Protein AF-A0A5P9GZN7-F1 (afdb_monomer_lite)

Foldseek 3Di:
DDDDDDDDDDDDDDDDDDDDDDDDDDDDDDDDDDDDPQDFDQDDQFKWWWADADVAIAIETVVFFPDKFWDDPAAFDDQPADPQWRHWFADVLATATEGEVCVQQVHDDDDPPAGWMWGWGDDQQWIHTYIGGGTDDTDGSNQWRWGFDDQPPPGLNSQFFGTWTQHPVNPDIYTYGDVVSVRVDQQAFTHRDDPPVPPPDDDPFDKFKWWWADPPRHIAIETVVQQAKKAQQAPFDADPLQDQQFNGWHPQQQAIATEGEVSSVQQSHRYDPDDPPQRRQWMWGWGQAPLAIHTYTTRDTAKMAMDGPVQFRAARRGSRPPPVQFPGWHADPVSHIYTYTRPVSVSVDPSSSVRRNVSCVVTPGPPPPPPDPDVDPPPWKWKWFWFADVAIAIEGCVQFRMKHWDDPDAAADPPDDPQFPHWDCDPNATETEGELCVLLVNDDDPDARWMWTWGDDPNHIYIYTGRDRHMMHIDGPVFWDAADPDPDPSNCVSPVQFFPTWGDRVSDPPPDGTHTYGDPHSSVVVVVVVVVVVVPDDPPDDDD

pLDDT: mean 76.22, std 18.67, range [25.52, 95.69]

Sequence (544 aa):
MSHPPETPPNATARGGPAPIPGASCKADAPAAAMETAPGVHAARNVVYGSFWLDETEFALPVDVIQEVVNAPDSYSEVPLAAPHMVGLFCLRNTIVPVIDLRHILGIAPASETSVRKVAIIENGDLCVGLLFDDTGAIIQGMNATRVNFLRDAQGLKDIIVEGVLKLDDGARMVQLLDPYEILQIEKIPRVARIDHAQQRKTHLGQRFNCISFQLGHTTCALDLRFVQEITDMPPLQTSQLAHGYVIGNVELRGRTLPVVDFRGMIGNETPYKFKAGMLEKRKLLVLDLPAGRIGLLVYSIDSIMTFYEKDILPFANVGLPRHDVVSGCLVRQDETIVILLDHHSLLKDEMLALAARSCQEIYPSTDVETKPKNFRTERGRSTFILFSVDIEMGFDISGVNEVIDRPSSLLKPPYALAFVDGILNLRGELITLINLRVLYGFPETGAQAHKVLIFENGGRKYGITVDSIDEIVTTGPEDLFEVPTIRDPEAARLVSGDLAGCLRVPSRPSHSNPVLVLDQASVVRRCIADARFEAAAPDVATET

Radius of gyration: 32.56 Å; chains: 1; bounding box: 107×99×78 Å

Structure (mmCIF, N/CA/C/O backbone):
data_AF-A0A5P9GZN7-F1
#
_entry.id   AF-A0A5P9GZN7-F1
#
loop_
_atom_site.group_PDB
_atom_site.id
_atom_site.type_symbol
_atom_site.label_atom_id
_atom_site.label_alt_id
_atom_site.label_comp_id
_atom_site.label_asym_id
_atom_site.label_entity_id
_atom_site.label_seq_id
_atom_site.pdbx_PDB_ins_code
_atom_site.Cartn_x
_atom_site.Cartn_y
_atom_site.Cartn_z
_atom_site.occupancy
_atom_site.B_iso_or_equiv
_atom_site.auth_seq_id
_atom_site.auth_comp_id
_atom_site.auth_asym_id
_atom_site.auth_atom_id
_atom_site.pdbx_PDB_model_num
ATOM 1 N N . MET A 1 1 ? 57.777 -14.218 18.618 1.00 35.41 1 MET A N 1
ATOM 2 C CA . MET A 1 1 ? 59.036 -14.930 18.923 1.00 35.41 1 MET A CA 1
ATOM 3 C C . MET A 1 1 ? 58.666 -16.217 19.652 1.00 35.41 1 MET A C 1
ATOM 5 O O . MET A 1 1 ? 57.965 -16.094 20.644 1.00 35.41 1 MET A O 1
ATOM 9 N N . SER A 1 2 ? 59.002 -17.434 19.212 1.00 35.12 2 SER A N 1
ATOM 10 C CA . SER A 1 2 ? 59.639 -17.867 17.950 1.00 35.12 2 SER A CA 1
ATOM 11 C C . SER A 1 2 ? 59.341 -19.363 17.686 1.00 35.12 2 SER A C 1
ATOM 13 O O . SER A 1 2 ? 59.246 -20.130 18.636 1.00 35.12 2 SER A O 1
ATOM 15 N N . HIS A 1 3 ? 59.244 -19.775 16.415 1.00 41.84 3 HIS A N 1
ATOM 16 C CA . HIS A 1 3 ? 59.493 -21.163 15.949 1.00 41.84 3 HIS A CA 1
ATOM 17 C C . HIS A 1 3 ? 61.027 -21.398 15.815 1.00 41.84 3 HIS A C 1
ATOM 19 O O . HIS A 1 3 ? 61.745 -20.410 16.022 1.00 41.84 3 HIS A O 1
ATOM 25 N N . PRO A 1 4 ? 61.588 -22.585 15.444 1.00 60.84 4 PRO A N 1
ATOM 26 C CA . PRO A 1 4 ? 61.022 -23.859 14.913 1.00 60.84 4 PRO A CA 1
ATOM 27 C C . PRO A 1 4 ? 61.563 -25.101 15.709 1.00 60.84 4 PRO A C 1
ATOM 29 O O . PRO A 1 4 ? 61.871 -24.884 16.883 1.00 60.84 4 PRO A O 1
ATOM 32 N N . PRO A 1 5 ? 61.769 -26.353 15.198 1.00 61.09 5 PRO A N 1
ATOM 33 C CA . PRO A 1 5 ? 61.326 -27.102 13.992 1.00 61.09 5 PRO A CA 1
ATOM 34 C C . PRO A 1 5 ? 60.501 -28.378 14.416 1.00 61.09 5 PRO A C 1
ATOM 36 O O . PRO A 1 5 ? 59.653 -28.193 15.283 1.00 61.09 5 PRO A O 1
ATOM 39 N N . GLU A 1 6 ? 60.551 -29.649 13.943 1.00 32.81 6 GLU A N 1
ATOM 40 C CA . GLU A 1 6 ? 61.317 -30.420 12.920 1.00 32.81 6 GLU A CA 1
ATOM 41 C C . GLU A 1 6 ? 60.612 -31.762 12.514 1.00 32.81 6 GLU A C 1
ATOM 43 O O . GLU A 1 6 ? 59.681 -32.193 13.195 1.00 32.81 6 GLU A O 1
ATOM 48 N N . THR A 1 7 ? 61.061 -32.446 11.442 1.00 34.31 7 THR A N 1
ATOM 49 C CA . THR A 1 7 ? 60.600 -33.774 10.919 1.00 34.31 7 THR A CA 1
ATOM 50 C C . THR A 1 7 ? 61.770 -34.592 10.290 1.00 34.31 7 THR A C 1
ATOM 52 O O . THR A 1 7 ? 62.902 -34.118 10.343 1.00 34.31 7 THR A O 1
ATOM 55 N N . PRO A 1 8 ? 61.573 -35.719 9.552 1.00 60.50 8 PRO A N 1
ATOM 56 C CA . PRO A 1 8 ? 60.953 -37.036 9.829 1.00 60.50 8 PRO A CA 1
ATOM 57 C C . PRO A 1 8 ? 62.048 -38.168 9.869 1.00 60.50 8 PRO A C 1
ATOM 59 O O . PRO A 1 8 ? 63.175 -37.814 10.219 1.00 60.50 8 PRO A O 1
ATOM 62 N N . PRO A 1 9 ? 61.823 -39.496 9.577 1.00 49.94 9 PRO A N 1
ATOM 63 C CA . PRO A 1 9 ? 61.702 -40.007 8.179 1.00 49.94 9 PRO A CA 1
ATOM 64 C C . PRO A 1 9 ? 60.998 -41.389 7.886 1.00 49.94 9 PRO A C 1
ATOM 66 O O . PRO A 1 9 ? 60.973 -42.308 8.694 1.00 49.94 9 PRO A O 1
ATOM 69 N N . ASN A 1 10 ? 60.531 -41.543 6.632 1.00 34.00 10 ASN A N 1
ATOM 70 C CA . ASN A 1 10 ? 60.450 -42.727 5.724 1.00 34.00 10 ASN A CA 1
ATOM 71 C C . ASN A 1 10 ? 60.081 -44.196 6.127 1.00 34.00 10 ASN A C 1
ATOM 73 O O . ASN A 1 10 ? 60.891 -44.942 6.661 1.00 34.00 10 ASN A O 1
ATOM 77 N N . ALA A 1 11 ? 58.955 -44.657 5.546 1.00 33.56 11 ALA A N 1
ATOM 78 C CA . ALA A 1 11 ? 58.814 -45.653 4.444 1.00 33.56 11 ALA A CA 1
ATOM 79 C C . ALA A 1 11 ? 59.233 -47.153 4.533 1.00 33.56 11 ALA A C 1
ATOM 81 O O . ALA A 1 11 ? 60.374 -47.503 4.815 1.00 33.56 11 ALA A O 1
ATOM 82 N N . THR A 1 12 ? 58.354 -48.036 4.014 1.00 32.94 12 THR A N 1
ATOM 83 C CA . THR A 1 12 ? 58.646 -49.060 2.960 1.00 32.94 12 THR A CA 1
ATOM 84 C C . THR A 1 12 ? 57.346 -49.686 2.391 1.00 32.94 12 THR A C 1
ATOM 86 O O . THR A 1 12 ? 56.273 -49.451 2.938 1.00 32.94 12 THR A O 1
ATOM 89 N N . ALA A 1 13 ? 57.401 -50.419 1.260 1.00 33.25 13 ALA A N 1
ATOM 90 C CA . ALA A 1 13 ? 56.212 -50.873 0.502 1.00 33.25 13 ALA A CA 1
ATOM 91 C C . ALA A 1 13 ? 56.412 -52.181 -0.311 1.00 33.25 13 ALA A C 1
ATOM 93 O O . ALA A 1 13 ? 57.554 -52.530 -0.613 1.00 33.25 13 ALA A O 1
ATOM 94 N N . ARG A 1 14 ? 55.299 -52.850 -0.697 1.00 32.47 14 ARG A N 1
ATOM 95 C CA . ARG A 1 14 ? 55.058 -53.831 -1.811 1.00 32.47 14 ARG A CA 1
ATOM 96 C C . ARG A 1 14 ? 53.648 -54.456 -1.635 1.00 32.47 14 ARG A C 1
ATOM 98 O O . ARG A 1 14 ? 53.245 -54.632 -0.495 1.00 32.47 14 ARG A O 1
ATOM 105 N N . GLY A 1 15 ? 52.862 -54.833 -2.655 1.00 30.30 15 GLY A N 1
ATOM 106 C CA . GLY A 1 15 ? 52.986 -54.720 -4.122 1.00 30.30 15 GLY A CA 1
ATOM 107 C C . GLY A 1 15 ? 51.706 -55.224 -4.849 1.00 30.30 15 GLY A C 1
ATOM 108 O O . GLY A 1 15 ? 50.836 -55.799 -4.202 1.00 30.30 15 GLY A O 1
ATOM 109 N N . GLY A 1 16 ? 51.576 -54.988 -6.168 1.00 29.44 16 GLY A N 1
ATOM 110 C CA . GLY A 1 16 ? 50.461 -55.471 -7.031 1.00 29.44 16 GLY A CA 1
ATOM 111 C C . GLY A 1 16 ? 50.695 -56.874 -7.644 1.00 29.44 16 GLY A C 1
ATOM 112 O O . GLY A 1 16 ? 51.677 -57.507 -7.249 1.00 29.44 16 GLY A O 1
ATOM 113 N N . PRO A 1 17 ? 49.865 -57.370 -8.605 1.00 41.66 17 PRO A N 1
ATOM 114 C CA . PRO A 1 17 ? 49.443 -56.644 -9.824 1.00 41.66 17 PRO A CA 1
ATOM 115 C C . PRO A 1 17 ? 47.943 -56.786 -10.244 1.00 41.66 17 PRO A C 1
ATOM 117 O O . PRO A 1 17 ? 47.116 -57.266 -9.478 1.00 41.66 17 PRO A O 1
ATOM 120 N N . ALA A 1 18 ? 47.601 -56.309 -11.456 1.00 30.52 18 ALA A N 1
ATOM 121 C CA . ALA A 1 18 ? 46.251 -56.204 -12.073 1.00 30.52 18 ALA A CA 1
ATOM 122 C C . ALA A 1 18 ? 45.994 -57.354 -13.122 1.00 30.52 18 ALA A C 1
ATOM 124 O O . ALA A 1 18 ? 46.706 -58.348 -12.959 1.00 30.52 18 ALA A O 1
ATOM 125 N N . PRO A 1 19 ? 45.107 -57.327 -14.179 1.00 43.53 19 PRO A N 1
ATOM 126 C CA . PRO A 1 19 ? 44.359 -56.203 -14.822 1.00 43.53 19 PRO A CA 1
ATOM 127 C C . PRO A 1 19 ? 42.913 -56.439 -15.419 1.00 43.53 19 PRO A C 1
ATOM 129 O O . PRO A 1 19 ? 42.582 -57.556 -15.783 1.00 43.53 19 PRO A O 1
ATOM 132 N N . ILE A 1 20 ? 42.132 -55.339 -15.609 1.00 31.31 20 ILE A N 1
ATOM 133 C CA . ILE A 1 20 ? 41.371 -54.862 -16.834 1.00 31.31 20 ILE A CA 1
ATOM 134 C C . ILE A 1 20 ? 40.332 -55.808 -17.543 1.00 31.31 20 ILE A C 1
ATOM 136 O O . ILE A 1 20 ? 40.537 -57.014 -17.504 1.00 31.31 20 ILE A O 1
ATOM 140 N N . PRO A 1 21 ? 39.271 -55.351 -18.287 1.00 38.44 21 PRO A N 1
ATOM 141 C CA . PRO A 1 21 ? 38.682 -54.008 -18.560 1.00 38.44 21 PRO A CA 1
ATOM 142 C C . PRO A 1 21 ? 37.216 -53.852 -18.042 1.00 38.44 21 PRO A C 1
ATOM 144 O O . PRO A 1 21 ? 36.662 -54.782 -17.474 1.00 38.44 21 PRO A O 1
ATOM 147 N N . GLY A 1 22 ? 36.484 -52.740 -18.223 1.00 27.27 22 GLY A N 1
ATOM 148 C CA . GLY A 1 22 ? 36.831 -51.407 -18.746 1.00 27.27 22 GLY A CA 1
ATOM 149 C C . GLY A 1 22 ? 35.672 -50.714 -19.500 1.00 27.27 22 GLY A C 1
ATOM 150 O O . GLY A 1 22 ? 35.013 -51.332 -20.329 1.00 27.27 22 GLY A O 1
ATOM 151 N N . ALA A 1 23 ? 35.461 -49.418 -19.246 1.00 29.48 23 ALA A N 1
ATOM 152 C CA . ALA A 1 23 ? 34.623 -48.499 -20.030 1.00 29.48 23 ALA A CA 1
ATOM 153 C C . ALA A 1 23 ? 35.198 -47.074 -19.895 1.00 29.48 23 ALA A C 1
ATOM 155 O O . ALA A 1 23 ? 35.807 -46.762 -18.872 1.00 29.48 23 ALA A O 1
ATOM 156 N N . SER A 1 24 ? 35.069 -46.227 -20.921 1.00 27.52 24 SER A N 1
ATOM 157 C CA . SER A 1 24 ? 35.818 -44.964 -21.027 1.00 27.52 24 SER A CA 1
ATOM 158 C C . SER A 1 24 ? 34.958 -43.807 -21.520 1.00 27.52 24 SER A C 1
ATOM 160 O O . SER A 1 24 ? 34.304 -43.942 -22.548 1.00 27.52 24 SER A O 1
ATOM 162 N N . CYS A 1 25 ? 35.113 -42.644 -20.885 1.00 26.41 25 CYS A N 1
ATOM 163 C CA . CYS A 1 25 ? 35.166 -41.348 -21.566 1.00 26.41 25 CYS A CA 1
ATOM 164 C C . CYS A 1 25 ? 35.996 -40.375 -20.712 1.00 26.41 25 CYS A C 1
ATOM 166 O O . CYS A 1 25 ? 35.800 -40.295 -19.501 1.00 26.41 25 CYS A O 1
ATOM 168 N N . LYS A 1 26 ? 36.950 -39.668 -21.329 1.00 28.69 26 LYS A N 1
ATOM 169 C CA . LYS A 1 26 ? 37.752 -38.627 -20.667 1.00 28.69 26 LYS A CA 1
ATOM 170 C C . LYS A 1 26 ? 37.096 -37.259 -20.834 1.00 28.69 26 LYS A C 1
ATOM 172 O O . LYS A 1 26 ? 36.435 -37.015 -21.839 1.00 28.69 26 LYS A O 1
ATOM 177 N N . ALA A 1 27 ? 37.373 -36.360 -19.895 1.00 28.50 27 ALA A N 1
ATOM 178 C CA . ALA A 1 27 ? 37.338 -34.932 -20.169 1.00 28.50 27 ALA A CA 1
ATOM 179 C C . ALA A 1 27 ? 38.706 -34.514 -20.731 1.00 28.50 27 ALA A C 1
ATOM 181 O O . ALA A 1 27 ? 39.717 -34.686 -20.051 1.00 28.50 27 ALA A O 1
ATOM 182 N N . ASP A 1 28 ? 38.725 -33.965 -21.944 1.00 26.78 28 ASP A N 1
ATOM 183 C CA . ASP A 1 28 ? 39.874 -33.248 -22.498 1.00 26.78 28 ASP A CA 1
ATOM 184 C C . ASP A 1 28 ? 39.507 -31.758 -22.563 1.00 26.78 28 ASP A C 1
ATOM 186 O O . ASP A 1 28 ? 38.534 -31.375 -23.213 1.00 26.78 28 ASP A O 1
ATOM 190 N N . ALA A 1 29 ? 40.263 -30.915 -21.857 1.00 30.02 29 ALA A N 1
ATOM 191 C CA . ALA A 1 29 ? 40.116 -29.465 -21.938 1.00 30.02 29 ALA A CA 1
ATOM 192 C C . ALA A 1 29 ? 40.901 -28.937 -23.155 1.00 30.02 29 ALA A C 1
ATOM 194 O O . ALA A 1 29 ? 42.085 -29.266 -23.286 1.00 30.02 29 ALA A O 1
ATOM 195 N N . PRO A 1 30 ? 40.303 -28.118 -24.041 1.00 29.80 30 PRO A N 1
ATOM 196 C CA . PRO A 1 30 ? 41.047 -27.492 -25.125 1.00 29.80 30 PRO A CA 1
ATOM 197 C C . PRO A 1 30 ? 42.018 -26.447 -24.558 1.00 29.80 30 PRO A C 1
ATOM 199 O O . PRO A 1 30 ? 41.643 -25.605 -23.743 1.00 29.80 30 PRO A O 1
ATOM 202 N N . ALA A 1 31 ? 43.277 -26.505 -24.993 1.00 28.53 31 ALA A N 1
ATOM 203 C CA . ALA A 1 31 ? 44.286 -25.517 -24.628 1.00 28.53 31 ALA A CA 1
ATOM 204 C C . ALA A 1 31 ? 43.993 -24.149 -25.271 1.00 28.53 31 ALA A C 1
ATOM 206 O O . ALA A 1 31 ? 43.329 -24.066 -26.306 1.00 28.53 31 ALA A O 1
ATOM 207 N N . ALA A 1 32 ? 44.531 -23.080 -24.677 1.00 31.48 32 ALA A N 1
ATOM 208 C CA . ALA A 1 32 ? 44.404 -21.728 -25.212 1.00 31.48 32 ALA A CA 1
ATOM 209 C C . ALA A 1 32 ? 44.979 -21.635 -26.638 1.00 31.48 32 ALA A C 1
ATOM 211 O O . ALA A 1 32 ? 46.156 -21.920 -26.864 1.00 31.48 32 ALA A O 1
ATOM 212 N N . ALA A 1 33 ? 44.140 -21.216 -27.587 1.00 29.05 33 ALA A N 1
ATOM 213 C CA . ALA A 1 33 ? 44.546 -20.866 -28.941 1.00 29.05 33 ALA A CA 1
ATOM 214 C C . ALA A 1 33 ? 44.804 -19.354 -29.039 1.00 29.05 33 ALA A C 1
ATOM 216 O O . ALA A 1 33 ? 44.164 -18.557 -28.357 1.00 29.05 33 ALA A O 1
ATOM 217 N N . MET A 1 34 ? 45.781 -18.988 -29.866 1.00 26.06 34 MET A N 1
ATOM 218 C CA . MET A 1 34 ? 46.329 -17.634 -29.962 1.00 26.06 34 MET A CA 1
ATOM 219 C C . MET A 1 34 ? 45.373 -16.650 -30.663 1.00 26.06 34 MET A C 1
ATOM 221 O O . MET A 1 34 ? 44.421 -17.058 -31.324 1.00 26.06 34 MET A O 1
ATOM 225 N N . GLU A 1 35 ? 45.648 -15.355 -30.504 1.00 33.16 35 GLU A N 1
ATOM 226 C CA . GLU A 1 35 ? 44.817 -14.228 -30.945 1.00 33.16 35 GLU A CA 1
ATOM 227 C C . GLU A 1 35 ? 44.318 -14.321 -32.399 1.00 33.16 35 GLU A C 1
ATOM 229 O O . GLU A 1 35 ? 45.072 -14.622 -33.327 1.00 33.16 35 GLU A O 1
ATOM 234 N N . THR A 1 36 ? 43.063 -13.921 -32.615 1.00 25.52 36 THR A N 1
ATOM 235 C CA . THR A 1 36 ? 42.536 -13.550 -33.936 1.00 25.52 36 THR A CA 1
ATOM 236 C C . THR A 1 36 ? 41.929 -12.153 -33.873 1.00 25.52 36 THR A C 1
ATOM 238 O O . THR A 1 36 ? 41.211 -11.833 -32.927 1.00 25.52 36 THR A O 1
ATOM 241 N N . ALA A 1 37 ? 42.218 -11.326 -34.881 1.00 28.78 37 ALA A N 1
ATOM 242 C CA . ALA A 1 37 ? 41.775 -9.933 -34.975 1.00 28.78 37 ALA A CA 1
ATOM 243 C C . ALA A 1 37 ? 40.235 -9.779 -34.907 1.00 28.78 37 ALA A C 1
ATOM 245 O O . ALA A 1 37 ? 39.524 -10.716 -35.281 1.00 28.78 37 ALA A O 1
ATOM 246 N N . PRO A 1 38 ? 39.702 -8.613 -34.476 1.00 29.17 38 PRO A N 1
ATOM 247 C CA . PRO A 1 38 ? 38.262 -8.396 -34.315 1.00 29.17 38 PRO A CA 1
ATOM 248 C C . PRO A 1 38 ? 37.506 -8.579 -35.638 1.00 29.17 38 PRO A C 1
ATOM 250 O O . PRO A 1 38 ? 37.518 -7.718 -36.518 1.00 29.17 38 PRO A O 1
ATOM 253 N N . GLY A 1 39 ? 36.849 -9.732 -35.772 1.00 30.45 39 GLY A N 1
ATOM 254 C CA . GLY A 1 39 ? 36.103 -10.106 -36.963 1.00 30.45 39 GLY A CA 1
ATOM 255 C C . GLY A 1 39 ? 34.822 -9.291 -37.105 1.00 30.45 39 GLY A C 1
ATOM 256 O O . GLY A 1 39 ? 33.943 -9.345 -36.246 1.00 30.45 39 GLY A O 1
ATOM 257 N N . VAL A 1 40 ? 34.685 -8.584 -38.229 1.00 37.34 40 VAL A N 1
ATOM 258 C CA . VAL A 1 40 ? 33.404 -8.002 -38.646 1.00 37.34 40 VAL A CA 1
ATOM 259 C C . VAL A 1 40 ? 32.465 -9.146 -39.022 1.00 37.34 40 VAL A C 1
ATOM 261 O O . VAL A 1 40 ? 32.479 -9.650 -40.146 1.00 37.34 40 VAL A O 1
ATOM 264 N N . HIS A 1 41 ? 31.652 -9.581 -38.065 1.00 40.16 41 HIS A N 1
ATOM 265 C CA . HIS A 1 41 ? 30.550 -10.486 -38.347 1.00 40.16 41 HIS A CA 1
ATOM 266 C C . HIS A 1 41 ? 29.461 -9.713 -39.089 1.00 40.16 41 HIS A C 1
ATOM 268 O O . HIS A 1 41 ? 28.826 -8.825 -38.520 1.00 40.16 41 HIS A O 1
ATOM 274 N N . ALA A 1 42 ? 29.234 -10.076 -40.356 1.00 41.91 42 ALA A N 1
ATOM 275 C CA . ALA A 1 42 ? 28.058 -9.636 -41.096 1.00 41.91 42 ALA A CA 1
ATOM 276 C C . ALA A 1 42 ? 26.812 -9.913 -40.245 1.00 41.91 42 ALA A C 1
ATOM 278 O O . ALA A 1 42 ? 26.634 -11.029 -39.741 1.00 41.91 42 ALA A O 1
ATOM 279 N N . ALA A 1 43 ? 25.990 -8.885 -40.033 1.00 49.28 43 ALA A N 1
ATOM 280 C CA . ALA A 1 43 ? 24.863 -8.993 -39.127 1.00 49.28 43 ALA A CA 1
ATOM 281 C C . ALA A 1 43 ? 23.919 -10.114 -39.585 1.00 49.28 43 ALA A C 1
ATOM 283 O O . ALA A 1 43 ? 23.561 -10.215 -40.761 1.00 49.28 43 ALA A O 1
ATOM 284 N N . ARG A 1 44 ? 23.466 -10.935 -38.629 1.00 55.75 44 ARG A N 1
ATOM 285 C CA . ARG A 1 44 ? 22.265 -11.756 -38.833 1.00 55.75 44 ARG A CA 1
ATOM 286 C C . ARG A 1 44 ? 21.106 -10.832 -39.222 1.00 55.75 44 ARG A C 1
ATOM 288 O O . ARG A 1 44 ? 21.140 -9.643 -38.906 1.00 55.75 44 ARG A O 1
ATOM 295 N N . ASN A 1 45 ? 20.085 -11.380 -39.881 1.00 75.62 45 ASN A N 1
ATOM 296 C CA . ASN A 1 45 ? 18.919 -10.629 -40.360 1.00 75.62 45 ASN A CA 1
ATOM 297 C C . ASN A 1 45 ? 17.990 -10.195 -39.202 1.00 75.62 45 ASN A C 1
ATOM 299 O O . ASN A 1 45 ? 16.861 -10.659 -39.079 1.00 75.62 45 ASN A O 1
ATOM 303 N N . VAL A 1 46 ? 18.532 -9.356 -38.323 1.00 87.31 46 VAL A N 1
ATOM 304 C CA . VAL A 1 46 ? 17.921 -8.774 -37.133 1.00 87.31 46 VAL A CA 1
ATOM 305 C C . VAL A 1 46 ? 17.539 -7.343 -37.478 1.00 87.31 46 VAL A C 1
ATOM 307 O O . VAL A 1 46 ? 18.332 -6.593 -38.059 1.00 87.31 46 VAL A O 1
ATOM 310 N N . VAL A 1 47 ? 16.320 -6.970 -37.116 1.00 93.25 47 VAL A N 1
ATOM 311 C CA . VAL A 1 47 ? 15.847 -5.591 -37.168 1.00 93.25 47 VAL A CA 1
ATOM 312 C C . VAL A 1 47 ? 15.970 -5.022 -35.760 1.00 93.25 47 VAL A C 1
ATOM 314 O O . VAL A 1 47 ? 15.586 -5.687 -34.802 1.00 93.25 47 VAL A O 1
ATOM 317 N N . TYR A 1 48 ? 16.506 -3.814 -35.635 1.00 94.44 48 TYR A N 1
ATOM 318 C CA . TYR A 1 48 ? 16.685 -3.117 -34.365 1.00 94.44 48 TYR A CA 1
ATOM 319 C C . TYR A 1 48 ? 15.798 -1.868 -34.331 1.00 94.44 48 TYR A C 1
ATOM 321 O O . TYR A 1 48 ? 15.669 -1.175 -35.341 1.00 94.44 48 TYR A O 1
ATOM 329 N N . GLY A 1 49 ? 15.194 -1.572 -33.184 1.00 95.12 49 GLY A N 1
ATOM 330 C CA . GLY A 1 49 ? 14.561 -0.284 -32.916 1.00 95.12 49 GLY A CA 1
ATOM 331 C C . GLY A 1 49 ? 15.550 0.594 -32.166 1.00 95.12 49 GLY A C 1
ATOM 332 O O . GLY A 1 49 ? 16.006 0.199 -31.090 1.00 95.12 49 GLY A O 1
ATOM 333 N N . SER A 1 50 ? 15.908 1.751 -32.728 1.00 95.69 50 SER A N 1
ATOM 334 C CA . SER A 1 50 ? 16.727 2.731 -32.016 1.00 95.69 50 SER A CA 1
ATOM 335 C C . SER A 1 50 ? 15.896 3.730 -31.219 1.00 95.69 50 SER A C 1
ATOM 337 O O . SER A 1 50 ? 14.706 3.938 -31.466 1.00 95.69 50 SER A O 1
ATOM 339 N N . PHE A 1 51 ? 16.536 4.330 -30.225 1.00 95.38 51 PHE A N 1
ATOM 340 C CA . PHE A 1 51 ? 15.982 5.323 -29.319 1.00 95.38 51 PHE A CA 1
ATOM 341 C C . PHE A 1 51 ? 17.104 6.191 -28.743 1.00 95.38 51 PHE A C 1
ATOM 343 O O . PHE A 1 51 ? 18.279 5.822 -28.775 1.00 95.38 51 PHE A O 1
ATOM 350 N N . TRP A 1 52 ? 16.731 7.349 -28.214 1.00 93.50 52 TRP A N 1
ATOM 351 C CA . TRP A 1 52 ? 17.662 8.358 -27.728 1.00 93.50 52 TRP A CA 1
ATOM 352 C C . TRP A 1 52 ? 17.668 8.424 -26.203 1.00 93.50 52 TRP A C 1
ATOM 354 O O . TRP A 1 52 ? 16.618 8.392 -25.552 1.00 93.50 52 TRP A O 1
ATOM 364 N N . LEU A 1 53 ? 18.878 8.516 -25.655 1.00 92.19 53 LEU A N 1
ATOM 365 C CA . LEU A 1 53 ? 19.157 8.892 -24.276 1.00 92.19 53 LEU A CA 1
ATOM 366 C C . LEU A 1 53 ? 20.129 10.066 -24.328 1.00 92.19 53 LEU A C 1
ATOM 368 O O . LEU A 1 53 ? 21.320 9.882 -24.594 1.00 92.19 53 LEU A O 1
ATOM 372 N N . ASP A 1 54 ? 19.610 11.266 -24.088 1.00 89.50 54 ASP A N 1
ATOM 373 C CA . ASP A 1 54 ? 20.332 12.515 -24.343 1.00 89.50 54 ASP A CA 1
ATOM 374 C C . ASP A 1 54 ? 20.794 12.579 -25.820 1.00 89.50 54 ASP A C 1
ATOM 376 O O . ASP A 1 54 ? 20.127 12.038 -26.703 1.00 89.50 54 ASP A O 1
ATOM 380 N N . GLU A 1 55 ? 21.954 13.168 -26.109 1.00 88.62 55 GLU A N 1
ATOM 381 C CA . GLU A 1 55 ? 22.562 13.190 -27.454 1.00 88.62 55 GLU A CA 1
ATOM 382 C C . GLU A 1 55 ? 23.081 11.810 -27.948 1.00 88.62 55 GLU A C 1
ATOM 384 O O . GLU A 1 55 ? 23.853 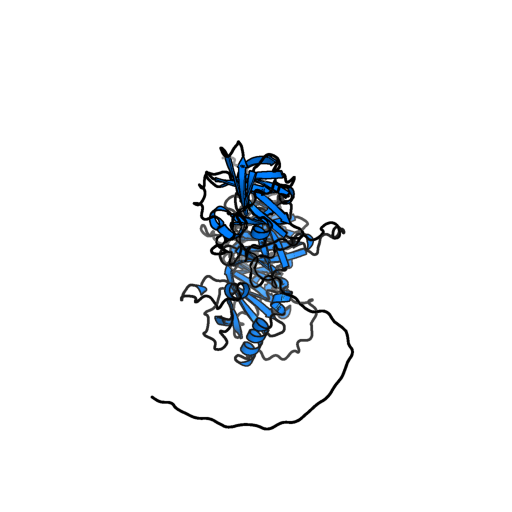11.739 -28.906 1.00 88.62 55 GLU A O 1
ATOM 389 N N . THR A 1 56 ? 22.729 10.691 -27.295 1.00 91.12 56 THR A N 1
ATOM 390 C CA . THR A 1 56 ? 23.264 9.352 -27.611 1.00 91.12 56 THR A CA 1
ATOM 391 C C . THR A 1 56 ? 22.190 8.393 -28.129 1.00 91.12 56 THR A C 1
ATOM 393 O O . THR A 1 56 ? 21.226 8.083 -27.428 1.00 91.12 56 THR A O 1
ATOM 396 N N . GLU A 1 57 ? 22.400 7.852 -29.335 1.00 94.12 57 GLU A N 1
ATOM 397 C CA . GLU A 1 57 ? 21.516 6.845 -29.928 1.00 94.12 57 GLU A CA 1
ATOM 398 C C . GLU A 1 57 ? 21.900 5.415 -29.503 1.00 94.12 57 GLU A C 1
ATOM 400 O O . GLU A 1 57 ? 23.018 4.939 -29.740 1.00 94.12 57 GLU A O 1
ATOM 405 N N . PHE A 1 58 ? 20.933 4.713 -28.916 1.00 95.00 58 PHE A N 1
ATOM 406 C CA . PHE A 1 58 ? 20.992 3.297 -28.555 1.00 95.00 58 PHE A CA 1
ATOM 407 C C . PHE A 1 58 ? 19.995 2.494 -29.394 1.00 95.00 58 PHE A C 1
ATOM 409 O O . PHE A 1 58 ? 19.065 3.056 -29.967 1.00 95.00 58 PHE A O 1
ATOM 416 N N . ALA A 1 59 ? 20.162 1.175 -29.474 1.00 95.00 59 ALA A N 1
ATOM 417 C CA . ALA A 1 59 ? 19.195 0.292 -30.114 1.00 95.00 59 ALA A CA 1
ATOM 418 C C . ALA A 1 59 ? 19.112 -1.088 -29.459 1.00 95.00 59 ALA A C 1
ATOM 420 O O . ALA A 1 59 ? 20.093 -1.620 -28.934 1.00 95.00 59 ALA A O 1
ATOM 421 N N . LEU A 1 60 ? 17.918 -1.670 -29.558 1.00 93.88 60 LEU A N 1
ATOM 422 C CA . LEU A 1 60 ? 17.574 -3.021 -29.120 1.00 93.88 60 LEU A CA 1
ATOM 423 C C . LEU A 1 60 ? 16.977 -3.814 -30.296 1.00 93.88 60 LEU A C 1
ATOM 425 O O . LEU A 1 60 ? 16.374 -3.206 -31.186 1.00 93.88 60 LEU A O 1
ATOM 429 N N . PRO A 1 61 ? 17.116 -5.150 -30.334 1.00 92.25 61 PRO A N 1
ATOM 430 C CA . PRO A 1 61 ? 16.402 -5.988 -31.298 1.00 92.25 61 PRO A CA 1
ATOM 431 C C . PRO A 1 61 ? 14.878 -5.784 -31.201 1.00 92.25 61 PRO A C 1
ATOM 433 O O . PRO A 1 61 ? 14.334 -5.673 -30.106 1.00 92.25 61 PRO A O 1
ATOM 436 N N . VAL A 1 62 ? 14.166 -5.709 -32.330 1.00 92.19 62 VAL A N 1
ATOM 437 C CA . VAL A 1 62 ? 12.706 -5.460 -32.337 1.00 92.19 62 VAL A CA 1
ATOM 438 C C . VAL A 1 62 ? 11.917 -6.655 -31.795 1.00 92.19 62 VAL A C 1
ATOM 440 O O . VAL A 1 62 ? 10.835 -6.472 -31.253 1.00 92.19 62 VAL A O 1
ATOM 443 N N . ASP A 1 63 ? 12.455 -7.869 -31.889 1.00 89.62 63 ASP A N 1
ATOM 444 C CA . ASP A 1 63 ? 11.826 -9.105 -31.412 1.00 89.62 63 ASP A CA 1
ATOM 445 C C . ASP A 1 63 ? 11.746 -9.228 -29.880 1.00 89.62 63 ASP A C 1
ATOM 447 O O . ASP A 1 63 ? 10.952 -10.031 -29.394 1.00 89.62 63 ASP A O 1
ATOM 451 N N . VAL A 1 64 ? 12.491 -8.410 -29.124 1.00 89.06 64 VAL A N 1
ATOM 452 C CA . VAL A 1 64 ? 12.337 -8.284 -27.659 1.00 89.06 64 VAL A CA 1
ATOM 453 C C . VAL A 1 64 ? 11.507 -7.070 -27.227 1.00 89.06 64 VAL A C 1
ATOM 455 O O . VAL A 1 64 ? 11.172 -6.968 -26.050 1.00 89.06 64 VAL A O 1
ATOM 458 N N . ILE A 1 65 ? 11.176 -6.141 -28.133 1.00 91.94 65 ILE A N 1
ATOM 459 C CA . ILE A 1 65 ? 10.358 -4.957 -27.824 1.00 91.94 65 ILE A CA 1
ATOM 460 C C . ILE A 1 65 ? 8.888 -5.317 -28.052 1.00 91.94 65 ILE A C 1
ATOM 462 O O . ILE A 1 65 ? 8.439 -5.428 -29.191 1.00 91.94 65 ILE A O 1
ATOM 466 N N . GLN A 1 66 ? 8.124 -5.463 -26.970 1.00 90.81 66 GLN A N 1
ATOM 467 C CA . GLN A 1 66 ? 6.693 -5.756 -27.045 1.00 90.81 66 GLN A CA 1
ATOM 468 C C . GLN A 1 66 ? 5.913 -4.540 -27.565 1.00 90.81 66 GLN A C 1
ATOM 470 O O . GLN A 1 66 ? 5.126 -4.653 -28.505 1.00 90.81 66 GLN A O 1
ATOM 475 N N . GLU A 1 67 ? 6.123 -3.374 -26.950 1.00 92.25 67 GLU A N 1
ATOM 476 C CA . GLU A 1 67 ? 5.532 -2.102 -27.366 1.00 92.25 67 GLU A CA 1
ATOM 477 C C . GLU A 1 67 ? 6.280 -0.898 -26.773 1.00 92.25 67 GLU A C 1
ATOM 479 O O . GLU A 1 67 ? 7.096 -1.028 -25.862 1.00 92.25 67 GLU A O 1
ATOM 484 N N . VAL A 1 68 ? 5.986 0.293 -27.296 1.00 94.69 68 VAL A N 1
ATOM 485 C CA . VAL A 1 68 ? 6.457 1.575 -26.761 1.00 94.69 68 VAL A CA 1
ATOM 486 C C . VAL A 1 68 ? 5.243 2.391 -26.339 1.00 94.69 68 VAL A C 1
ATOM 488 O O . VAL A 1 68 ? 4.322 2.590 -27.132 1.00 94.69 68 VAL A O 1
ATOM 491 N N . VAL A 1 69 ? 5.263 2.885 -25.105 1.00 94.69 69 VAL A N 1
ATOM 492 C CA . VAL A 1 69 ? 4.230 3.758 -24.535 1.00 94.69 69 VAL A CA 1
ATOM 493 C C . VAL A 1 69 ? 4.840 5.091 -24.095 1.00 94.69 69 VAL A C 1
ATOM 495 O O . VAL A 1 69 ? 6.054 5.204 -23.923 1.00 94.69 69 VAL A O 1
ATOM 498 N N . ASN A 1 70 ? 4.009 6.114 -23.902 1.00 93.50 70 ASN A N 1
ATOM 499 C CA . ASN A 1 70 ? 4.441 7.317 -23.186 1.00 93.50 70 ASN A CA 1
ATOM 500 C C . ASN A 1 70 ? 4.699 6.961 -21.713 1.00 93.50 70 ASN A C 1
ATOM 502 O O . ASN A 1 70 ? 4.047 6.062 -21.178 1.00 93.50 70 ASN A O 1
ATOM 506 N N . ALA A 1 71 ? 5.616 7.668 -21.053 1.00 91.94 71 ALA A N 1
ATOM 507 C CA . ALA A 1 71 ? 5.722 7.590 -19.600 1.00 91.94 71 ALA A CA 1
ATOM 508 C C . ALA A 1 71 ? 4.416 8.094 -18.941 1.00 91.94 71 ALA A C 1
ATOM 510 O O . ALA A 1 71 ? 3.865 9.091 -19.416 1.00 91.94 71 ALA A O 1
ATOM 511 N N . PRO A 1 72 ? 3.909 7.439 -17.878 1.00 89.94 72 PRO A N 1
ATOM 512 C CA . PRO A 1 72 ? 2.851 8.000 -17.040 1.00 89.94 72 PRO A CA 1
ATOM 513 C C . PRO A 1 72 ? 3.345 9.234 -16.268 1.00 89.94 72 PRO A C 1
ATOM 515 O O . PRO A 1 72 ? 4.544 9.383 -16.021 1.00 89.94 72 PRO A O 1
ATOM 518 N N . ASP A 1 73 ? 2.409 10.078 -15.824 1.00 86.56 73 ASP A N 1
ATOM 519 C CA . ASP A 1 73 ? 2.700 11.294 -15.043 1.00 86.56 73 ASP A CA 1
ATOM 520 C C . ASP A 1 73 ? 3.342 10.994 -13.670 1.00 86.56 73 ASP A C 1
ATOM 522 O O . ASP A 1 73 ? 3.967 11.864 -13.064 1.00 86.56 73 ASP A O 1
ATOM 526 N N . SER A 1 74 ? 3.194 9.765 -13.159 1.00 88.75 74 SER A N 1
ATOM 527 C CA . SER A 1 74 ? 3.859 9.293 -11.941 1.00 88.75 74 SER A CA 1
ATOM 528 C C . SER A 1 74 ? 4.085 7.777 -11.958 1.00 88.75 74 SER A C 1
ATOM 530 O O . SER A 1 74 ? 3.461 7.047 -12.729 1.00 88.75 74 SER A O 1
ATOM 532 N N . TYR A 1 75 ? 4.971 7.302 -11.081 1.00 91.00 75 TYR A N 1
ATOM 533 C CA . TYR A 1 75 ? 5.235 5.883 -10.846 1.00 91.00 75 TYR A CA 1
ATOM 534 C C . TYR A 1 75 ? 5.024 5.560 -9.367 1.00 91.00 75 TYR A C 1
ATOM 536 O O . TYR A 1 75 ? 5.282 6.386 -8.493 1.00 91.00 75 TYR A O 1
ATOM 544 N N . SER A 1 76 ? 4.586 4.339 -9.074 1.00 89.25 76 SER A N 1
ATOM 545 C CA . SER A 1 76 ? 4.436 3.860 -7.699 1.00 89.25 76 SER A CA 1
ATOM 546 C C . SER A 1 76 ? 5.780 3.391 -7.147 1.00 89.25 76 SER A C 1
ATOM 548 O O . SER A 1 76 ? 6.423 2.518 -7.736 1.00 89.25 76 SER A O 1
ATOM 550 N N . GLU A 1 77 ? 6.205 3.954 -6.015 1.00 85.94 77 GLU A N 1
ATOM 551 C CA . GLU A 1 77 ? 7.506 3.640 -5.420 1.00 85.94 77 GLU A CA 1
ATOM 552 C C . GLU A 1 77 ? 7.624 2.184 -4.953 1.00 85.94 77 GLU A C 1
ATOM 554 O O . GLU A 1 77 ? 6.715 1.605 -4.352 1.00 85.94 77 GLU A O 1
ATOM 559 N N . VAL A 1 78 ? 8.807 1.617 -5.177 1.00 82.69 78 VAL A N 1
ATOM 560 C CA . VAL A 1 78 ? 9.183 0.254 -4.798 1.00 82.69 78 VAL A CA 1
ATOM 561 C C . VAL A 1 78 ? 9.931 0.273 -3.455 1.00 82.69 78 VAL A C 1
ATOM 563 O O . VAL A 1 78 ? 10.911 1.014 -3.333 1.00 82.69 78 VAL A O 1
ATOM 566 N N . PRO A 1 79 ? 9.576 -0.562 -2.455 1.00 77.19 79 PRO A N 1
ATOM 567 C CA . PRO A 1 79 ? 10.309 -0.576 -1.198 1.00 77.19 79 PRO A CA 1
ATOM 568 C C . PRO A 1 79 ? 11.729 -1.094 -1.433 1.00 77.19 79 PRO A C 1
ATOM 570 O O . PRO A 1 79 ? 11.917 -2.130 -2.065 1.00 77.19 79 PRO A O 1
ATOM 573 N N . LEU A 1 80 ? 12.726 -0.395 -0.883 1.00 76.12 80 LEU A N 1
ATOM 574 C CA . LEU A 1 80 ? 14.142 -0.804 -0.921 1.00 76.12 80 LEU A CA 1
ATOM 575 C C . LEU A 1 80 ? 14.714 -0.966 -2.348 1.00 76.12 80 LEU A C 1
ATOM 577 O O . LEU A 1 80 ? 15.646 -1.741 -2.570 1.00 76.12 80 LEU A O 1
ATOM 581 N N . ALA A 1 81 ? 14.162 -0.223 -3.309 1.00 78.62 81 ALA A N 1
ATOM 582 C CA . ALA A 1 81 ? 14.582 -0.237 -4.704 1.00 78.62 81 ALA A CA 1
ATOM 583 C C . ALA A 1 81 ? 16.066 0.122 -4.916 1.00 78.62 81 ALA A C 1
ATOM 585 O O . ALA A 1 81 ? 16.657 0.907 -4.171 1.00 78.62 81 ALA A O 1
ATOM 586 N N . ALA A 1 82 ? 16.660 -0.411 -5.987 1.00 79.50 82 ALA A N 1
ATOM 587 C CA . ALA A 1 82 ? 17.977 0.016 -6.456 1.00 79.50 82 ALA A CA 1
ATOM 588 C C . ALA A 1 82 ? 17.899 1.396 -7.155 1.00 79.50 82 ALA A C 1
ATOM 590 O O . ALA A 1 82 ? 16.879 1.683 -7.774 1.00 79.50 82 ALA A O 1
ATOM 591 N N . PRO A 1 83 ? 18.962 2.230 -7.157 1.00 80.69 83 PRO A N 1
ATOM 592 C CA . PRO A 1 83 ? 18.898 3.610 -7.671 1.00 80.69 83 PRO A CA 1
ATOM 593 C C . PRO A 1 83 ? 18.567 3.789 -9.162 1.00 80.69 83 PRO A C 1
ATOM 595 O O . PRO A 1 83 ? 18.351 4.912 -9.597 1.00 80.69 83 PRO A O 1
ATOM 598 N N . HIS A 1 84 ? 18.565 2.717 -9.958 1.00 84.56 84 HIS A N 1
ATOM 599 C CA . HIS A 1 84 ? 18.142 2.742 -11.363 1.00 84.56 84 HIS A CA 1
ATOM 600 C C . HIS A 1 84 ? 16.642 2.439 -11.553 1.00 84.56 84 HIS A C 1
ATOM 602 O O . HIS A 1 84 ? 16.148 2.510 -12.675 1.00 84.56 84 HIS A O 1
ATOM 608 N N . MET A 1 85 ? 15.927 2.070 -10.486 1.00 86.25 85 MET A N 1
ATOM 609 C CA . MET A 1 85 ? 14.485 1.828 -10.484 1.00 86.25 85 MET A CA 1
ATOM 610 C C . MET A 1 85 ? 13.726 3.151 -10.412 1.00 86.25 85 MET A C 1
ATOM 612 O O . MET A 1 85 ? 13.908 3.915 -9.470 1.00 86.25 85 MET A O 1
ATOM 616 N N . VAL A 1 86 ? 12.835 3.380 -11.373 1.00 89.25 86 VAL A N 1
ATOM 617 C CA . VAL A 1 86 ? 11.906 4.518 -11.379 1.00 89.25 86 VAL A CA 1
ATOM 618 C C . VAL A 1 86 ? 10.660 4.185 -10.552 1.00 89.25 86 VAL A C 1
ATOM 620 O O . VAL A 1 86 ? 10.158 5.026 -9.815 1.00 89.25 86 VAL A O 1
ATOM 623 N N . GLY A 1 87 ? 10.180 2.940 -10.634 1.00 89.38 87 GLY A N 1
ATOM 624 C CA . GLY A 1 87 ? 9.028 2.451 -9.877 1.00 89.38 87 GLY A CA 1
ATOM 625 C C . GLY A 1 87 ? 8.213 1.421 -10.658 1.00 89.38 87 GLY A C 1
ATOM 626 O O . GLY A 1 87 ? 8.707 0.798 -11.598 1.00 89.38 87 GLY A O 1
ATOM 627 N N . LEU A 1 88 ? 6.952 1.248 -10.266 1.00 88.88 88 LEU A N 1
ATOM 628 C CA . LEU A 1 88 ? 5.963 0.413 -10.954 1.00 88.88 88 LEU A CA 1
ATOM 629 C C . LEU A 1 88 ? 4.882 1.287 -11.610 1.00 88.88 88 LEU A C 1
ATOM 631 O O . LEU A 1 88 ? 4.506 2.318 -11.054 1.00 88.88 88 LEU A O 1
ATOM 635 N N . PHE A 1 89 ? 4.309 0.839 -12.728 1.00 90.25 89 PHE A N 1
ATOM 636 C CA . PHE A 1 89 ? 3.036 1.361 -13.248 1.00 90.25 89 PHE A CA 1
ATOM 637 C C . PHE A 1 89 ? 2.162 0.230 -13.814 1.00 90.25 89 PHE A C 1
ATOM 639 O O . PHE A 1 89 ? 2.639 -0.886 -14.031 1.00 90.25 89 PHE A O 1
ATOM 646 N N . CYS A 1 90 ? 0.867 0.483 -14.021 1.00 89.00 90 CYS A N 1
ATOM 647 C CA . CYS A 1 90 ? -0.068 -0.525 -14.522 1.00 89.00 90 CYS A CA 1
ATOM 648 C C . CYS A 1 90 ? -0.301 -0.368 -16.034 1.00 89.00 90 CYS A C 1
ATOM 650 O O . CYS A 1 90 ? -1.046 0.508 -16.466 1.00 89.00 90 CYS A O 1
ATOM 652 N N . LEU A 1 91 ? 0.270 -1.257 -16.850 1.00 88.44 91 LEU A N 1
ATOM 653 C CA . LEU A 1 91 ? -0.014 -1.325 -18.285 1.00 88.44 91 LEU A CA 1
ATOM 654 C C . LEU A 1 91 ? -1.024 -2.442 -18.571 1.00 88.44 91 LEU A C 1
ATOM 656 O O . LEU A 1 91 ? -0.686 -3.624 -18.552 1.00 88.44 91 LEU A O 1
ATOM 660 N N . ARG A 1 92 ? -2.282 -2.072 -18.849 1.00 86.44 92 ARG A N 1
ATOM 661 C CA . ARG A 1 92 ? -3.375 -3.002 -19.220 1.00 86.44 92 ARG A CA 1
ATOM 662 C C . ARG A 1 92 ? -3.513 -4.202 -18.262 1.00 86.44 92 ARG A C 1
ATOM 664 O O . ARG A 1 92 ? -3.606 -5.346 -18.702 1.00 86.44 92 ARG A O 1
ATOM 671 N N . ASN A 1 93 ? -3.525 -3.928 -16.956 1.00 80.75 93 ASN A N 1
ATOM 672 C CA . ASN A 1 93 ? -3.559 -4.908 -15.858 1.00 80.75 93 ASN A CA 1
ATOM 673 C C . ASN A 1 93 ? -2.266 -5.738 -15.677 1.00 80.75 93 ASN A C 1
ATOM 675 O O . ASN A 1 93 ? -2.278 -6.733 -14.956 1.00 80.75 93 ASN A O 1
ATOM 679 N N . THR A 1 94 ? -1.146 -5.315 -16.270 1.00 84.38 94 THR A N 1
ATOM 680 C CA . THR A 1 94 ? 0.202 -5.833 -15.979 1.00 84.38 94 THR A CA 1
ATOM 681 C C . THR A 1 94 ? 0.961 -4.809 -15.136 1.00 84.38 94 THR A C 1
ATOM 683 O O . THR A 1 94 ? 1.053 -3.646 -15.524 1.00 84.38 94 THR A O 1
ATOM 686 N N . ILE A 1 95 ? 1.516 -5.220 -13.993 1.00 86.94 95 ILE A N 1
ATOM 687 C CA . ILE A 1 95 ? 2.344 -4.358 -13.134 1.00 86.94 95 ILE A CA 1
ATOM 688 C C . ILE A 1 95 ? 3.754 -4.279 -13.728 1.00 86.94 95 ILE A C 1
ATOM 690 O O . ILE A 1 95 ? 4.590 -5.132 -13.447 1.00 86.94 95 ILE A O 1
ATOM 694 N N . VAL A 1 96 ? 4.024 -3.287 -14.574 1.00 88.56 96 VAL A N 1
ATOM 695 C CA . VAL A 1 96 ? 5.322 -3.141 -15.245 1.00 88.56 96 VAL A CA 1
ATOM 696 C C . VAL A 1 96 ? 6.305 -2.393 -14.334 1.00 88.56 96 VAL A C 1
ATOM 698 O O . VAL A 1 96 ? 6.038 -1.246 -13.966 1.00 88.56 96 VAL A O 1
ATOM 701 N N . PRO A 1 97 ? 7.456 -2.995 -13.986 1.00 89.19 97 PRO A N 1
ATOM 702 C CA . PRO A 1 97 ? 8.557 -2.294 -13.335 1.00 89.19 97 PRO A CA 1
ATOM 703 C C . PRO A 1 97 ? 9.364 -1.494 -14.360 1.00 89.19 97 PRO A C 1
ATOM 705 O O . PRO A 1 97 ? 9.600 -1.985 -15.463 1.00 89.19 97 PRO A O 1
ATOM 708 N N . VAL A 1 98 ? 9.808 -0.286 -14.010 1.00 90.75 98 VAL A N 1
ATOM 709 C CA . VAL A 1 98 ? 10.488 0.628 -14.943 1.00 90.75 98 VAL A CA 1
ATOM 710 C C . VAL A 1 98 ? 11.850 1.067 -14.424 1.00 90.75 98 VAL A C 1
ATOM 712 O O . VAL A 1 98 ? 11.980 1.480 -13.273 1.00 90.75 98 VAL A O 1
ATOM 715 N N . ILE A 1 99 ? 12.862 1.013 -15.291 1.00 89.44 99 ILE A N 1
ATOM 716 C CA . ILE A 1 99 ? 14.230 1.469 -15.007 1.00 89.44 99 ILE A CA 1
ATOM 717 C C . ILE A 1 99 ? 14.625 2.645 -15.899 1.00 89.44 99 ILE A C 1
ATOM 719 O O . ILE A 1 99 ? 14.249 2.680 -17.069 1.00 89.44 99 ILE A O 1
ATOM 723 N N . ASP A 1 100 ? 15.431 3.572 -15.380 1.00 90.75 100 ASP A N 1
ATOM 724 C CA . ASP A 1 100 ? 16.064 4.605 -16.205 1.00 90.75 100 ASP A CA 1
ATOM 725 C C . ASP A 1 100 ? 17.463 4.154 -16.619 1.00 90.75 100 ASP A C 1
ATOM 727 O O . ASP A 1 100 ? 18.386 4.043 -15.803 1.00 90.75 100 ASP A O 1
ATOM 731 N N . LEU A 1 101 ? 17.628 3.922 -17.921 1.00 85.50 101 LEU A N 1
ATOM 732 C CA . LEU A 1 101 ? 18.909 3.551 -18.507 1.00 85.50 101 LEU A CA 1
ATOM 733 C C . LEU A 1 101 ? 19.975 4.640 -18.296 1.00 85.50 101 LEU A C 1
ATOM 735 O O . LEU A 1 101 ? 21.158 4.298 -18.231 1.00 85.50 101 LEU A O 1
ATOM 739 N N . ARG A 1 102 ? 19.597 5.919 -18.108 1.00 88.50 102 ARG A N 1
ATOM 740 C CA . ARG A 1 102 ? 20.550 7.004 -17.805 1.00 88.50 102 ARG A CA 1
ATOM 741 C C . ARG A 1 102 ? 21.374 6.694 -16.544 1.00 88.50 102 ARG A C 1
ATOM 743 O O . ARG A 1 102 ? 22.597 6.835 -16.577 1.00 88.50 102 ARG A O 1
ATOM 750 N N . HIS A 1 103 ? 20.752 6.160 -15.485 1.00 85.06 103 HIS A N 1
ATOM 751 C CA . HIS A 1 103 ? 21.447 5.767 -14.247 1.00 85.06 103 HIS A CA 1
ATOM 752 C C . HIS A 1 103 ? 22.417 4.588 -14.424 1.00 85.06 103 HIS A C 1
ATOM 754 O O . HIS A 1 103 ? 23.423 4.518 -13.721 1.00 85.06 103 HIS A O 1
ATOM 760 N N . ILE A 1 104 ? 22.140 3.671 -15.355 1.00 82.00 104 ILE A N 1
ATOM 761 C CA . ILE A 1 104 ? 22.952 2.462 -15.588 1.00 82.00 104 ILE A CA 1
ATOM 762 C C . ILE A 1 104 ? 24.127 2.764 -16.532 1.00 82.00 104 ILE A C 1
ATOM 764 O O . ILE A 1 104 ? 25.238 2.270 -16.344 1.00 82.00 104 ILE A O 1
ATOM 768 N N . LEU A 1 105 ? 23.893 3.620 -17.528 1.00 84.06 105 LEU A N 1
ATOM 769 C CA . LEU A 1 105 ? 24.867 4.023 -18.545 1.00 84.06 105 LEU A CA 1
ATOM 770 C C . LEU A 1 105 ? 25.748 5.210 -18.110 1.00 84.06 105 LEU A C 1
ATOM 772 O O . LEU A 1 105 ? 26.663 5.591 -18.847 1.00 84.06 105 LEU A O 1
ATOM 776 N N . GLY A 1 106 ? 25.500 5.799 -16.935 1.00 83.00 106 GLY A N 1
ATOM 777 C CA . GLY A 1 106 ? 26.243 6.956 -16.422 1.00 83.00 106 GLY A CA 1
ATOM 778 C C . GLY A 1 106 ? 25.983 8.246 -17.207 1.00 83.00 106 GLY A C 1
ATOM 779 O O . GLY A 1 106 ? 26.887 9.065 -17.358 1.00 83.00 106 GLY A O 1
ATOM 780 N N . ILE A 1 107 ? 24.774 8.399 -17.747 1.00 85.88 107 ILE A N 1
ATOM 781 C CA . ILE A 1 107 ? 24.307 9.607 -18.437 1.00 85.88 107 ILE A CA 1
ATOM 782 C C . ILE A 1 107 ? 23.731 10.562 -17.375 1.00 85.88 107 ILE A C 1
ATOM 784 O O . ILE A 1 107 ? 23.236 10.119 -16.337 1.00 85.88 107 ILE A O 1
ATOM 788 N N . ALA A 1 108 ? 23.800 11.875 -17.610 1.00 84.88 108 ALA A N 1
ATOM 789 C CA . ALA A 1 108 ? 23.148 12.864 -16.747 1.00 84.88 108 ALA A CA 1
ATOM 790 C C . ALA A 1 108 ? 21.633 12.581 -16.612 1.00 84.88 108 ALA A C 1
ATOM 792 O O . ALA A 1 108 ? 21.055 11.997 -17.531 1.00 84.88 108 ALA A O 1
ATOM 793 N N . PRO A 1 109 ? 20.956 12.981 -15.519 1.00 82.69 109 PRO A N 1
ATOM 794 C CA . PRO A 1 109 ? 19.497 12.889 -15.433 1.00 82.69 109 PRO A CA 1
ATOM 795 C C . PRO A 1 109 ? 18.819 13.766 -16.499 1.00 82.69 109 PRO A C 1
ATOM 797 O O . PRO A 1 109 ? 19.370 14.784 -16.919 1.00 82.69 109 PRO A O 1
ATOM 800 N N . ALA A 1 110 ? 17.626 13.363 -16.941 1.00 80.44 110 ALA A N 1
ATOM 801 C CA . ALA A 1 110 ? 16.835 14.122 -17.910 1.00 80.44 110 ALA A CA 1
ATOM 802 C C . ALA A 1 110 ? 16.266 15.422 -17.303 1.00 80.44 110 ALA A C 1
ATOM 804 O O . ALA A 1 110 ? 16.157 15.562 -16.085 1.00 80.44 110 ALA A O 1
ATOM 805 N N . SER A 1 111 ? 15.858 16.366 -18.156 1.00 74.81 111 SER A N 1
ATOM 806 C CA . SER A 1 111 ? 15.125 17.557 -17.710 1.00 74.81 111 SER A CA 1
ATOM 807 C C . SER A 1 111 ? 13.690 17.204 -17.306 1.00 74.81 111 SER A C 1
ATOM 809 O O . SER A 1 111 ? 13.020 16.454 -18.017 1.00 74.81 111 SER A O 1
ATOM 811 N N . GLU A 1 112 ? 13.189 17.803 -16.223 1.00 66.12 112 GLU A N 1
ATOM 812 C CA . GLU A 1 112 ? 11.802 17.650 -15.740 1.00 66.12 112 GLU A CA 1
ATOM 813 C C . GLU A 1 112 ? 10.741 18.034 -16.791 1.00 66.12 112 GLU A C 1
ATOM 815 O O . GLU A 1 112 ? 9.599 17.599 -16.708 1.00 66.12 112 GLU A O 1
ATOM 820 N N . THR A 1 113 ? 11.108 18.827 -17.805 1.00 65.75 113 THR A N 1
ATOM 821 C CA . THR A 1 113 ? 10.220 19.239 -18.906 1.00 65.75 113 THR A CA 1
ATOM 822 C C . THR A 1 113 ? 10.229 18.290 -20.111 1.00 65.75 113 THR A C 1
ATOM 824 O O . THR A 1 113 ? 9.562 18.570 -21.109 1.00 65.75 113 THR A O 1
ATOM 827 N N . SER A 1 114 ? 10.982 17.185 -20.063 1.00 72.69 114 SER A N 1
ATOM 828 C CA . SER A 1 114 ? 11.058 16.219 -21.167 1.00 72.69 114 SER A CA 1
ATOM 829 C C . SER A 1 114 ? 9.896 15.218 -21.144 1.00 72.69 114 SER A C 1
ATOM 831 O O . SER A 1 114 ? 9.660 14.532 -20.152 1.00 72.69 114 SER A O 1
ATOM 833 N N . VAL A 1 115 ? 9.175 15.101 -22.265 1.00 83.25 115 VAL A N 1
ATOM 834 C CA . VAL A 1 115 ? 8.160 14.052 -22.457 1.00 83.25 115 VAL A CA 1
ATOM 835 C C . VAL A 1 115 ? 8.880 12.757 -22.821 1.00 83.25 115 VAL A C 1
ATOM 837 O O . VAL A 1 115 ? 9.314 12.590 -23.958 1.00 83.25 115 VAL A O 1
ATOM 840 N N . ARG A 1 116 ? 9.032 11.865 -21.841 1.00 91.50 116 ARG A N 1
ATOM 841 C CA . ARG A 1 116 ? 9.764 10.595 -21.969 1.00 91.50 116 ARG A CA 1
ATOM 842 C C . ARG A 1 116 ? 8.834 9.428 -22.324 1.00 91.50 116 ARG A C 1
ATOM 844 O O . ARG A 1 116 ? 7.608 9.518 -22.215 1.00 91.50 116 ARG A O 1
ATOM 851 N N . LYS A 1 117 ? 9.421 8.316 -22.759 1.00 94.12 117 LYS A N 1
ATOM 852 C CA . LYS A 1 117 ? 8.739 7.107 -23.246 1.00 94.12 117 LYS A CA 1
ATOM 853 C C . LYS A 1 117 ? 9.271 5.862 -22.547 1.00 94.12 117 LYS A C 1
ATOM 855 O O . LYS A 1 117 ? 10.417 5.834 -22.110 1.00 94.12 117 LYS A O 1
ATOM 860 N N . VAL A 1 118 ? 8.455 4.815 -22.471 1.00 95.25 118 VAL A N 1
ATOM 861 C CA . VAL A 1 118 ? 8.840 3.519 -21.902 1.00 95.25 118 VAL A CA 1
ATOM 862 C C . VAL A 1 118 ? 8.770 2.449 -22.989 1.00 95.25 118 VAL A C 1
ATOM 864 O O . VAL A 1 118 ? 7.718 2.238 -23.594 1.00 95.25 118 VAL A O 1
ATOM 867 N N . ALA A 1 119 ? 9.891 1.771 -23.241 1.00 94.62 119 ALA A N 1
ATOM 868 C CA . ALA A 1 119 ? 9.945 0.584 -24.089 1.00 94.62 119 ALA A CA 1
ATOM 869 C C . ALA A 1 119 ? 9.700 -0.644 -23.215 1.00 94.62 119 ALA A C 1
ATOM 871 O O . ALA A 1 119 ? 10.495 -0.934 -22.322 1.00 94.62 119 ALA A O 1
ATOM 872 N N . ILE A 1 120 ? 8.603 -1.352 -23.458 1.00 92.06 120 ILE A N 1
ATOM 873 C CA . ILE A 1 120 ? 8.286 -2.603 -22.775 1.00 92.06 120 ILE A CA 1
ATOM 874 C C . ILE A 1 120 ? 9.087 -3.705 -23.463 1.00 92.06 120 ILE A C 1
ATOM 876 O O . ILE A 1 120 ? 8.843 -3.990 -24.638 1.00 92.06 120 ILE A O 1
ATOM 880 N N . ILE A 1 121 ? 10.054 -4.294 -22.757 1.00 89.31 121 ILE A N 1
ATOM 881 C CA . ILE A 1 121 ? 10.817 -5.437 -23.264 1.00 89.31 121 ILE A CA 1
ATOM 882 C C . ILE A 1 121 ? 10.423 -6.726 -22.550 1.00 89.31 121 ILE A C 1
ATOM 884 O O . ILE A 1 121 ? 10.219 -6.746 -21.333 1.00 89.31 121 ILE A O 1
ATOM 888 N N . GLU A 1 122 ? 10.340 -7.808 -23.320 1.00 81.75 122 GLU A N 1
ATOM 889 C CA . GLU A 1 122 ? 9.924 -9.123 -22.839 1.00 81.75 122 GLU A CA 1
ATOM 890 C C . GLU A 1 122 ? 10.847 -10.240 -23.335 1.00 81.75 122 GLU A C 1
ATOM 892 O O . GLU A 1 122 ? 11.392 -10.189 -24.437 1.00 81.75 122 GLU A O 1
ATOM 897 N N . ASN A 1 123 ? 11.005 -11.279 -22.513 1.00 73.62 123 ASN A N 1
ATOM 898 C CA . ASN A 1 123 ? 11.739 -12.495 -22.858 1.00 73.62 123 ASN A CA 1
ATOM 899 C C . ASN A 1 123 ? 11.230 -13.665 -22.005 1.00 73.62 123 ASN A C 1
ATOM 901 O O . ASN A 1 123 ? 11.540 -13.755 -20.815 1.00 73.62 123 ASN A O 1
ATOM 905 N N . GLY A 1 124 ? 10.429 -14.549 -22.605 1.00 71.69 124 GLY A N 1
ATOM 906 C CA . GLY A 1 124 ? 9.727 -15.603 -21.869 1.00 71.69 124 GLY A CA 1
ATOM 907 C C . GLY A 1 124 ? 8.834 -15.013 -20.773 1.00 71.69 124 GLY A C 1
ATOM 908 O O . GLY A 1 124 ? 8.053 -14.099 -21.031 1.00 71.69 124 GLY A O 1
ATOM 909 N N . ASP A 1 125 ? 8.998 -15.499 -19.545 1.00 66.81 125 ASP A N 1
ATOM 910 C CA . ASP A 1 125 ? 8.233 -15.063 -18.370 1.00 66.81 125 ASP A CA 1
ATOM 911 C C . ASP A 1 125 ? 8.852 -13.835 -17.668 1.00 66.81 125 ASP A C 1
ATOM 913 O O . ASP A 1 125 ? 8.707 -13.683 -16.457 1.00 66.81 125 ASP A O 1
ATOM 917 N N . LEU A 1 126 ? 9.596 -12.989 -18.392 1.00 72.75 126 LEU A N 1
ATOM 918 C CA . LEU A 1 126 ? 10.227 -11.773 -17.869 1.00 72.75 126 LEU A CA 1
ATOM 919 C C . LEU A 1 126 ? 9.757 -10.544 -18.659 1.00 72.75 126 LEU A C 1
ATOM 921 O O . LEU A 1 126 ? 9.825 -10.541 -19.886 1.00 72.75 126 LEU A O 1
ATOM 925 N N . CYS A 1 127 ? 9.359 -9.488 -17.947 1.00 81.75 127 CYS A N 1
ATOM 926 C CA . CYS A 1 127 ? 8.944 -8.195 -18.501 1.00 81.75 127 CYS A CA 1
ATOM 927 C C . CYS A 1 127 ? 9.525 -7.042 -17.661 1.00 81.75 127 CYS A C 1
ATOM 929 O O . CYS A 1 127 ? 9.435 -7.083 -16.429 1.00 81.75 127 CYS A O 1
ATOM 931 N N . VAL A 1 128 ? 10.074 -6.014 -18.321 1.00 87.88 128 VAL A N 1
ATOM 932 C CA . VAL A 1 128 ? 10.538 -4.746 -17.718 1.00 87.88 128 VAL A CA 1
ATOM 933 C C . VAL A 1 128 ? 10.358 -3.585 -18.705 1.00 87.88 128 VAL A C 1
ATOM 935 O O . VAL A 1 128 ? 10.499 -3.757 -19.915 1.00 87.88 128 VAL A O 1
ATOM 938 N N . GLY A 1 129 ? 10.041 -2.395 -18.199 1.00 92.00 129 GLY A N 1
ATOM 939 C CA . GLY A 1 129 ? 10.005 -1.157 -18.971 1.00 92.00 129 GLY A CA 1
ATOM 940 C C . GLY A 1 129 ? 11.331 -0.396 -18.895 1.00 92.00 129 GLY A C 1
ATOM 941 O O . GLY A 1 129 ? 11.885 -0.199 -17.815 1.00 92.00 129 GLY A O 1
ATOM 942 N N . LEU A 1 130 ? 11.831 0.068 -20.036 1.00 92.81 130 LEU A N 1
ATOM 943 C CA . LEU A 1 130 ? 13.030 0.901 -20.133 1.00 92.81 130 LEU A CA 1
ATOM 944 C C . LEU A 1 130 ? 12.610 2.344 -20.413 1.00 92.81 130 LEU A C 1
ATOM 946 O O . LEU A 1 130 ? 12.016 2.608 -21.458 1.00 92.81 130 LEU A O 1
ATOM 950 N N . LEU A 1 131 ? 12.899 3.268 -19.497 1.00 94.12 131 LEU A N 1
ATOM 951 C CA . LEU A 1 131 ? 12.624 4.693 -19.668 1.00 94.12 131 LEU A CA 1
ATOM 952 C C . LEU A 1 131 ? 13.688 5.326 -20.579 1.00 94.12 131 LEU A C 1
ATOM 954 O O . LEU A 1 131 ? 14.889 5.216 -20.321 1.00 94.12 131 LEU A O 1
ATOM 958 N N . PHE A 1 132 ? 13.233 5.986 -21.641 1.00 93.56 132 PHE A N 1
ATOM 959 C CA . PHE A 1 132 ? 14.056 6.678 -22.631 1.00 93.56 132 PHE A CA 1
ATOM 960 C C . PHE A 1 132 ? 13.392 7.975 -23.103 1.00 93.56 132 PHE A C 1
ATOM 962 O O . PHE A 1 132 ? 12.267 8.282 -22.711 1.00 93.56 132 PHE A O 1
ATOM 969 N N . ASP A 1 133 ? 14.090 8.762 -23.921 1.00 92.25 133 ASP A N 1
ATOM 970 C CA . ASP A 1 133 ? 13.680 10.140 -24.187 1.00 92.25 133 ASP A CA 1
ATOM 971 C C . ASP A 1 133 ? 12.845 10.244 -25.473 1.00 92.25 133 ASP A C 1
ATOM 973 O O . ASP A 1 133 ? 11.661 10.565 -25.399 1.00 92.25 133 ASP A O 1
ATOM 977 N N . ASP A 1 134 ? 13.404 9.889 -26.638 1.00 91.75 134 ASP A N 1
ATOM 978 C CA . ASP A 1 134 ? 12.649 9.851 -27.902 1.00 91.75 134 ASP A CA 1
ATOM 979 C C . ASP A 1 134 ? 12.972 8.628 -28.782 1.00 91.75 134 ASP A C 1
ATOM 981 O O . ASP A 1 134 ? 13.989 7.951 -28.628 1.00 91.75 134 ASP A O 1
ATOM 985 N N . THR A 1 135 ? 12.053 8.298 -29.688 1.00 94.38 135 THR A N 1
ATOM 986 C CA . THR A 1 135 ? 12.096 7.124 -30.564 1.00 94.38 135 THR A CA 1
ATOM 987 C C . THR A 1 135 ? 12.938 7.426 -31.799 1.00 94.38 135 THR A C 1
ATOM 989 O O . THR A 1 135 ? 12.710 8.422 -32.479 1.00 94.38 135 THR A O 1
ATOM 992 N N . GLY A 1 136 ? 13.896 6.555 -32.105 1.00 92.50 136 GLY A N 1
ATOM 993 C CA . GLY A 1 136 ? 14.742 6.657 -33.287 1.00 92.50 136 GLY A CA 1
ATOM 994 C C . GLY A 1 136 ? 14.140 5.961 -34.510 1.00 92.50 136 GLY A C 1
ATOM 995 O O . GLY A 1 136 ? 12.937 6.002 -34.767 1.00 92.50 136 GLY A O 1
ATOM 996 N N . ALA A 1 137 ? 15.003 5.321 -35.294 1.00 91.50 137 ALA A N 1
ATOM 997 C CA . ALA A 1 137 ? 14.654 4.637 -36.531 1.00 91.50 137 ALA A CA 1
ATOM 998 C C . ALA A 1 137 ? 14.553 3.114 -36.350 1.00 91.50 137 ALA A C 1
ATOM 1000 O O . ALA A 1 137 ? 15.186 2.513 -35.483 1.00 91.50 137 ALA A O 1
ATOM 1001 N N . ILE A 1 138 ? 13.823 2.468 -37.260 1.00 93.56 138 ILE A N 1
ATOM 1002 C CA . ILE A 1 138 ? 13.918 1.020 -37.461 1.00 93.56 138 ILE A CA 1
ATOM 1003 C C . ILE A 1 138 ? 15.134 0.738 -38.355 1.00 93.56 138 ILE A C 1
ATOM 1005 O O . ILE A 1 138 ? 15.156 1.114 -39.527 1.00 93.56 138 ILE A O 1
ATOM 1009 N N . ILE A 1 139 ? 16.151 0.086 -37.797 1.00 92.88 139 ILE A N 1
ATOM 1010 C CA . ILE A 1 139 ? 17.436 -0.202 -38.443 1.00 92.88 139 ILE A CA 1
ATOM 1011 C C . ILE A 1 139 ? 17.464 -1.672 -38.872 1.00 92.88 139 ILE A C 1
ATOM 1013 O O . ILE A 1 139 ? 17.377 -2.574 -38.040 1.00 92.88 139 ILE A O 1
ATOM 1017 N N . GLN A 1 140 ? 17.641 -1.945 -40.166 1.00 90.56 140 GLN A N 1
ATOM 1018 C CA . GLN A 1 140 ? 17.896 -3.311 -40.634 1.00 90.56 140 GLN A CA 1
ATOM 1019 C C . GLN A 1 140 ? 19.383 -3.643 -40.506 1.00 90.56 140 GLN A C 1
ATOM 1021 O O . GLN A 1 140 ? 20.213 -3.040 -41.185 1.00 90.56 140 GLN A O 1
ATOM 1026 N N . GLY A 1 141 ? 19.719 -4.635 -39.675 1.00 84.19 141 GLY A N 1
ATOM 1027 C CA . GLY A 1 141 ? 21.104 -5.010 -39.388 1.00 84.19 141 GLY A CA 1
ATOM 1028 C C . GLY A 1 141 ? 21.921 -5.376 -40.629 1.00 84.19 141 GLY A C 1
ATOM 1029 O O . GLY A 1 141 ? 23.111 -5.090 -40.666 1.00 84.19 141 GLY A O 1
ATOM 1030 N N . MET A 1 142 ? 21.291 -5.933 -41.674 1.00 83.56 142 MET A N 1
ATOM 1031 C CA . MET A 1 142 ? 21.974 -6.285 -42.931 1.00 83.56 142 MET A CA 1
ATOM 1032 C C . MET A 1 142 ? 22.632 -5.087 -43.642 1.00 83.56 142 MET A C 1
ATOM 1034 O O . MET A 1 142 ? 23.582 -5.281 -44.394 1.00 83.56 142 MET A O 1
ATOM 1038 N N . ASN A 1 143 ? 22.148 -3.866 -43.386 1.00 82.69 143 ASN A N 1
ATOM 1039 C CA . ASN A 1 143 ? 22.665 -2.620 -43.961 1.00 82.69 143 ASN A CA 1
ATOM 1040 C C . ASN A 1 143 ? 23.680 -1.922 -43.031 1.00 82.69 143 ASN A C 1
ATOM 1042 O O . ASN A 1 143 ? 24.033 -0.769 -43.266 1.00 82.69 143 ASN A O 1
ATOM 1046 N N . ALA A 1 144 ? 24.125 -2.590 -41.962 1.00 83.19 144 ALA A N 1
ATOM 1047 C CA . ALA A 1 144 ? 24.991 -2.028 -40.933 1.00 83.19 144 ALA A CA 1
ATOM 1048 C C . ALA A 1 144 ? 26.245 -2.884 -40.706 1.00 83.19 144 ALA A C 1
ATOM 1050 O O . ALA A 1 144 ? 26.192 -4.114 -40.643 1.00 83.19 144 ALA A O 1
ATOM 1051 N N . THR A 1 145 ? 27.387 -2.231 -40.491 1.00 85.44 145 THR A N 1
ATOM 1052 C CA . THR A 1 145 ? 28.609 -2.915 -40.043 1.00 85.44 145 THR A CA 1
ATOM 1053 C C . THR A 1 145 ? 28.607 -2.996 -38.519 1.00 85.44 145 THR A C 1
ATOM 1055 O O . THR A 1 145 ? 28.865 -2.008 -37.832 1.00 85.44 145 THR A O 1
ATOM 1058 N N . ARG A 1 146 ? 28.306 -4.178 -37.973 1.00 86.12 146 ARG A N 1
ATOM 1059 C CA . ARG A 1 146 ? 28.316 -4.418 -36.525 1.00 86.12 146 ARG A CA 1
ATOM 1060 C C . ARG A 1 146 ? 29.746 -4.618 -36.008 1.00 86.12 146 ARG A C 1
ATOM 1062 O O . ARG A 1 146 ? 30.507 -5.416 -36.551 1.00 86.12 146 ARG A O 1
ATOM 1069 N N . VAL A 1 147 ? 30.088 -3.916 -34.931 1.00 85.12 147 VAL A N 1
ATOM 1070 C CA . VAL A 1 147 ? 31.338 -4.068 -34.175 1.00 85.12 147 VAL A CA 1
ATOM 1071 C C . VAL A 1 147 ? 30.973 -4.409 -32.734 1.00 85.12 147 VAL A C 1
ATOM 1073 O O . VAL A 1 147 ? 30.375 -3.586 -32.049 1.00 85.12 147 VAL A O 1
ATOM 1076 N N . ASN A 1 148 ? 31.310 -5.614 -32.274 1.00 83.69 148 ASN A N 1
ATOM 1077 C CA . ASN A 1 148 ? 31.120 -5.997 -30.872 1.00 83.69 148 ASN A CA 1
ATOM 1078 C C . ASN A 1 148 ? 32.205 -5.357 -29.996 1.00 83.69 148 ASN A C 1
ATOM 1080 O O . ASN A 1 148 ? 33.349 -5.220 -30.437 1.00 83.69 148 ASN A O 1
ATOM 1084 N N . PHE A 1 149 ? 31.872 -5.033 -28.748 1.00 80.06 149 PHE A N 1
ATOM 1085 C CA . PHE A 1 149 ? 32.879 -4.704 -27.742 1.00 80.06 149 PHE A CA 1
ATOM 1086 C C . PHE A 1 149 ? 33.467 -5.976 -27.114 1.00 80.06 149 PHE A C 1
ATOM 1088 O O . PHE A 1 149 ? 32.815 -7.018 -27.031 1.00 80.06 149 PHE A O 1
ATOM 1095 N N . LEU A 1 150 ? 34.723 -5.889 -26.669 1.00 65.81 150 LEU A N 1
ATOM 1096 C CA . LEU A 1 150 ? 35.308 -6.886 -25.776 1.00 65.81 150 LEU A CA 1
ATOM 1097 C C . LEU A 1 150 ? 34.827 -6.560 -24.359 1.00 65.81 150 LEU A C 1
ATOM 1099 O O . LEU A 1 150 ? 35.134 -5.484 -23.851 1.00 65.81 150 LEU A O 1
ATOM 1103 N N . ARG A 1 151 ? 34.061 -7.466 -23.741 1.00 63.16 151 ARG A N 1
ATOM 1104 C CA . ARG A 1 151 ? 33.555 -7.291 -22.372 1.00 63.16 151 ARG A CA 1
ATOM 1105 C C . ARG A 1 151 ? 34.704 -7.401 -21.366 1.00 63.16 151 ARG A C 1
ATOM 1107 O O . ARG A 1 151 ? 35.118 -8.510 -21.033 1.00 63.16 151 ARG A O 1
ATOM 1114 N N . ASP A 1 152 ? 35.191 -6.264 -20.876 1.00 59.41 152 ASP A N 1
ATOM 1115 C CA . ASP A 1 152 ? 35.959 -6.189 -19.631 1.00 59.41 152 ASP A CA 1
ATOM 1116 C C . ASP A 1 152 ? 34.992 -5.833 -18.492 1.00 59.41 152 ASP A C 1
ATOM 1118 O O . ASP A 1 152 ? 34.321 -4.803 -18.525 1.00 59.41 152 ASP A O 1
ATOM 1122 N N . ALA A 1 153 ? 34.840 -6.732 -17.522 1.00 59.06 153 ALA A N 1
ATOM 1123 C CA . ALA A 1 153 ? 33.691 -6.758 -16.615 1.00 59.06 153 ALA A CA 1
ATOM 1124 C C . ALA A 1 153 ? 33.874 -5.847 -15.385 1.00 59.06 153 ALA A C 1
ATOM 1126 O O . ALA A 1 153 ? 33.794 -6.309 -14.246 1.00 59.06 153 ALA A O 1
ATOM 1127 N N . GLN A 1 154 ? 34.145 -4.556 -15.609 1.00 57.59 154 GLN A N 1
ATOM 1128 C CA . GLN A 1 154 ? 34.442 -3.594 -14.536 1.00 57.59 154 GLN A CA 1
ATOM 1129 C C . GLN A 1 154 ? 33.232 -2.750 -14.078 1.00 57.59 154 GLN A C 1
ATOM 1131 O O . GLN A 1 154 ? 33.284 -2.159 -12.998 1.00 57.59 154 GLN A O 1
ATOM 1136 N N . GLY A 1 155 ? 32.117 -2.738 -14.820 1.00 62.41 155 GLY A N 1
ATOM 1137 C CA . GLY A 1 155 ? 30.871 -2.079 -14.406 1.00 62.41 155 GLY A CA 1
ATOM 1138 C C . GLY A 1 155 ? 29.628 -2.537 -15.180 1.00 62.41 155 GLY A C 1
ATOM 1139 O O . GLY A 1 155 ? 29.733 -3.15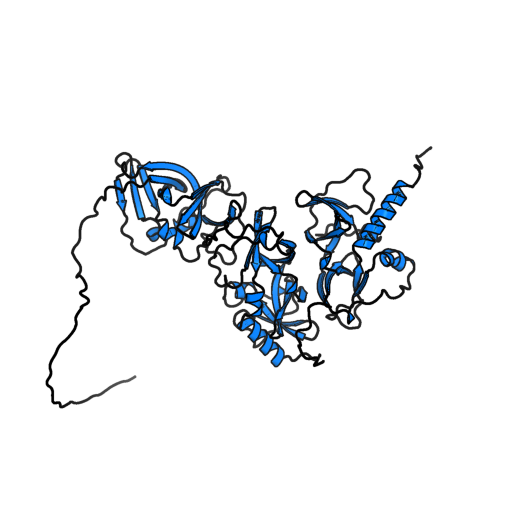0 -16.238 1.00 62.41 155 GLY A O 1
ATOM 1140 N N . LEU A 1 156 ? 28.425 -2.215 -14.670 1.00 62.50 156 LEU A N 1
ATOM 1141 C CA . LEU A 1 156 ? 27.144 -2.587 -15.309 1.00 62.50 156 LEU A CA 1
ATOM 1142 C C . LEU A 1 156 ? 27.041 -2.113 -16.768 1.00 62.50 156 LEU A C 1
ATOM 1144 O O . LEU A 1 156 ? 26.478 -2.815 -17.603 1.00 62.50 156 LEU A O 1
ATOM 1148 N N . LYS A 1 157 ? 27.587 -0.932 -17.072 1.00 65.06 157 LYS A N 1
ATOM 1149 C CA . LYS A 1 157 ? 27.599 -0.350 -18.419 1.00 65.06 157 LYS A CA 1
ATOM 1150 C C . LYS A 1 157 ? 28.279 -1.269 -19.437 1.00 65.06 157 LYS A C 1
ATOM 1152 O O . LYS A 1 157 ? 27.729 -1.505 -20.508 1.00 65.06 157 LYS A O 1
ATOM 1157 N N . ASP A 1 158 ? 29.433 -1.817 -19.072 1.00 62.53 158 ASP A N 1
ATOM 1158 C CA . ASP A 1 158 ? 30.269 -2.659 -19.937 1.00 62.53 158 ASP A CA 1
ATOM 1159 C C . ASP A 1 158 ? 29.703 -4.086 -20.084 1.00 62.53 158 ASP A C 1
ATOM 1161 O O . ASP A 1 158 ? 30.107 -4.845 -20.967 1.00 62.53 158 ASP A O 1
ATOM 1165 N N . ILE A 1 159 ? 28.733 -4.437 -19.232 1.00 65.88 159 ILE A N 1
ATOM 1166 C CA . ILE A 1 159 ? 27.937 -5.663 -19.313 1.00 65.88 159 ILE A CA 1
ATOM 1167 C C . ILE A 1 159 ? 26.763 -5.474 -20.291 1.00 65.88 159 ILE A C 1
ATOM 1169 O O . ILE A 1 159 ? 26.569 -6.321 -21.162 1.00 65.88 159 ILE A O 1
ATOM 1173 N N . ILE A 1 160 ? 26.010 -4.365 -20.202 1.00 79.06 160 ILE A N 1
ATOM 1174 C CA . ILE A 1 160 ? 24.793 -4.170 -21.018 1.00 79.06 160 ILE A CA 1
ATOM 1175 C C . ILE A 1 160 ? 25.016 -3.632 -22.437 1.00 79.06 160 ILE A C 1
ATOM 1177 O O . ILE A 1 160 ? 24.111 -3.766 -23.256 1.00 79.06 160 ILE A O 1
ATOM 1181 N N . VAL A 1 161 ? 26.163 -3.022 -22.761 1.00 84.44 161 VAL A N 1
ATOM 1182 C CA . VAL A 1 161 ? 26.445 -2.533 -24.127 1.00 84.44 161 VAL A CA 1
ATOM 1183 C C . VAL A 1 161 ? 27.265 -3.577 -24.897 1.00 84.44 161 VAL A C 1
ATOM 1185 O O . VAL A 1 161 ? 28.473 -3.697 -24.712 1.00 84.44 161 VAL A O 1
ATOM 1188 N N . GLU A 1 162 ? 26.631 -4.337 -25.795 1.00 85.69 162 GLU A N 1
ATOM 1189 C CA . GLU A 1 162 ? 27.306 -5.416 -26.540 1.00 85.69 162 GLU A CA 1
ATOM 1190 C C . GLU A 1 162 ? 28.156 -4.937 -27.734 1.00 85.69 162 GLU A C 1
ATOM 1192 O O . GLU A 1 162 ? 29.022 -5.674 -28.220 1.00 85.69 162 GLU A O 1
ATOM 1197 N N . GLY A 1 163 ? 27.936 -3.718 -28.234 1.00 87.75 163 GLY A N 1
ATOM 1198 C CA . GLY A 1 163 ? 28.664 -3.204 -29.394 1.00 87.75 163 GLY A CA 1
ATOM 1199 C C . GLY A 1 163 ? 28.062 -1.952 -30.023 1.00 87.75 163 GLY A C 1
ATOM 1200 O O . GLY A 1 163 ? 27.343 -1.191 -29.383 1.00 87.75 163 GLY A O 1
ATOM 1201 N N . VAL A 1 164 ? 28.361 -1.744 -31.307 1.00 91.06 164 VAL A N 1
ATOM 1202 C CA . VAL A 1 164 ? 27.900 -0.603 -32.112 1.00 91.06 164 VAL A CA 1
ATOM 1203 C C . VAL A 1 164 ? 27.543 -1.051 -33.531 1.00 91.06 164 VAL A C 1
ATOM 1205 O O . VAL A 1 164 ? 28.277 -1.824 -34.153 1.00 91.06 164 VAL A O 1
ATOM 1208 N N . LEU A 1 165 ? 26.451 -0.516 -34.078 1.00 91.44 165 LEU A N 1
ATOM 1209 C CA . LEU A 1 165 ? 26.172 -0.512 -35.514 1.00 91.44 165 LEU A CA 1
ATOM 1210 C C . LEU A 1 165 ? 26.781 0.735 -36.163 1.00 91.44 165 LEU A C 1
ATOM 1212 O O . LEU A 1 165 ? 26.418 1.860 -35.819 1.00 91.44 165 LEU A O 1
ATOM 1216 N N . LYS A 1 166 ? 27.671 0.525 -37.136 1.00 91.19 166 LYS A N 1
ATOM 1217 C CA . LYS A 1 166 ? 28.090 1.548 -38.101 1.00 91.19 166 LYS A CA 1
ATOM 1218 C C . LYS A 1 166 ? 27.081 1.593 -39.242 1.00 91.19 166 LYS A C 1
ATOM 1220 O O . LYS A 1 166 ? 26.917 0.597 -39.952 1.00 91.19 166 LYS A O 1
ATOM 1225 N N . LEU A 1 167 ? 26.445 2.743 -39.406 1.00 89.44 167 LEU A N 1
ATOM 1226 C CA . LEU A 1 167 ? 25.555 3.090 -40.510 1.00 89.44 167 LEU A CA 1
ATOM 1227 C C . LEU A 1 167 ? 26.211 4.172 -41.372 1.00 89.44 167 LEU A C 1
ATOM 1229 O O . LEU A 1 167 ? 27.100 4.885 -40.902 1.00 89.44 167 LEU A O 1
ATOM 1233 N N . ASP A 1 168 ? 25.763 4.292 -42.623 1.00 87.44 168 ASP A N 1
ATOM 1234 C CA . ASP A 1 168 ? 26.124 5.397 -43.522 1.00 87.44 168 ASP A CA 1
ATOM 1235 C C . ASP A 1 168 ? 27.657 5.570 -43.659 1.00 87.44 168 ASP A C 1
ATOM 1237 O O . ASP A 1 168 ? 28.219 6.627 -43.379 1.00 87.44 168 ASP A O 1
ATOM 1241 N N . ASP A 1 169 ? 28.349 4.466 -43.980 1.00 81.62 169 ASP A N 1
ATOM 1242 C CA . ASP A 1 169 ? 29.820 4.312 -44.016 1.00 81.62 169 ASP A CA 1
ATOM 1243 C C . ASP A 1 169 ? 30.572 4.736 -42.731 1.00 81.62 169 ASP A C 1
ATOM 1245 O O . ASP A 1 169 ? 31.789 4.931 -42.720 1.00 81.62 169 ASP A O 1
ATOM 1249 N N . GLY A 1 170 ? 29.859 4.803 -41.603 1.00 80.88 170 GLY A N 1
ATOM 1250 C CA . GLY A 1 170 ? 30.370 5.219 -40.297 1.00 80.88 170 GLY A CA 1
ATOM 1251 C C . GLY A 1 170 ? 30.044 6.668 -39.926 1.00 80.88 170 GLY A C 1
ATOM 1252 O O . GLY A 1 170 ? 30.457 7.104 -38.853 1.00 80.88 170 GLY A O 1
ATOM 1253 N N . ALA A 1 171 ? 29.294 7.402 -40.756 1.00 86.06 171 ALA A N 1
ATOM 1254 C CA . ALA A 1 171 ? 28.794 8.737 -40.419 1.00 86.06 171 ALA A CA 1
ATOM 1255 C C . ALA A 1 171 ? 27.761 8.716 -39.275 1.00 86.06 171 ALA A C 1
ATOM 1257 O O . ALA A 1 171 ? 27.586 9.725 -38.594 1.00 86.06 171 ALA A O 1
ATOM 1258 N N . ARG A 1 172 ? 27.114 7.566 -39.031 1.00 90.00 172 ARG A N 1
ATOM 1259 C CA . ARG A 1 172 ? 26.204 7.339 -37.903 1.00 90.00 172 ARG A CA 1
ATOM 1260 C C . ARG A 1 172 ? 26.605 6.087 -37.121 1.00 90.00 172 ARG A C 1
ATOM 1262 O O . ARG A 1 172 ? 26.931 5.046 -37.693 1.00 90.00 172 ARG A O 1
ATOM 1269 N N . MET A 1 173 ? 26.576 6.204 -35.796 1.00 90.69 173 MET A N 1
ATOM 1270 C CA . MET A 1 173 ? 27.016 5.187 -34.839 1.00 90.69 173 MET A CA 1
ATOM 1271 C C . MET A 1 173 ? 25.908 4.965 -33.812 1.00 90.69 173 MET A C 1
ATOM 1273 O O . MET A 1 173 ? 25.540 5.906 -33.116 1.00 90.69 173 MET A O 1
ATOM 1277 N N . VAL A 1 174 ? 25.393 3.739 -33.708 1.00 92.56 174 VAL A N 1
ATOM 1278 C CA . VAL A 1 174 ? 24.282 3.397 -32.801 1.00 92.56 174 VAL A CA 1
ATOM 1279 C C . VAL A 1 174 ? 24.721 2.301 -31.840 1.00 92.56 174 VAL A C 1
ATOM 1281 O O . VAL A 1 174 ? 25.121 1.224 -32.283 1.00 92.56 174 VAL A O 1
ATOM 1284 N N . GLN A 1 175 ? 24.679 2.566 -30.534 1.00 92.69 175 GLN A N 1
ATOM 1285 C CA . GLN A 1 175 ? 25.120 1.606 -29.517 1.00 92.69 175 GLN A CA 1
ATOM 1286 C C . GLN A 1 175 ? 24.094 0.482 -29.345 1.00 92.69 175 GLN A C 1
ATOM 1288 O O . GLN A 1 175 ? 22.906 0.734 -29.166 1.00 92.69 175 GLN A O 1
ATOM 1293 N N . LEU A 1 176 ? 24.551 -0.766 -29.393 1.00 91.62 176 LEU A N 1
ATOM 1294 C CA . LEU A 1 176 ? 23.712 -1.942 -29.194 1.00 91.62 176 LEU A CA 1
ATOM 1295 C C . LEU A 1 176 ? 23.667 -2.319 -27.720 1.00 91.62 176 LEU A C 1
ATOM 1297 O O . LEU A 1 176 ? 24.713 -2.532 -27.102 1.00 91.62 176 LEU A O 1
ATOM 1301 N N . LEU A 1 177 ? 22.456 -2.441 -27.187 1.00 91.38 177 LEU A N 1
ATOM 1302 C CA . LEU A 1 177 ? 22.223 -2.980 -25.855 1.00 91.38 177 LEU A CA 1
ATOM 1303 C C . LEU A 1 177 ? 21.887 -4.473 -25.924 1.00 91.38 177 LEU A C 1
ATOM 1305 O O . LEU A 1 177 ? 21.165 -4.912 -26.818 1.00 91.38 177 LEU A O 1
ATOM 1309 N N . ASP A 1 178 ? 22.380 -5.241 -24.956 1.00 88.06 178 ASP A N 1
ATOM 1310 C CA . ASP A 1 178 ? 22.023 -6.645 -24.772 1.00 88.06 178 ASP A CA 1
ATOM 1311 C C . ASP A 1 178 ? 20.773 -6.750 -23.869 1.00 88.06 178 ASP A C 1
ATOM 1313 O O . ASP A 1 178 ? 20.855 -6.471 -22.665 1.00 88.06 178 ASP A O 1
ATOM 1317 N N . PRO A 1 179 ? 19.602 -7.150 -24.405 1.00 84.38 179 PRO A N 1
ATOM 1318 C CA . PRO A 1 179 ? 18.387 -7.277 -23.607 1.00 84.38 179 PRO A CA 1
ATOM 1319 C C . PRO A 1 179 ? 18.478 -8.396 -22.565 1.00 84.38 179 PRO A C 1
ATOM 1321 O O . PRO A 1 179 ? 17.845 -8.292 -21.516 1.00 84.38 179 PRO A O 1
ATOM 1324 N N . TYR A 1 180 ? 19.261 -9.450 -22.814 1.00 81.50 180 TYR A N 1
ATOM 1325 C CA . TYR A 1 180 ? 19.425 -10.555 -21.872 1.00 81.50 180 TYR A CA 1
ATOM 1326 C C . TYR A 1 180 ? 20.231 -10.109 -20.656 1.00 81.50 180 TYR A C 1
ATOM 1328 O O . TYR A 1 180 ? 19.920 -10.529 -19.545 1.00 81.50 180 TYR A O 1
ATOM 1336 N N . GLU A 1 181 ? 21.229 -9.246 -20.842 1.00 82.75 181 GLU A N 1
ATOM 1337 C CA . GLU A 1 181 ? 21.993 -8.656 -19.739 1.00 82.75 181 GLU A CA 1
ATOM 1338 C C . GLU A 1 181 ? 21.161 -7.628 -18.965 1.00 82.75 181 GLU A C 1
ATOM 1340 O O . GLU A 1 181 ? 21.118 -7.694 -17.740 1.00 82.75 181 GLU A O 1
ATOM 1345 N N . ILE A 1 182 ? 20.417 -6.747 -19.652 1.00 82.00 182 ILE A N 1
ATOM 1346 C CA . ILE A 1 182 ? 19.494 -5.792 -19.004 1.00 82.00 182 ILE A CA 1
ATOM 1347 C C . ILE A 1 182 ? 18.474 -6.526 -18.126 1.00 82.00 182 ILE A C 1
ATOM 1349 O O . ILE A 1 182 ? 18.279 -6.161 -16.968 1.00 82.00 182 ILE A O 1
ATOM 1353 N N . LEU A 1 183 ? 17.859 -7.593 -18.641 1.00 74.25 183 LEU A N 1
ATOM 1354 C CA . LEU A 1 183 ? 16.937 -8.427 -17.869 1.00 74.25 183 LEU A CA 1
ATOM 1355 C C . LEU A 1 183 ? 17.634 -9.168 -16.716 1.00 74.25 183 LEU A C 1
ATOM 1357 O O . LEU A 1 183 ? 16.988 -9.453 -15.705 1.00 74.25 183 LEU A O 1
ATOM 1361 N N . GLN A 1 184 ? 18.928 -9.485 -16.842 1.00 71.69 184 GLN A N 1
ATOM 1362 C CA . GLN A 1 184 ? 19.714 -10.205 -15.834 1.00 71.69 184 GLN A CA 1
ATOM 1363 C C . GLN A 1 184 ? 20.266 -9.339 -14.694 1.00 71.69 184 GLN A C 1
ATOM 1365 O O . GLN A 1 184 ? 20.650 -9.922 -13.679 1.00 71.69 184 GLN A O 1
ATOM 1370 N N . ILE A 1 185 ? 20.250 -8.002 -14.798 1.00 72.00 185 ILE A N 1
ATOM 1371 C CA . ILE A 1 185 ? 20.748 -7.094 -13.746 1.00 72.00 185 ILE A CA 1
ATOM 1372 C C . ILE A 1 185 ? 20.171 -7.460 -12.369 1.00 72.00 185 ILE A C 1
ATOM 1374 O O . ILE A 1 185 ? 18.958 -7.599 -12.177 1.00 72.00 185 ILE A O 1
ATOM 1378 N N . GLU A 1 186 ? 21.062 -7.579 -11.384 1.00 60.00 186 GLU A N 1
ATOM 1379 C CA . GLU A 1 186 ? 20.695 -7.881 -10.005 1.00 60.00 186 GLU A CA 1
ATOM 1380 C C . GLU A 1 186 ? 19.752 -6.805 -9.434 1.00 60.00 186 GLU A C 1
ATOM 1382 O O . GLU A 1 186 ? 19.996 -5.605 -9.564 1.00 60.00 186 GLU A O 1
ATOM 1387 N N . LYS A 1 187 ? 18.688 -7.251 -8.754 1.00 61.12 187 LYS A N 1
ATOM 1388 C CA . LYS A 1 187 ? 17.623 -6.428 -8.144 1.00 61.12 187 LYS A CA 1
ATOM 1389 C C . LYS A 1 187 ? 16.646 -5.752 -9.117 1.00 61.12 187 LYS A C 1
ATOM 1391 O O . LYS A 1 187 ? 15.743 -5.066 -8.635 1.00 61.12 187 LYS A O 1
ATOM 1396 N N . ILE A 1 188 ? 16.720 -6.001 -10.431 1.00 64.56 188 ILE A N 1
ATOM 1397 C CA . ILE A 1 188 ? 15.630 -5.620 -11.344 1.00 64.56 188 ILE A CA 1
ATOM 1398 C C . ILE A 1 188 ? 14.408 -6.544 -11.146 1.00 64.56 188 ILE A C 1
ATOM 1400 O O . ILE A 1 188 ? 14.539 -7.765 -11.267 1.00 64.56 188 ILE A O 1
ATOM 1404 N N . PRO A 1 189 ? 13.211 -5.986 -10.866 1.00 62.81 189 PRO A N 1
ATOM 1405 C CA . PRO A 1 189 ? 11.956 -6.724 -10.820 1.00 62.81 189 PRO A CA 1
ATOM 1406 C C . PRO A 1 189 ? 11.586 -7.348 -12.164 1.00 62.81 189 PRO A C 1
ATOM 1408 O O . PRO A 1 189 ? 11.789 -6.725 -13.205 1.00 62.81 189 PRO A O 1
ATOM 1411 N N . ARG A 1 190 ? 10.944 -8.520 -12.148 1.00 66.38 190 ARG A N 1
ATOM 1412 C CA . ARG A 1 190 ? 10.389 -9.153 -13.360 1.00 66.38 190 ARG A CA 1
ATOM 1413 C C . ARG A 1 190 ? 8.964 -9.646 -13.130 1.00 66.38 190 ARG A C 1
ATOM 1415 O O . ARG A 1 190 ? 8.707 -10.326 -12.139 1.00 66.38 190 ARG A O 1
ATOM 1422 N N . VAL A 1 191 ? 8.044 -9.359 -14.050 1.00 64.25 191 VAL A N 1
ATOM 1423 C CA . VAL A 1 191 ? 6.691 -9.947 -14.015 1.00 64.25 191 VAL A CA 1
ATOM 1424 C C . VAL A 1 191 ? 6.731 -11.372 -14.549 1.00 64.25 191 VAL A C 1
ATOM 1426 O O . VAL A 1 191 ? 6.922 -11.553 -15.747 1.00 64.25 191 VAL A O 1
ATOM 1429 N N . ALA A 1 192 ? 6.492 -12.363 -13.686 1.00 56.44 192 ALA A N 1
ATOM 1430 C CA . ALA A 1 192 ? 6.202 -13.722 -14.134 1.00 56.44 192 ALA A CA 1
ATOM 1431 C C . ALA A 1 192 ? 4.864 -13.722 -14.888 1.00 56.44 192 ALA A C 1
ATOM 1433 O O . ALA A 1 192 ? 3.818 -13.410 -14.309 1.00 56.44 192 ALA A O 1
ATOM 1434 N N . ARG A 1 193 ? 4.888 -14.037 -16.185 1.00 52.25 193 ARG A N 1
ATOM 1435 C CA . ARG A 1 193 ? 3.704 -13.937 -17.045 1.00 52.25 193 ARG A CA 1
ATOM 1436 C C . ARG A 1 193 ? 2.752 -15.111 -16.793 1.00 52.25 193 ARG A C 1
ATOM 1438 O O . ARG A 1 193 ? 2.917 -16.197 -17.334 1.00 52.25 193 ARG A O 1
ATOM 1445 N N . ILE A 1 194 ? 1.742 -14.899 -15.950 1.00 51.91 194 ILE A N 1
ATOM 1446 C CA . ILE A 1 194 ? 0.703 -15.905 -15.696 1.00 51.91 194 ILE A CA 1
ATOM 1447 C C . ILE A 1 194 ? -0.276 -15.930 -16.876 1.00 51.91 194 ILE A C 1
ATOM 1449 O O . ILE A 1 194 ? -0.790 -14.895 -17.297 1.00 51.91 194 ILE A O 1
ATOM 1453 N N . ASP A 1 195 ? -0.574 -17.127 -17.384 1.00 45.47 195 ASP A N 1
ATOM 1454 C CA . ASP A 1 195 ? -1.492 -17.349 -18.505 1.00 45.47 195 ASP A CA 1
ATOM 1455 C C . ASP A 1 195 ? -2.950 -16.978 -18.137 1.00 45.47 195 ASP A C 1
ATOM 1457 O O . ASP A 1 195 ? -3.778 -17.812 -17.750 1.00 45.47 195 ASP A O 1
ATOM 1461 N N . HIS A 1 196 ? -3.297 -15.694 -18.290 1.00 48.06 196 HIS A N 1
ATOM 1462 C CA . HIS A 1 196 ? -4.619 -15.121 -17.984 1.00 48.06 196 HIS A CA 1
ATOM 1463 C C . HIS A 1 196 ? -5.795 -15.787 -18.738 1.00 48.06 196 HIS A C 1
ATOM 1465 O O . HIS A 1 196 ? -6.963 -15.514 -18.444 1.00 48.06 196 HIS A O 1
ATOM 1471 N N . ALA A 1 197 ? -5.514 -16.667 -19.704 1.00 42.59 197 ALA A N 1
ATOM 1472 C CA . ALA A 1 197 ? -6.502 -17.415 -20.470 1.00 42.59 197 ALA A CA 1
ATOM 1473 C C . ALA A 1 197 ? -7.364 -18.371 -19.619 1.00 42.59 197 ALA A C 1
ATOM 1475 O O . ALA A 1 197 ? -8.536 -18.567 -19.945 1.00 42.59 197 ALA A O 1
ATOM 1476 N N . GLN A 1 198 ? -6.831 -18.964 -18.538 1.00 43.31 198 GLN A N 1
ATOM 1477 C CA . GLN A 1 198 ? -7.523 -20.060 -17.832 1.00 43.31 198 GLN A CA 1
ATOM 1478 C C . GLN A 1 198 ? -8.364 -19.640 -16.612 1.00 43.31 198 GLN A C 1
ATOM 1480 O O . GLN A 1 198 ? -9.320 -20.338 -16.271 1.00 43.31 198 GLN A O 1
ATOM 1485 N N . GLN A 1 199 ? -8.083 -18.498 -15.975 1.00 45.41 199 GLN A N 1
ATOM 1486 C CA . GLN A 1 199 ? -8.815 -18.053 -14.773 1.00 45.41 199 GLN A CA 1
ATOM 1487 C C . GLN A 1 199 ? -10.125 -17.292 -15.057 1.00 45.41 199 GLN A C 1
ATOM 1489 O O . GLN A 1 199 ? -10.828 -16.901 -14.127 1.00 45.41 199 GLN A O 1
ATOM 1494 N N . ARG A 1 200 ? -10.536 -17.134 -16.325 1.00 44.25 200 ARG A N 1
ATOM 1495 C CA . ARG A 1 200 ? -11.839 -16.542 -16.691 1.00 44.25 200 ARG A CA 1
ATOM 1496 C C . ARG A 1 200 ? -13.018 -17.504 -16.454 1.00 44.25 200 ARG A C 1
ATOM 1498 O O . ARG A 1 200 ? -13.711 -17.896 -17.391 1.00 44.25 200 ARG A O 1
ATOM 1505 N N . LYS A 1 201 ? -13.293 -17.841 -15.189 1.00 43.19 201 LYS A N 1
ATOM 1506 C CA . LYS A 1 201 ? -14.582 -18.406 -14.752 1.00 43.19 201 LYS A CA 1
ATOM 1507 C C . LYS A 1 201 ? -15.319 -17.439 -13.832 1.00 43.19 201 LYS A C 1
ATOM 1509 O O . LYS A 1 201 ? -14.760 -16.874 -12.901 1.00 43.19 201 LYS A O 1
ATOM 1514 N N . THR A 1 202 ? -16.595 -17.238 -14.137 1.00 47.41 202 THR A N 1
ATOM 1515 C CA . THR A 1 202 ? -17.432 -16.158 -13.610 1.00 47.41 202 THR A CA 1
ATOM 1516 C C . THR A 1 202 ? -17.915 -16.414 -12.183 1.00 47.41 202 THR A C 1
ATOM 1518 O O . THR A 1 202 ? -19.017 -16.916 -11.977 1.00 47.41 202 THR A O 1
ATOM 1521 N N . HIS A 1 203 ? -17.126 -15.979 -11.208 1.00 53.38 203 HIS A N 1
ATOM 1522 C CA . HIS A 1 203 ? -17.624 -15.486 -9.923 1.00 53.38 203 HIS A CA 1
ATOM 1523 C C . HIS A 1 203 ? -17.062 -14.075 -9.700 1.00 53.38 203 HIS A C 1
ATOM 1525 O O . HIS A 1 203 ? -16.095 -13.684 -10.353 1.00 53.38 203 HIS A O 1
ATOM 1531 N N . LEU A 1 204 ? -17.657 -13.286 -8.802 1.00 55.97 204 LEU A N 1
ATOM 1532 C CA . LEU A 1 204 ? -17.240 -11.892 -8.578 1.00 55.97 204 LEU A CA 1
ATOM 1533 C C . LEU A 1 204 ? -15.884 -11.751 -7.847 1.00 55.97 204 LEU A C 1
ATOM 1535 O O . LEU A 1 204 ? -15.461 -10.630 -7.582 1.00 55.97 204 LEU A O 1
ATOM 1539 N N . GLY A 1 205 ? -15.227 -12.870 -7.518 1.00 65.12 205 GLY A N 1
ATOM 1540 C CA . GLY A 1 205 ? -14.249 -12.978 -6.433 1.00 65.12 205 GLY A CA 1
ATOM 1541 C C . GLY A 1 205 ? -14.940 -12.947 -5.066 1.00 65.12 205 GLY A C 1
ATOM 1542 O O . GLY A 1 205 ? -16.050 -12.419 -4.937 1.00 65.12 205 GLY A O 1
ATOM 1543 N N . GLN A 1 206 ? -14.304 -13.487 -4.026 1.00 79.19 206 GLN A N 1
ATOM 1544 C CA . GLN A 1 206 ? -14.723 -13.136 -2.668 1.00 79.19 206 GLN A CA 1
ATOM 1545 C C . GLN A 1 206 ? -14.376 -11.656 -2.400 1.00 79.19 206 GLN A C 1
ATOM 1547 O O . GLN A 1 206 ? -13.318 -11.177 -2.816 1.00 79.19 206 GLN A O 1
ATOM 1552 N N . ARG A 1 207 ? -15.292 -10.919 -1.751 1.00 82.69 207 ARG A N 1
ATOM 1553 C CA . ARG A 1 207 ? -15.066 -9.532 -1.308 1.00 82.69 207 ARG A CA 1
ATOM 1554 C C . ARG A 1 207 ? -14.295 -9.543 0.007 1.00 82.69 207 ARG A C 1
ATOM 1556 O O . ARG A 1 207 ? -14.704 -10.227 0.946 1.00 82.69 207 ARG A O 1
ATOM 1563 N N . PHE A 1 208 ? -13.247 -8.735 0.085 1.00 85.25 208 PHE A N 1
ATOM 1564 C CA . PHE A 1 208 ? -12.429 -8.543 1.276 1.00 85.25 208 PHE A CA 1
ATOM 1565 C C . PHE A 1 208 ? -12.225 -7.047 1.547 1.00 85.25 208 PHE A C 1
ATOM 1567 O O . PHE A 1 208 ? -12.345 -6.218 0.644 1.00 85.25 208 PHE A O 1
ATOM 1574 N N . ASN A 1 209 ? -11.888 -6.712 2.791 1.00 86.19 209 ASN A N 1
ATOM 1575 C CA . ASN A 1 209 ? -11.389 -5.393 3.171 1.00 86.19 209 ASN A CA 1
ATOM 1576 C C . ASN A 1 209 ? -9.914 -5.560 3.568 1.00 86.19 209 ASN A C 1
ATOM 1578 O O . ASN A 1 209 ? -9.594 -6.422 4.389 1.00 86.19 209 ASN A O 1
ATOM 1582 N N . CYS A 1 210 ? -9.021 -4.736 3.028 1.00 91.19 210 CYS A N 1
ATOM 1583 C CA . CYS A 1 210 ? -7.662 -4.583 3.549 1.00 91.19 210 CYS A CA 1
ATOM 1584 C C . CYS A 1 210 ? -7.479 -3.181 4.127 1.00 91.19 210 CYS A C 1
ATOM 1586 O O . CYS A 1 210 ? -8.198 -2.242 3.772 1.00 91.19 210 CYS A O 1
ATOM 1588 N N . ILE A 1 211 ? -6.515 -3.047 5.034 1.00 91.12 211 ILE A N 1
ATOM 1589 C CA . ILE A 1 211 ? -6.042 -1.746 5.495 1.00 91.12 211 ILE A CA 1
ATOM 1590 C C . ILE A 1 211 ? -4.693 -1.440 4.861 1.00 91.12 211 ILE A C 1
ATOM 1592 O O . ILE A 1 211 ? -3.813 -2.302 4.839 1.00 91.12 211 ILE A O 1
ATOM 1596 N N . SER A 1 212 ? -4.546 -0.224 4.338 1.00 92.31 212 SER A N 1
ATOM 1597 C CA . SER A 1 212 ? -3.331 0.249 3.684 1.00 92.31 212 SER A CA 1
ATOM 1598 C C . SER A 1 212 ? -2.527 1.194 4.580 1.00 92.31 212 SER A C 1
ATOM 1600 O O . SER A 1 212 ? -3.094 1.984 5.341 1.00 92.31 212 SER A O 1
ATOM 1602 N N . PHE A 1 213 ? -1.205 1.108 4.481 1.00 91.31 213 PHE A N 1
ATOM 1603 C CA . PHE A 1 213 ? -0.254 1.796 5.347 1.00 91.31 213 PHE A CA 1
ATOM 1604 C C . PHE A 1 213 ? 1.091 2.044 4.652 1.00 91.31 213 PHE A C 1
ATOM 1606 O O . PHE A 1 213 ? 1.510 1.277 3.780 1.00 91.31 213 PHE A O 1
ATOM 1613 N N . GLN A 1 214 ? 1.810 3.083 5.083 1.00 86.38 214 GLN A N 1
ATOM 1614 C CA . GLN A 1 214 ? 3.080 3.477 4.465 1.00 86.38 214 GLN A CA 1
ATOM 1615 C C . GLN A 1 214 ? 4.295 2.699 4.994 1.00 86.38 214 GLN A C 1
ATOM 1617 O O . GLN A 1 214 ? 4.543 2.607 6.204 1.00 86.38 214 GLN A O 1
ATOM 1622 N N . LEU A 1 215 ? 5.111 2.227 4.048 1.00 82.94 215 LEU A N 1
ATOM 1623 C CA . LEU A 1 215 ? 6.483 1.755 4.220 1.00 82.94 215 LEU A CA 1
ATOM 1624 C C . LEU A 1 215 ? 7.427 2.729 3.494 1.00 82.94 215 LEU A C 1
ATOM 1626 O O . LEU A 1 215 ? 7.764 2.550 2.325 1.00 82.94 215 LEU A O 1
ATOM 1630 N N . GLY A 1 216 ? 7.844 3.791 4.188 1.00 77.38 216 GLY A N 1
ATOM 1631 C CA . GLY A 1 216 ? 8.531 4.909 3.536 1.00 77.38 216 GLY A CA 1
ATOM 1632 C C . GLY A 1 216 ? 7.536 5.673 2.667 1.00 77.38 216 GLY A C 1
ATOM 1633 O O . GLY A 1 216 ? 6.609 6.259 3.214 1.00 77.38 216 GLY A O 1
ATOM 1634 N N . HIS A 1 217 ? 7.709 5.624 1.347 1.00 79.00 217 HIS A N 1
ATOM 1635 C CA . HIS A 1 217 ? 6.777 6.206 0.375 1.00 79.00 217 HIS A CA 1
ATOM 1636 C C . HIS A 1 217 ? 5.916 5.151 -0.349 1.00 79.00 217 HIS A C 1
ATOM 1638 O O . HIS A 1 217 ? 4.897 5.494 -0.945 1.00 79.00 217 HIS A O 1
ATOM 1644 N N . THR A 1 218 ? 6.250 3.856 -0.258 1.00 84.56 218 THR A N 1
ATOM 1645 C CA . THR A 1 218 ? 5.393 2.792 -0.802 1.00 84.56 218 THR A CA 1
ATOM 1646 C C . THR A 1 218 ? 4.178 2.557 0.093 1.00 84.56 218 THR A C 1
ATOM 1648 O O . THR A 1 218 ? 4.315 2.390 1.307 1.00 84.56 218 THR A O 1
ATOM 1651 N N . THR A 1 219 ? 2.994 2.431 -0.510 1.00 90.00 219 THR A N 1
ATOM 1652 C CA . THR A 1 219 ? 1.797 1.937 0.185 1.00 90.00 219 THR A CA 1
ATOM 1653 C C . THR A 1 219 ? 1.763 0.404 0.159 1.00 90.00 219 THR A C 1
ATOM 1655 O O . THR A 1 219 ? 1.718 -0.212 -0.907 1.00 90.00 219 THR A O 1
ATOM 1658 N N . CYS A 1 220 ? 1.745 -0.225 1.332 1.00 92.56 220 CYS A N 1
ATOM 1659 C CA . CYS A 1 220 ? 1.437 -1.649 1.496 1.00 92.56 220 CYS A CA 1
ATOM 1660 C C . CYS A 1 220 ? 0.007 -1.817 2.029 1.00 92.56 220 CYS A C 1
ATOM 1662 O O . CYS A 1 220 ? -0.581 -0.858 2.527 1.00 92.56 220 CYS A O 1
ATOM 1664 N N . ALA A 1 221 ? -0.560 -3.021 1.962 1.00 94.00 221 ALA A N 1
ATOM 1665 C CA . ALA A 1 221 ? -1.826 -3.346 2.612 1.00 94.00 221 ALA A CA 1
ATOM 1666 C C . ALA A 1 221 ? -1.866 -4.777 3.156 1.00 94.00 221 ALA A C 1
ATOM 1668 O O . ALA A 1 221 ? -1.245 -5.683 2.605 1.00 94.00 221 ALA A O 1
ATOM 1669 N N . LEU A 1 222 ? -2.643 -4.985 4.219 1.00 92.88 222 LEU A N 1
ATOM 1670 C CA . LEU A 1 222 ? -2.868 -6.287 4.853 1.00 92.88 222 LEU A CA 1
ATOM 1671 C C . LEU A 1 222 ? -4.373 -6.551 4.987 1.00 92.88 222 LEU A C 1
ATOM 1673 O O . LEU A 1 222 ? -5.142 -5.627 5.259 1.00 92.88 222 LEU A O 1
ATOM 1677 N N . ASP A 1 223 ? -4.804 -7.801 4.796 1.00 89.69 223 ASP A N 1
ATOM 1678 C CA . ASP A 1 223 ? -6.201 -8.201 5.011 1.00 89.69 223 ASP A CA 1
ATOM 1679 C C . ASP A 1 223 ? -6.611 -7.933 6.469 1.00 89.69 223 ASP A C 1
ATOM 1681 O O . ASP A 1 223 ? -5.980 -8.398 7.424 1.00 89.69 223 ASP A O 1
ATOM 1685 N N . LEU A 1 224 ? -7.679 -7.151 6.620 1.00 86.94 224 LEU A N 1
ATOM 1686 C CA . LEU A 1 224 ? -8.135 -6.580 7.882 1.00 86.94 224 LEU A CA 1
ATOM 1687 C C . LEU A 1 224 ? -8.520 -7.650 8.915 1.00 86.94 224 LEU A C 1
ATOM 1689 O O . LEU A 1 224 ? -8.404 -7.407 10.112 1.00 86.94 224 LEU A O 1
ATOM 1693 N N . ARG A 1 225 ? -8.914 -8.853 8.474 1.00 83.75 225 ARG A N 1
ATOM 1694 C CA . ARG A 1 225 ? -9.319 -9.970 9.350 1.00 83.75 225 ARG A CA 1
ATOM 1695 C C . ARG A 1 225 ? -8.174 -10.512 10.209 1.00 83.75 225 ARG A C 1
ATOM 1697 O O . ARG A 1 225 ? -8.424 -11.181 11.207 1.00 83.75 225 ARG A O 1
ATOM 1704 N N . PHE A 1 226 ? -6.929 -10.231 9.823 1.00 85.31 226 PHE A N 1
ATOM 1705 C CA . PHE A 1 226 ? -5.722 -10.675 10.527 1.00 85.31 226 PHE A CA 1
ATOM 1706 C C . PHE A 1 226 ? -5.118 -9.580 11.416 1.00 85.31 226 PHE A C 1
ATOM 1708 O O . PHE A 1 226 ? -4.158 -9.836 12.145 1.00 85.31 226 PHE A O 1
ATOM 1715 N N . VAL A 1 227 ? -5.711 -8.381 11.402 1.00 88.38 227 VAL A N 1
ATOM 1716 C CA . VAL A 1 227 ? -5.364 -7.272 12.288 1.00 88.38 227 VAL A CA 1
ATOM 1717 C C . VAL A 1 227 ? -6.312 -7.290 13.487 1.00 88.38 227 VAL A C 1
ATOM 1719 O O . VAL A 1 227 ? -7.476 -6.909 13.404 1.00 88.38 227 VAL A O 1
ATOM 1722 N N . GLN A 1 228 ? -5.813 -7.756 14.630 1.00 86.31 228 GLN A N 1
ATOM 1723 C CA . GLN A 1 228 ? -6.595 -7.845 15.865 1.00 86.31 228 GLN A CA 1
ATOM 1724 C C . GLN A 1 228 ? -6.852 -6.455 16.468 1.00 86.31 228 GLN A C 1
ATOM 1726 O O . GLN A 1 228 ? -7.915 -6.229 17.052 1.00 86.31 228 GLN A O 1
ATOM 1731 N N . GLU A 1 229 ? -5.892 -5.538 16.348 1.00 88.19 229 GLU A N 1
ATOM 1732 C CA . GLU A 1 229 ? -5.969 -4.184 16.901 1.00 88.19 229 GLU A CA 1
ATOM 1733 C C . GLU A 1 229 ? -5.043 -3.218 16.141 1.00 88.19 229 GLU A C 1
ATOM 1735 O O . GLU A 1 229 ? -4.005 -3.640 15.629 1.00 88.19 229 GLU A O 1
ATOM 1740 N N . ILE A 1 230 ? -5.396 -1.931 16.076 1.00 90.50 230 ILE A N 1
ATOM 1741 C CA . ILE A 1 230 ? -4.514 -0.855 15.596 1.00 90.50 230 ILE A CA 1
ATOM 1742 C C . ILE A 1 230 ? -4.530 0.295 16.589 1.00 90.50 230 ILE A C 1
ATOM 1744 O O . ILE A 1 230 ? -5.598 0.771 16.962 1.00 90.50 230 ILE A O 1
ATOM 1748 N N . THR A 1 231 ? -3.344 0.759 16.973 1.00 88.31 231 THR A N 1
ATOM 1749 C CA . THR A 1 231 ? -3.149 1.813 17.976 1.00 88.31 231 THR A CA 1
ATOM 1750 C C . THR A 1 231 ? -1.958 2.712 17.613 1.00 88.31 231 THR A C 1
ATOM 1752 O O . THR A 1 231 ? -1.180 2.388 16.710 1.00 88.31 231 THR A O 1
ATOM 1755 N N . ASP A 1 232 ? -1.807 3.851 18.288 1.00 87.88 232 ASP A N 1
ATOM 1756 C CA . ASP A 1 232 ? -0.560 4.624 18.264 1.00 87.88 232 ASP A CA 1
ATOM 1757 C C . ASP A 1 232 ? 0.556 3.872 18.990 1.00 87.88 232 ASP A C 1
ATOM 1759 O O . ASP A 1 232 ? 0.325 3.190 19.986 1.00 87.88 232 ASP A O 1
ATOM 1763 N N . MET A 1 233 ? 1.777 3.982 18.471 1.00 88.56 233 MET A N 1
ATOM 1764 C CA . MET A 1 233 ? 2.941 3.251 18.963 1.00 88.56 233 MET A CA 1
ATOM 1765 C C . MET A 1 233 ? 3.243 3.592 20.438 1.00 88.56 233 MET A C 1
ATOM 1767 O O . MET A 1 233 ? 3.667 4.717 20.724 1.00 88.56 233 MET A O 1
ATOM 1771 N N . PRO A 1 234 ? 3.097 2.639 21.383 1.00 88.12 234 PRO A N 1
ATOM 1772 C CA . PRO A 1 234 ? 3.422 2.878 22.785 1.00 88.12 234 PRO A CA 1
ATOM 1773 C C . PRO A 1 234 ? 4.937 3.060 23.001 1.00 88.12 234 PRO A C 1
ATOM 1775 O O . PRO A 1 234 ? 5.739 2.686 22.139 1.00 88.12 234 PRO A O 1
ATOM 1778 N N . PRO A 1 235 ? 5.372 3.569 24.170 1.00 88.06 235 PRO A N 1
ATOM 1779 C CA . PRO A 1 235 ? 6.789 3.678 24.507 1.00 88.06 235 PRO A CA 1
ATOM 1780 C C . PRO A 1 235 ? 7.521 2.330 24.398 1.00 88.06 235 PRO A C 1
ATOM 1782 O O . PRO A 1 235 ? 7.234 1.387 25.140 1.00 88.06 235 PRO A O 1
ATOM 1785 N N . LEU A 1 236 ? 8.480 2.246 23.472 1.00 88.69 236 LEU A N 1
ATOM 1786 C CA . LEU A 1 236 ? 9.265 1.036 23.225 1.00 88.69 236 LEU A CA 1
ATOM 1787 C C . LEU A 1 236 ? 10.203 0.747 24.408 1.00 88.69 236 LEU A C 1
ATOM 1789 O O . LEU A 1 236 ? 11.099 1.532 24.719 1.00 88.69 236 LEU A O 1
ATOM 1793 N N . GLN A 1 237 ? 10.020 -0.411 25.031 1.00 86.44 237 GLN A N 1
ATOM 1794 C CA . GLN A 1 237 ? 10.885 -0.958 26.067 1.00 86.44 237 GLN A CA 1
ATOM 1795 C C . GLN A 1 237 ? 12.029 -1.760 25.427 1.00 86.44 237 GLN A C 1
ATOM 1797 O O . GLN A 1 237 ? 11.809 -2.626 24.573 1.00 86.44 237 GLN A O 1
ATOM 1802 N N . THR A 1 238 ? 13.265 -1.509 25.863 1.00 79.25 238 THR A N 1
ATOM 1803 C CA . THR A 1 238 ? 14.433 -2.296 25.444 1.00 79.25 238 THR A CA 1
ATOM 1804 C C . THR A 1 238 ? 14.276 -3.748 25.891 1.00 79.25 238 THR A C 1
ATOM 1806 O O . THR A 1 238 ? 14.126 -4.020 27.081 1.00 79.25 238 THR A O 1
ATOM 1809 N N . SER A 1 239 ? 14.355 -4.684 24.946 1.00 75.88 239 SER A N 1
ATOM 1810 C CA . SER A 1 239 ? 14.171 -6.118 25.187 1.00 75.88 239 SER A CA 1
ATOM 1811 C C . SER A 1 239 ? 15.438 -6.894 24.849 1.00 75.88 239 SER A C 1
ATOM 1813 O O . SER A 1 239 ? 16.091 -6.605 23.848 1.00 75.88 239 SER A O 1
ATOM 1815 N N . GLN A 1 240 ? 15.752 -7.931 25.630 1.00 70.38 240 GLN A N 1
ATOM 1816 C CA . GLN A 1 240 ? 16.813 -8.889 25.280 1.00 70.38 240 GLN A CA 1
ATOM 1817 C C . GLN A 1 240 ? 16.427 -9.767 24.069 1.00 70.38 240 GLN A C 1
ATOM 1819 O O . GLN A 1 240 ? 17.274 -10.463 23.520 1.00 70.38 240 GLN A O 1
ATOM 1824 N N . LEU A 1 241 ? 15.161 -9.712 23.631 1.00 68.94 241 LEU A N 1
ATOM 1825 C CA . LEU A 1 241 ? 14.658 -10.349 22.409 1.00 68.94 241 LEU A CA 1
ATOM 1826 C C . LEU A 1 241 ? 14.836 -9.481 21.149 1.00 68.94 241 LEU A C 1
ATOM 1828 O O . LEU A 1 241 ? 14.372 -9.871 20.080 1.00 68.94 241 LEU A O 1
ATOM 1832 N N . ALA A 1 242 ? 15.471 -8.305 21.250 1.00 72.69 242 ALA A N 1
ATOM 1833 C CA . ALA A 1 242 ? 15.724 -7.426 20.109 1.00 72.69 242 ALA A CA 1
ATOM 1834 C C . ALA A 1 242 ? 16.791 -8.028 19.169 1.00 72.69 242 ALA A C 1
ATOM 1836 O O . ALA A 1 242 ? 17.988 -7.750 19.283 1.00 72.69 242 ALA A O 1
ATOM 1837 N N . HIS A 1 243 ? 16.348 -8.898 18.261 1.00 74.19 243 HIS A N 1
ATOM 1838 C CA . HIS A 1 243 ? 17.177 -9.618 17.299 1.00 74.19 243 HIS A CA 1
ATOM 1839 C C . HIS A 1 243 ? 16.465 -9.768 15.945 1.00 74.19 243 HIS A C 1
ATOM 1841 O O . HIS A 1 243 ? 15.236 -9.715 15.865 1.00 74.19 243 HIS A O 1
ATOM 1847 N N . GLY A 1 244 ? 17.229 -9.951 14.863 1.00 77.19 244 GLY A N 1
ATOM 1848 C CA . GLY A 1 244 ? 16.689 -9.875 13.504 1.00 77.19 244 GLY A CA 1
ATOM 1849 C C . GLY A 1 244 ? 16.064 -8.499 13.268 1.00 77.19 244 GLY A C 1
ATOM 1850 O O . GLY A 1 244 ? 16.754 -7.493 13.391 1.00 77.19 244 GLY A O 1
ATOM 1851 N N . TYR A 1 245 ? 14.760 -8.465 12.997 1.00 85.19 245 TYR A N 1
ATOM 1852 C CA . TYR A 1 245 ? 13.939 -7.257 12.823 1.00 85.19 245 TYR A CA 1
ATOM 1853 C C . TYR A 1 245 ? 13.048 -6.914 14.040 1.00 85.19 245 TYR A C 1
ATOM 1855 O O . TYR A 1 245 ? 12.243 -5.982 13.978 1.00 85.19 245 TYR A O 1
ATOM 1863 N N . VAL A 1 246 ? 13.188 -7.634 15.161 1.00 87.75 246 VAL A N 1
ATOM 1864 C CA . VAL A 1 246 ? 12.549 -7.279 16.442 1.00 87.75 246 VAL A CA 1
ATOM 1865 C C . VAL A 1 246 ? 13.328 -6.125 17.078 1.00 87.75 246 VAL A C 1
ATOM 1867 O O . VAL A 1 246 ? 14.534 -6.237 17.299 1.00 87.75 246 VAL A O 1
ATOM 1870 N N . ILE A 1 247 ? 12.655 -5.015 17.387 1.00 88.06 247 ILE A N 1
ATOM 1871 C CA . ILE A 1 247 ? 13.299 -3.779 17.879 1.00 88.06 247 ILE A CA 1
ATOM 1872 C C . ILE A 1 247 ? 13.238 -3.591 19.394 1.00 88.06 247 ILE A C 1
ATOM 1874 O O . ILE A 1 247 ? 13.945 -2.752 19.948 1.00 88.06 247 ILE A O 1
ATOM 1878 N N . GLY A 1 248 ? 12.393 -4.362 20.066 1.00 89.06 248 GLY A N 1
ATOM 1879 C CA . GLY A 1 248 ? 12.107 -4.240 21.487 1.00 89.06 248 GLY A CA 1
ATOM 1880 C C . GLY A 1 248 ? 10.721 -4.792 21.787 1.00 89.06 248 GLY A C 1
ATOM 1881 O O . GLY A 1 248 ? 10.125 -5.469 20.949 1.00 89.06 248 GLY A O 1
ATOM 1882 N N . ASN A 1 249 ? 10.197 -4.462 22.961 1.00 90.69 249 ASN A N 1
ATOM 1883 C CA . ASN A 1 249 ? 8.843 -4.819 23.364 1.00 90.69 249 ASN A CA 1
ATOM 1884 C C . ASN A 1 249 ? 8.024 -3.549 23.648 1.00 90.69 249 ASN A C 1
ATOM 1886 O O . ASN A 1 249 ? 8.588 -2.507 23.963 1.00 90.69 249 ASN A O 1
ATOM 1890 N N . VAL A 1 250 ? 6.698 -3.632 23.612 1.00 90.38 250 VAL A N 1
ATOM 1891 C CA . VAL A 1 250 ? 5.808 -2.632 24.227 1.00 90.38 250 VAL A CA 1
ATOM 1892 C C . VAL A 1 250 ? 4.926 -3.306 25.259 1.00 90.38 250 VAL A C 1
ATOM 1894 O O . VAL A 1 250 ? 4.473 -4.432 25.054 1.00 90.38 250 VAL A O 1
ATOM 1897 N N . GLU A 1 251 ? 4.648 -2.616 26.359 1.00 87.62 251 GLU A N 1
ATOM 1898 C CA . GLU A 1 251 ? 3.525 -2.985 27.212 1.00 87.62 251 GLU A CA 1
ATOM 1899 C C . GLU A 1 251 ? 2.255 -2.399 26.598 1.00 87.62 251 GLU A C 1
ATOM 1901 O O . GLU A 1 251 ? 1.952 -1.216 26.751 1.00 87.62 251 GLU A O 1
ATOM 1906 N N . LEU A 1 252 ? 1.521 -3.237 25.872 1.00 85.44 252 LEU A N 1
ATOM 1907 C CA . LEU A 1 252 ? 0.215 -2.887 25.354 1.00 85.44 252 LEU A CA 1
ATOM 1908 C C . LEU A 1 252 ? -0.832 -3.489 26.286 1.00 85.44 252 LEU A C 1
ATOM 1910 O O . LEU A 1 252 ? -1.158 -4.673 26.215 1.00 85.44 252 LEU A O 1
ATOM 1914 N N . ARG A 1 253 ? -1.366 -2.632 27.163 1.00 73.62 253 ARG A N 1
ATOM 1915 C CA . ARG A 1 253 ? -2.623 -2.880 27.886 1.00 73.62 253 ARG A CA 1
ATOM 1916 C C . ARG A 1 253 ? -2.532 -4.102 28.819 1.00 73.62 253 ARG A C 1
ATOM 1918 O O . ARG A 1 253 ? -3.325 -5.034 28.745 1.00 73.62 253 ARG A O 1
ATOM 1925 N N . GLY A 1 254 ? -1.510 -4.094 29.684 1.00 74.00 254 GLY A N 1
ATOM 1926 C CA . GLY A 1 254 ? -1.219 -5.165 30.648 1.00 74.00 254 GLY A CA 1
ATOM 1927 C C . GLY A 1 254 ? -0.560 -6.412 30.046 1.00 74.00 254 GLY A C 1
ATOM 1928 O O . GLY A 1 254 ? -0.365 -7.403 30.751 1.00 74.00 254 GLY A O 1
ATOM 1929 N N . ARG A 1 255 ? -0.216 -6.393 28.750 1.00 82.50 255 ARG A N 1
ATOM 1930 C CA . ARG A 1 255 ? 0.455 -7.497 28.054 1.00 82.50 255 ARG A CA 1
ATOM 1931 C C . ARG A 1 255 ? 1.680 -6.990 27.303 1.00 82.50 255 ARG A C 1
ATOM 1933 O O . ARG A 1 255 ? 1.606 -6.024 26.548 1.00 82.50 255 ARG A O 1
ATOM 1940 N N . THR A 1 256 ? 2.811 -7.659 27.483 1.00 88.56 256 THR A N 1
ATOM 1941 C CA . THR A 1 256 ? 4.039 -7.332 26.754 1.00 88.56 256 THR A CA 1
ATOM 1942 C C . THR A 1 256 ? 4.014 -7.980 25.371 1.00 88.56 256 THR A C 1
ATOM 1944 O O . THR A 1 256 ? 3.869 -9.196 25.255 1.00 88.56 256 THR A O 1
ATOM 1947 N N . LEU A 1 257 ? 4.160 -7.169 24.324 1.00 91.81 257 LEU A N 1
ATOM 1948 C CA . LEU A 1 257 ? 4.223 -7.602 22.928 1.00 91.81 257 LEU A CA 1
ATOM 1949 C C . LEU A 1 257 ? 5.618 -7.326 22.352 1.00 91.81 257 LEU A C 1
ATOM 1951 O O . LEU A 1 257 ? 6.141 -6.234 22.582 1.00 91.81 257 LEU A O 1
ATOM 1955 N N . PRO A 1 258 ? 6.211 -8.238 21.562 1.00 92.75 258 PRO A N 1
ATOM 1956 C CA . PRO A 1 258 ? 7.397 -7.924 20.777 1.00 92.75 258 PRO A CA 1
ATOM 1957 C C . PRO A 1 258 ? 7.001 -6.993 19.623 1.00 92.75 258 PRO A C 1
ATOM 1959 O O . PRO A 1 258 ? 5.968 -7.198 18.977 1.00 92.75 258 PRO A O 1
ATOM 1962 N N . VAL A 1 259 ? 7.824 -5.979 19.352 1.00 92.81 259 VAL A N 1
ATOM 1963 C CA . VAL A 1 259 ? 7.618 -5.045 18.238 1.00 92.81 259 VAL A CA 1
ATOM 1964 C C . VAL A 1 259 ? 8.602 -5.330 17.116 1.00 92.81 259 VAL A C 1
ATOM 1966 O O . VAL A 1 259 ? 9.806 -5.459 17.343 1.00 92.81 259 VAL A O 1
ATOM 1969 N N . VAL A 1 260 ? 8.077 -5.395 15.897 1.00 91.25 260 VAL A N 1
ATOM 1970 C CA . VAL A 1 260 ? 8.820 -5.672 14.667 1.00 91.25 260 VAL A CA 1
ATOM 1971 C C . VAL A 1 260 ? 8.846 -4.427 13.792 1.00 91.25 260 VAL A C 1
ATOM 1973 O O . VAL A 1 260 ? 7.799 -3.853 13.495 1.00 91.25 260 VAL A O 1
ATOM 1976 N N . ASP A 1 261 ? 10.039 -4.027 13.350 1.00 88.94 261 ASP A N 1
ATOM 1977 C CA . ASP A 1 261 ? 10.192 -3.022 12.297 1.00 88.94 261 ASP A CA 1
ATOM 1978 C C . ASP A 1 261 ? 9.833 -3.658 10.949 1.00 88.94 261 ASP A C 1
ATOM 1980 O O . ASP A 1 261 ? 10.594 -4.468 10.413 1.00 88.94 261 ASP A O 1
ATOM 1984 N N . PHE A 1 262 ? 8.673 -3.292 10.391 1.00 87.44 262 PHE A N 1
ATOM 1985 C CA . PHE A 1 262 ? 8.208 -3.820 9.107 1.00 87.44 262 PHE A CA 1
ATOM 1986 C C . PHE A 1 262 ? 9.218 -3.576 7.975 1.00 87.44 262 PHE A C 1
ATOM 1988 O O . PHE A 1 262 ? 9.348 -4.414 7.083 1.00 87.44 262 PHE A O 1
ATOM 1995 N N . ARG A 1 263 ? 9.998 -2.483 8.032 1.00 84.69 263 ARG A N 1
ATOM 1996 C CA . ARG A 1 263 ? 11.052 -2.216 7.045 1.00 84.69 263 ARG A CA 1
ATOM 1997 C C . ARG A 1 263 ? 12.180 -3.240 7.140 1.00 84.69 263 ARG A C 1
ATOM 1999 O O . ARG A 1 263 ? 12.536 -3.830 6.123 1.00 84.69 263 ARG A O 1
ATOM 2006 N N . GLY A 1 264 ? 12.727 -3.448 8.340 1.00 83.38 264 GLY A N 1
ATOM 2007 C CA . GLY A 1 264 ? 13.765 -4.457 8.580 1.00 83.38 264 GLY A CA 1
ATOM 2008 C C . GLY A 1 264 ? 13.284 -5.862 8.212 1.00 83.38 264 GLY A C 1
ATOM 2009 O O . GLY A 1 264 ? 14.025 -6.630 7.604 1.00 83.38 264 GLY A O 1
ATOM 2010 N N . MET A 1 265 ? 12.011 -6.164 8.488 1.00 86.44 265 MET A N 1
ATOM 2011 C CA . MET A 1 265 ? 11.378 -7.427 8.111 1.00 86.44 265 MET A CA 1
ATOM 2012 C C . MET A 1 265 ? 11.342 -7.628 6.590 1.00 86.44 265 MET A C 1
ATOM 2014 O O . MET A 1 265 ? 11.869 -8.628 6.112 1.00 86.44 265 MET A O 1
ATOM 2018 N N . ILE A 1 266 ? 10.782 -6.683 5.824 1.00 82.56 266 ILE A N 1
ATOM 2019 C CA . ILE A 1 266 ? 10.684 -6.764 4.352 1.00 82.56 266 ILE A CA 1
ATOM 2020 C C . ILE A 1 266 ? 12.063 -6.764 3.674 1.00 82.56 266 ILE A C 1
ATOM 2022 O O . ILE A 1 266 ? 12.273 -7.468 2.685 1.00 82.56 266 ILE A O 1
ATOM 2026 N N . GLY A 1 267 ? 13.018 -6.004 4.213 1.00 74.69 267 GLY A N 1
ATOM 2027 C CA . GLY A 1 267 ? 14.389 -5.963 3.704 1.00 74.69 267 GLY A CA 1
ATOM 2028 C C . GLY A 1 267 ? 15.260 -7.148 4.101 1.00 74.69 267 GLY A C 1
ATOM 2029 O O . GLY A 1 267 ? 16.340 -7.306 3.540 1.00 74.69 267 GLY A O 1
ATOM 2030 N N . ASN A 1 268 ? 14.833 -7.969 5.066 1.00 64.50 268 ASN A N 1
ATOM 2031 C CA . ASN A 1 268 ? 15.716 -8.907 5.764 1.00 64.50 268 ASN A CA 1
ATOM 2032 C C . ASN A 1 268 ? 17.002 -8.215 6.294 1.00 64.50 268 ASN A C 1
ATOM 2034 O O . ASN A 1 268 ? 18.088 -8.794 6.310 1.00 64.50 268 ASN A O 1
ATOM 2038 N N . GLU A 1 269 ? 16.874 -6.944 6.693 1.00 66.75 269 GLU A N 1
ATOM 2039 C CA . GLU A 1 269 ? 17.957 -6.089 7.193 1.00 66.75 269 GLU A CA 1
ATOM 2040 C C . GLU A 1 269 ? 17.912 -6.002 8.727 1.00 66.75 269 GLU A C 1
ATOM 2042 O O . GLU A 1 269 ? 16.858 -6.142 9.352 1.00 66.75 269 GLU A O 1
ATOM 2047 N N . THR A 1 270 ? 19.052 -5.702 9.359 1.00 55.69 270 THR A N 1
ATOM 2048 C CA . THR A 1 270 ? 19.065 -5.310 10.781 1.00 55.69 270 THR A CA 1
ATOM 2049 C C . THR A 1 270 ? 18.235 -4.039 10.992 1.00 55.69 270 THR A C 1
ATOM 2051 O O . THR A 1 270 ? 18.255 -3.169 10.117 1.00 55.69 270 THR A O 1
ATOM 2054 N N . PRO A 1 271 ? 17.554 -3.863 12.139 1.00 60.06 271 PRO A N 1
ATOM 2055 C CA . PRO A 1 271 ? 16.484 -2.885 12.253 1.00 60.06 271 PRO A CA 1
ATOM 2056 C C . PRO A 1 271 ? 17.006 -1.454 12.205 1.00 60.06 271 PRO A C 1
ATOM 2058 O O . PRO A 1 271 ? 18.118 -1.160 12.666 1.00 60.06 271 PRO A O 1
ATOM 2061 N N . TYR A 1 272 ? 16.176 -0.532 11.718 1.00 61.44 272 TYR A N 1
ATOM 2062 C CA . TYR A 1 272 ? 16.562 0.870 11.685 1.00 61.44 272 TYR A CA 1
ATOM 2063 C C . TYR A 1 272 ? 16.739 1.417 13.113 1.00 61.44 272 TYR A C 1
ATOM 2065 O O . TYR A 1 272 ? 15.845 1.324 13.953 1.00 61.44 272 TYR A O 1
ATOM 2073 N N . LYS A 1 273 ? 17.892 2.035 13.406 1.00 63.47 273 LYS A N 1
ATOM 2074 C CA . LYS A 1 273 ? 18.155 2.641 14.724 1.00 63.47 273 LYS A CA 1
ATOM 2075 C C . LYS A 1 273 ? 17.353 3.931 14.900 1.00 63.47 273 LYS A C 1
ATOM 2077 O O . LYS A 1 273 ? 17.819 5.024 14.578 1.00 63.47 273 LYS A O 1
ATOM 2082 N N . PHE A 1 274 ? 16.138 3.793 15.424 1.00 65.19 274 PHE A N 1
ATOM 2083 C CA . PHE A 1 274 ? 15.257 4.915 15.734 1.00 65.19 274 PHE A CA 1
ATOM 2084 C C . PHE A 1 274 ? 15.892 5.876 16.748 1.00 65.19 274 PHE A C 1
ATOM 2086 O O . PHE A 1 274 ? 16.443 5.469 17.771 1.00 65.19 274 PHE A O 1
ATOM 2093 N N . LYS A 1 275 ? 15.786 7.177 16.466 1.00 61.34 275 LYS A N 1
ATOM 2094 C CA . LYS A 1 275 ? 16.050 8.241 17.443 1.00 61.34 275 LYS A CA 1
ATOM 2095 C C . LYS A 1 275 ? 14.821 8.397 18.348 1.00 61.34 275 LYS A C 1
ATOM 2097 O O . LYS A 1 275 ? 13.702 8.154 17.893 1.00 61.34 275 LYS A O 1
ATOM 2102 N N . ALA A 1 276 ? 15.019 8.856 19.585 1.00 57.66 276 ALA A N 1
ATOM 2103 C CA . ALA A 1 276 ? 13.916 9.267 20.460 1.00 57.66 276 ALA A CA 1
ATOM 2104 C C . ALA A 1 276 ? 12.978 10.257 19.731 1.00 57.66 276 ALA A C 1
ATOM 2106 O O . ALA A 1 276 ? 13.441 11.037 18.894 1.00 57.66 276 ALA A O 1
ATOM 2107 N N . GLY A 1 277 ? 11.669 10.179 19.980 1.00 61.81 277 GLY A N 1
ATOM 2108 C CA . GLY A 1 277 ? 10.649 10.938 19.245 1.00 61.81 277 GLY A CA 1
ATOM 2109 C C . GLY A 1 277 ? 10.217 10.346 17.892 1.00 61.81 277 GLY A C 1
ATOM 2110 O O . GLY A 1 277 ? 9.069 10.519 17.496 1.00 61.81 277 GLY A O 1
ATOM 2111 N N . MET A 1 278 ? 11.061 9.589 17.170 1.00 68.56 278 MET A N 1
ATOM 2112 C CA . MET A 1 278 ? 10.693 9.070 15.830 1.00 68.56 278 MET A CA 1
ATOM 2113 C C . MET A 1 278 ? 9.706 7.888 15.830 1.00 68.56 278 MET A C 1
ATOM 2115 O O . MET A 1 278 ? 9.328 7.412 14.754 1.00 68.56 278 MET A O 1
ATOM 2119 N N . LEU A 1 279 ? 9.304 7.409 17.009 1.00 72.56 279 LEU A N 1
ATOM 2120 C CA . LEU A 1 279 ? 8.286 6.369 17.180 1.00 72.56 279 LEU A CA 1
ATOM 2121 C C . LEU A 1 279 ? 6.908 6.942 17.548 1.00 72.56 279 LEU A C 1
ATOM 2123 O O . LEU A 1 279 ? 5.907 6.350 17.178 1.00 72.56 279 LEU A O 1
ATOM 2127 N N . GLU A 1 280 ? 6.839 8.113 18.187 1.00 66.62 280 GLU A N 1
ATOM 2128 C CA . GLU A 1 280 ? 5.618 8.673 18.807 1.00 66.62 280 GLU A CA 1
ATOM 2129 C C . GLU A 1 280 ? 4.514 9.080 17.811 1.00 66.62 280 GLU A C 1
ATOM 2131 O O . GLU A 1 280 ? 3.395 9.367 18.216 1.00 66.62 280 GLU A O 1
ATOM 2136 N N . LYS A 1 281 ? 4.822 9.112 16.508 1.00 74.00 281 LYS A N 1
ATOM 2137 C CA . LYS A 1 281 ? 3.863 9.386 15.420 1.00 74.00 281 LYS A CA 1
ATOM 2138 C C . LYS A 1 281 ? 3.556 8.165 14.547 1.00 74.00 281 LYS A C 1
ATOM 2140 O O . LYS A 1 281 ? 2.975 8.317 13.478 1.00 74.00 281 LYS A O 1
ATOM 2145 N N . ARG A 1 282 ? 4.020 6.979 14.947 1.00 86.56 282 ARG A N 1
ATOM 2146 C CA . ARG A 1 282 ? 3.846 5.731 14.195 1.00 86.56 282 ARG A CA 1
ATOM 2147 C C . ARG A 1 282 ? 2.637 4.962 14.697 1.00 86.56 282 ARG A C 1
ATOM 2149 O O . ARG A 1 282 ? 2.291 5.047 15.872 1.00 86.56 282 ARG A O 1
ATOM 2156 N N . LYS A 1 283 ? 2.044 4.153 13.822 1.00 88.69 283 LYS A N 1
ATOM 2157 C CA . LYS A 1 283 ? 0.969 3.221 14.183 1.00 88.69 283 LYS A CA 1
ATOM 2158 C C . LYS A 1 283 ? 1.526 1.808 14.381 1.00 88.69 283 LYS A C 1
ATOM 2160 O O . LYS A 1 283 ? 2.525 1.420 13.768 1.00 88.69 283 LYS A O 1
ATOM 2165 N N . LEU A 1 284 ? 0.870 1.047 15.251 1.00 91.81 284 LEU A N 1
ATOM 2166 C CA . LEU A 1 284 ? 1.192 -0.337 15.582 1.00 91.81 284 LEU A CA 1
ATOM 2167 C C . LEU A 1 284 ? 0.011 -1.232 15.187 1.00 91.81 284 LEU A C 1
ATOM 2169 O O . LEU A 1 284 ? -1.081 -1.083 15.734 1.00 91.81 284 LEU A O 1
ATOM 2173 N N . LEU A 1 285 ? 0.228 -2.158 14.250 1.00 92.81 285 LEU A N 1
ATOM 2174 C CA . LEU A 1 285 ? -0.754 -3.180 13.870 1.00 92.81 285 LEU A CA 1
ATOM 2175 C C . LEU A 1 285 ? -0.506 -4.425 14.722 1.00 92.81 285 LEU A C 1
ATOM 2177 O O . LEU A 1 285 ? 0.538 -5.065 14.603 1.00 92.81 285 LEU A O 1
ATOM 2181 N N . VAL A 1 286 ? -1.453 -4.787 15.579 1.00 92.31 286 VAL A N 1
ATOM 2182 C CA . VAL A 1 286 ? -1.365 -5.991 16.409 1.00 92.31 286 VAL A CA 1
ATOM 2183 C C . VAL A 1 286 ? -1.881 -7.187 15.617 1.00 92.31 286 VAL A C 1
ATOM 2185 O O . VAL A 1 286 ? -3.048 -7.221 15.221 1.00 92.31 286 VAL A O 1
ATOM 2188 N N . LEU A 1 287 ? -1.026 -8.190 15.424 1.00 90.69 287 LEU A N 1
ATOM 2189 C CA . LEU A 1 287 ? -1.353 -9.434 14.721 1.00 90.69 287 LEU A CA 1
ATOM 2190 C C . LEU A 1 287 ? -1.385 -10.600 15.726 1.00 90.69 287 LEU A C 1
ATOM 2192 O O . LEU A 1 287 ? -0.508 -10.699 16.588 1.00 90.69 287 LEU A O 1
ATOM 2196 N N . ASP A 1 288 ? -2.385 -11.482 15.629 1.00 86.25 288 ASP A N 1
ATOM 2197 C CA . ASP A 1 288 ? -2.537 -12.666 16.497 1.00 86.25 288 ASP A CA 1
ATOM 2198 C C . ASP A 1 288 ? -2.024 -13.914 15.755 1.00 86.25 288 ASP A C 1
ATOM 2200 O O . ASP A 1 288 ? -2.738 -14.532 14.965 1.00 86.25 288 ASP A O 1
ATOM 2204 N N . LEU A 1 289 ? -0.754 -14.271 15.968 1.00 86.50 289 LEU A N 1
ATOM 2205 C CA . LEU A 1 289 ? -0.163 -15.486 15.403 1.00 86.50 289 LEU A CA 1
ATOM 2206 C C . LEU A 1 289 ? -0.591 -16.701 16.250 1.00 86.50 289 LEU A C 1
ATOM 2208 O O . LEU A 1 289 ? -0.865 -16.569 17.450 1.00 86.50 289 LEU A O 1
ATOM 2212 N N . PRO A 1 290 ? -0.561 -17.934 15.701 1.00 85.25 290 PRO A N 1
ATOM 2213 C CA . PRO A 1 290 ? -0.795 -19.148 16.492 1.00 85.25 290 PRO A CA 1
ATOM 2214 C C . PRO A 1 290 ? 0.092 -19.210 17.749 1.00 85.25 290 PRO A C 1
ATOM 2216 O O . PRO A 1 290 ? -0.361 -19.628 18.818 1.00 85.25 290 PRO A O 1
ATOM 2219 N N . ALA A 1 291 ? 1.324 -18.713 17.596 1.00 85.69 291 ALA A N 1
ATOM 2220 C CA . ALA A 1 291 ? 2.408 -18.638 18.567 1.00 85.69 291 ALA A CA 1
ATOM 2221 C C . ALA A 1 291 ? 2.287 -17.530 19.638 1.00 85.69 291 ALA A C 1
ATOM 2223 O O . ALA A 1 291 ? 3.076 -17.540 20.577 1.00 85.69 291 ALA A O 1
ATOM 2224 N N . GLY A 1 292 ? 1.349 -16.586 19.501 1.00 86.56 292 GLY A N 1
ATOM 2225 C CA . GLY A 1 292 ? 1.228 -15.401 20.362 1.00 86.56 292 GLY A CA 1
ATOM 2226 C C . GLY A 1 292 ? 1.007 -14.121 19.549 1.00 86.56 292 GLY A C 1
ATOM 2227 O O . GLY A 1 292 ? 0.939 -14.161 18.324 1.00 86.56 292 GLY A O 1
ATOM 2228 N N . ARG A 1 293 ? 0.886 -12.971 20.215 1.00 89.75 293 ARG A N 1
ATOM 2229 C CA . ARG A 1 293 ? 0.698 -11.675 19.538 1.00 89.75 293 ARG A CA 1
ATOM 2230 C C . ARG A 1 293 ? 2.025 -10.995 19.230 1.00 89.75 293 ARG A C 1
ATOM 2232 O O . ARG A 1 293 ? 2.963 -11.101 20.016 1.00 89.75 293 ARG A O 1
ATOM 2239 N N . ILE A 1 294 ? 2.057 -10.234 18.140 1.00 93.25 294 ILE A N 1
ATOM 2240 C CA . ILE A 1 294 ? 3.145 -9.304 17.803 1.00 93.25 294 ILE A CA 1
ATOM 2241 C C . ILE A 1 294 ? 2.572 -7.916 17.501 1.00 93.25 294 ILE A C 1
ATOM 2243 O O . ILE A 1 294 ? 1.419 -7.802 17.083 1.00 93.25 294 ILE A O 1
ATOM 2247 N N . GLY A 1 295 ? 3.381 -6.872 17.674 1.00 93.38 295 GLY A N 1
ATOM 2248 C CA . GLY A 1 295 ? 3.094 -5.536 17.157 1.00 93.38 295 GLY A CA 1
ATOM 2249 C C . GLY A 1 295 ? 3.953 -5.232 15.929 1.00 93.38 295 GLY A C 1
ATOM 2250 O O . GLY A 1 295 ? 5.179 -5.230 16.017 1.00 93.38 295 GLY A O 1
ATOM 2251 N N . LEU A 1 296 ? 3.331 -4.958 14.787 1.00 92.94 296 LEU A N 1
ATOM 2252 C CA . LEU A 1 296 ? 4.015 -4.566 13.558 1.00 92.94 296 LEU A CA 1
ATOM 2253 C C . LEU A 1 296 ? 4.053 -3.037 13.441 1.00 92.94 296 LEU A C 1
ATOM 2255 O O . LEU A 1 296 ? 3.008 -2.388 13.366 1.00 92.94 296 LEU A O 1
ATOM 2259 N N . LEU A 1 297 ? 5.255 -2.460 13.446 1.00 91.69 297 LEU A N 1
ATOM 2260 C CA . LEU A 1 297 ? 5.466 -1.016 13.364 1.00 91.69 297 LEU A CA 1
ATOM 2261 C C . LEU A 1 297 ? 5.362 -0.534 11.911 1.00 91.69 297 LEU A C 1
ATOM 2263 O O . LEU A 1 297 ? 6.178 -0.923 11.074 1.00 91.69 297 LEU A O 1
ATOM 2267 N N . VAL A 1 298 ? 4.422 0.372 11.635 1.00 90.06 298 VAL A N 1
ATOM 2268 C CA . VAL A 1 298 ? 4.244 1.024 10.321 1.00 90.06 298 VAL A CA 1
ATOM 2269 C C . VAL A 1 298 ? 4.391 2.543 10.448 1.00 90.06 298 VAL A C 1
ATOM 2271 O O . VAL A 1 298 ? 4.473 3.067 11.560 1.00 90.06 298 VAL A O 1
ATOM 2274 N N . TYR A 1 299 ? 4.475 3.281 9.336 1.00 84.44 299 TYR A N 1
ATOM 2275 C CA . TYR A 1 299 ? 4.590 4.743 9.404 1.00 84.44 299 TYR A CA 1
ATOM 2276 C C . TYR A 1 299 ? 3.238 5.414 9.702 1.00 84.44 299 TYR A C 1
ATOM 2278 O O . TYR A 1 299 ? 3.080 6.030 10.752 1.00 84.44 299 TYR A O 1
ATOM 2286 N N . SER A 1 300 ? 2.254 5.222 8.824 1.00 85.25 300 SER A N 1
ATOM 2287 C CA . SER A 1 300 ? 0.881 5.737 8.921 1.00 85.25 300 SER A CA 1
ATOM 2288 C C . SER A 1 300 ? -0.124 4.643 8.568 1.00 85.25 300 SER A C 1
ATOM 2290 O O . SER A 1 300 ? 0.225 3.697 7.868 1.00 85.25 300 SER A O 1
ATOM 2292 N N . ILE A 1 301 ? -1.379 4.799 8.995 1.00 87.00 301 ILE A N 1
ATOM 2293 C CA . ILE A 1 301 ? -2.524 4.208 8.290 1.00 87.00 301 ILE A CA 1
ATOM 2294 C C . ILE A 1 301 ? -3.020 5.242 7.283 1.00 87.00 301 ILE A C 1
ATOM 2296 O O . ILE A 1 301 ? -3.212 6.400 7.656 1.00 87.00 301 ILE A O 1
ATOM 2300 N N . ASP A 1 302 ? -3.274 4.822 6.046 1.00 83.31 302 ASP A N 1
ATOM 2301 C CA . ASP A 1 302 ? -3.787 5.716 5.004 1.00 83.31 302 ASP A CA 1
ATOM 2302 C C . ASP A 1 302 ? -5.309 5.572 4.873 1.00 83.31 302 ASP A C 1
ATOM 2304 O O . ASP A 1 302 ? -6.062 6.512 5.144 1.00 83.31 302 ASP A O 1
ATOM 2308 N N . SER A 1 303 ? -5.760 4.364 4.510 1.00 83.31 303 SER A N 1
ATOM 2309 C CA . SER A 1 303 ? -7.153 4.054 4.167 1.00 83.31 303 SER A CA 1
ATOM 2310 C C . SER A 1 303 ? -7.516 2.595 4.452 1.00 83.31 303 SER A C 1
ATOM 2312 O O . SER A 1 303 ? -6.665 1.709 4.378 1.00 83.31 303 SER A O 1
ATOM 2314 N N . ILE A 1 304 ? -8.799 2.326 4.702 1.00 88.56 304 ILE A N 1
ATOM 2315 C CA . ILE A 1 304 ? -9.376 0.978 4.559 1.00 88.56 304 ILE A CA 1
ATOM 2316 C C . ILE A 1 304 ? -10.001 0.903 3.170 1.00 88.56 304 ILE A C 1
ATOM 2318 O O . ILE A 1 304 ? -10.714 1.828 2.783 1.00 88.56 304 ILE A O 1
ATOM 2322 N N . MET A 1 305 ? -9.770 -0.184 2.434 1.00 86.56 305 MET A N 1
ATOM 2323 C CA . MET A 1 305 ? -10.275 -0.353 1.072 1.00 86.56 305 MET A CA 1
ATOM 2324 C C . MET A 1 305 ? -10.888 -1.741 0.842 1.00 86.56 305 MET A C 1
ATOM 2326 O O . MET A 1 305 ? -10.287 -2.772 1.146 1.00 86.56 305 MET A O 1
ATOM 2330 N N . THR A 1 306 ? -12.094 -1.761 0.266 1.00 85.81 306 THR A N 1
ATOM 2331 C CA . THR A 1 306 ? -12.693 -2.971 -0.317 1.00 85.81 306 THR A CA 1
ATOM 2332 C C . THR A 1 306 ? -11.933 -3.376 -1.584 1.00 85.81 306 THR A C 1
ATOM 2334 O O . THR A 1 306 ? -11.706 -2.537 -2.460 1.00 85.81 306 THR A O 1
ATOM 2337 N N . PHE A 1 307 ? -11.640 -4.669 -1.727 1.00 86.94 307 PHE A N 1
ATOM 2338 C CA . PHE A 1 307 ? -11.149 -5.293 -2.959 1.00 86.94 307 PHE A CA 1
ATOM 2339 C C . PHE A 1 307 ? -11.829 -6.652 -3.192 1.00 86.94 307 PHE A C 1
ATOM 2341 O O . PHE A 1 307 ? -12.427 -7.231 -2.279 1.00 86.94 307 PHE A O 1
ATOM 2348 N N . TYR A 1 308 ? -11.747 -7.171 -4.416 1.00 87.06 308 TYR A N 1
ATOM 2349 C CA . TYR A 1 308 ? -12.123 -8.545 -4.739 1.00 87.06 308 TYR A CA 1
ATOM 2350 C C . TYR A 1 308 ? -10.876 -9.363 -5.080 1.00 87.06 308 TYR A C 1
ATOM 2352 O O . TYR A 1 308 ? -9.910 -8.845 -5.628 1.00 87.06 308 TYR A O 1
ATOM 2360 N N . GLU A 1 309 ? -10.922 -10.667 -4.822 1.00 85.75 309 GLU A N 1
ATOM 2361 C CA . GLU A 1 309 ? -9.866 -11.639 -5.161 1.00 85.75 309 GLU A CA 1
ATOM 2362 C C . GLU A 1 309 ? -9.339 -11.509 -6.608 1.00 85.75 309 GLU A C 1
ATOM 2364 O O . GLU A 1 309 ? -8.139 -11.563 -6.855 1.00 85.75 309 GLU A O 1
ATOM 2369 N N . LYS A 1 310 ? -10.244 -11.248 -7.560 1.00 82.38 310 LYS A N 1
ATOM 2370 C CA . LYS A 1 310 ? -9.965 -11.015 -8.991 1.00 82.38 310 LYS A CA 1
ATOM 2371 C C . LYS A 1 310 ? -9.261 -9.690 -9.330 1.00 82.38 310 LYS A C 1
ATOM 2373 O O . LYS A 1 310 ? -8.868 -9.505 -10.478 1.00 82.38 310 LYS A O 1
ATOM 2378 N N . ASP A 1 311 ? -9.176 -8.760 -8.379 1.00 87.50 311 ASP A N 1
ATOM 2379 C CA . ASP A 1 311 ? -8.536 -7.450 -8.551 1.00 87.50 311 ASP A CA 1
ATOM 2380 C C . ASP A 1 311 ? -7.053 -7.491 -8.133 1.00 87.50 311 ASP A C 1
ATOM 2382 O O . ASP A 1 311 ? -6.320 -6.533 -8.377 1.00 87.50 311 ASP A O 1
ATOM 2386 N N . ILE A 1 312 ? -6.611 -8.593 -7.508 1.00 89.19 312 ILE A N 1
ATOM 2387 C CA . ILE A 1 312 ? -5.208 -8.850 -7.180 1.00 89.19 312 ILE A CA 1
ATOM 2388 C C . ILE A 1 312 ? -4.463 -9.144 -8.487 1.00 89.19 312 ILE A C 1
ATOM 2390 O O . ILE A 1 312 ? -4.623 -10.204 -9.095 1.00 89.19 312 ILE A O 1
ATOM 2394 N N . LEU A 1 313 ? -3.630 -8.202 -8.917 1.00 87.50 313 LEU A N 1
ATOM 2395 C CA . LEU A 1 313 ? -2.710 -8.399 -10.030 1.00 87.50 313 LEU A CA 1
ATOM 2396 C C . LEU A 1 313 ? -1.447 -9.128 -9.539 1.00 87.50 313 LEU A C 1
ATOM 2398 O O . LEU A 1 313 ? -1.026 -8.902 -8.398 1.00 87.50 313 LEU A O 1
ATOM 2402 N N . PRO A 1 314 ? -0.810 -9.975 -10.370 1.00 82.75 314 PRO A N 1
ATOM 2403 C CA . PRO A 1 314 ? 0.452 -10.611 -10.011 1.00 82.75 314 PRO A CA 1
ATOM 2404 C C . PRO A 1 314 ? 1.502 -9.564 -9.632 1.00 82.75 314 PRO A C 1
ATOM 2406 O O . PRO A 1 314 ? 1.700 -8.581 -10.350 1.00 82.75 314 PRO A O 1
ATOM 2409 N N . PHE A 1 315 ? 2.188 -9.778 -8.509 1.00 76.31 315 PHE A N 1
ATOM 2410 C CA . PHE A 1 315 ? 3.339 -8.957 -8.156 1.00 76.31 315 PHE A CA 1
ATOM 2411 C C . PHE A 1 315 ? 4.456 -9.219 -9.173 1.00 76.31 315 PHE A C 1
ATOM 2413 O O . PHE A 1 315 ? 4.814 -10.374 -9.421 1.00 76.31 315 PHE A O 1
ATOM 2420 N N . ALA A 1 316 ? 5.037 -8.161 -9.744 1.00 68.75 316 ALA A N 1
ATOM 2421 C CA . ALA A 1 316 ? 6.364 -8.286 -10.335 1.00 68.75 316 ALA A CA 1
ATOM 2422 C C . ALA A 1 316 ? 7.296 -8.807 -9.235 1.00 68.75 316 ALA A C 1
ATOM 2424 O O . ALA A 1 316 ? 7.284 -8.244 -8.145 1.00 68.75 316 ALA A O 1
ATOM 2425 N N . ASN A 1 317 ? 8.096 -9.849 -9.472 1.00 63.09 317 ASN A N 1
ATOM 2426 C CA . ASN A 1 317 ? 9.054 -10.317 -8.473 1.00 63.09 317 ASN A CA 1
ATOM 2427 C C . ASN A 1 317 ? 10.204 -9.306 -8.375 1.00 63.09 317 ASN A C 1
ATOM 2429 O O . ASN A 1 317 ? 11.225 -9.426 -9.052 1.00 63.09 317 ASN A O 1
ATOM 2433 N N . VAL A 1 318 ? 9.949 -8.245 -7.610 1.00 59.38 318 VAL A N 1
ATOM 2434 C CA . VAL A 1 318 ? 10.858 -7.156 -7.265 1.00 59.38 318 VAL A CA 1
ATOM 2435 C C . VAL A 1 318 ? 12.068 -7.708 -6.528 1.00 59.38 318 VAL A C 1
ATOM 2437 O O . VAL A 1 318 ? 11.960 -8.697 -5.812 1.00 59.38 318 VAL A O 1
ATOM 2440 N N . GLY A 1 319 ? 13.203 -7.006 -6.606 1.00 59.34 319 GLY A N 1
ATOM 2441 C CA . GLY A 1 319 ? 14.366 -7.222 -5.736 1.00 59.34 319 GLY A CA 1
ATOM 2442 C C . GLY A 1 319 ? 14.117 -7.024 -4.227 1.00 59.34 319 GLY A C 1
ATOM 2443 O O . GLY A 1 319 ? 15.072 -6.756 -3.502 1.00 59.34 319 GLY A O 1
ATOM 2444 N N . LEU A 1 320 ? 12.868 -7.144 -3.754 1.00 70.06 320 LEU A N 1
ATOM 2445 C CA . LEU A 1 320 ? 12.508 -7.297 -2.352 1.00 70.06 320 LEU A CA 1
ATOM 2446 C C . LEU A 1 320 ? 13.136 -8.599 -1.844 1.00 70.06 320 LEU A C 1
ATOM 2448 O O . LEU A 1 320 ? 12.783 -9.674 -2.339 1.00 70.06 320 LEU A O 1
ATOM 2452 N N . PRO A 1 321 ? 14.002 -8.547 -0.818 1.00 75.19 321 PRO A N 1
ATOM 2453 C CA . PRO A 1 321 ? 14.561 -9.753 -0.212 1.00 75.19 321 PRO A CA 1
ATOM 2454 C C . PRO A 1 321 ? 13.473 -10.706 0.302 1.00 75.19 321 PRO A C 1
ATOM 2456 O O . PRO A 1 321 ? 13.664 -11.919 0.274 1.00 75.19 321 PRO A O 1
ATOM 2459 N N . ARG A 1 322 ? 12.313 -10.159 0.695 1.00 79.25 322 ARG A N 1
ATOM 2460 C CA . ARG A 1 322 ? 11.108 -10.901 1.082 1.00 79.25 322 ARG A CA 1
ATOM 2461 C C . ARG A 1 322 ? 9.931 -10.710 0.127 1.00 79.25 322 ARG A C 1
ATOM 2463 O O . ARG A 1 322 ? 8.909 -10.123 0.477 1.00 79.25 322 ARG A O 1
ATOM 2470 N N . HIS A 1 323 ? 10.055 -11.242 -1.085 1.00 78.88 323 HIS A N 1
ATOM 2471 C CA . HIS A 1 323 ? 8.900 -11.426 -1.974 1.00 78.88 323 HIS A CA 1
ATOM 2472 C C . HIS A 1 323 ? 7.935 -12.525 -1.472 1.00 78.88 323 HIS A C 1
ATOM 2474 O O . HIS A 1 323 ? 6.790 -12.578 -1.906 1.00 78.88 323 HIS A O 1
ATOM 2480 N N . ASP A 1 324 ? 8.363 -13.370 -0.524 1.00 83.06 324 ASP A N 1
ATOM 2481 C CA . ASP A 1 324 ? 7.572 -14.454 0.079 1.00 83.06 324 ASP A CA 1
ATOM 2482 C C . ASP A 1 324 ? 6.362 -13.970 0.897 1.00 83.06 324 ASP A C 1
ATOM 2484 O O . ASP A 1 324 ? 5.412 -14.727 1.104 1.00 83.06 324 ASP A O 1
ATOM 2488 N N . VAL A 1 325 ? 6.380 -12.711 1.348 1.00 87.38 325 VAL A N 1
ATOM 2489 C CA . VAL A 1 325 ? 5.294 -12.082 2.120 1.00 87.38 325 VAL A CA 1
ATOM 2490 C C . VAL A 1 325 ? 4.422 -11.142 1.278 1.00 87.38 325 VAL A C 1
ATOM 2492 O O . VAL A 1 325 ? 3.736 -10.286 1.835 1.00 87.38 325 VAL A O 1
ATOM 2495 N N . VAL A 1 326 ? 4.422 -11.283 -0.052 1.00 88.19 326 VAL A N 1
ATOM 2496 C CA . VAL A 1 326 ? 3.598 -10.487 -0.978 1.00 88.19 326 VAL A CA 1
ATOM 2497 C C . VAL A 1 326 ? 2.681 -11.407 -1.789 1.00 88.19 326 VAL A C 1
ATOM 2499 O O . VAL A 1 326 ? 3.157 -12.217 -2.578 1.00 88.19 326 VAL A O 1
ATOM 2502 N N . SER A 1 327 ? 1.361 -11.262 -1.636 1.00 88.00 327 SER A N 1
ATOM 2503 C CA . SER A 1 327 ? 0.376 -12.021 -2.426 1.00 88.00 327 SER A CA 1
ATOM 2504 C C . SER A 1 327 ? 0.117 -11.403 -3.806 1.00 88.00 327 SER A C 1
ATOM 2506 O O . SER A 1 327 ? -0.350 -12.098 -4.706 1.00 88.00 327 SER A O 1
ATOM 2508 N N . GLY A 1 328 ? 0.372 -10.102 -3.985 1.00 89.44 328 GLY A N 1
ATOM 2509 C CA . GLY A 1 328 ? 0.110 -9.405 -5.246 1.00 89.44 328 GLY A CA 1
ATOM 2510 C C . GLY A 1 328 ? 0.102 -7.881 -5.132 1.00 89.44 328 GLY A C 1
ATOM 2511 O O . GLY A 1 328 ? 0.539 -7.304 -4.137 1.00 89.44 328 GLY A O 1
ATOM 2512 N N . CYS A 1 329 ? -0.454 -7.232 -6.150 1.00 90.94 329 CYS A N 1
ATOM 2513 C CA . CYS A 1 329 ? -0.733 -5.799 -6.184 1.00 90.94 329 CYS A CA 1
ATOM 2514 C C . CYS A 1 329 ? -2.235 -5.529 -6.293 1.00 90.94 329 CYS A C 1
ATOM 2516 O O . CYS A 1 329 ? -2.947 -6.221 -7.015 1.00 90.94 329 CYS A O 1
ATOM 2518 N N . LEU A 1 330 ? -2.693 -4.459 -5.651 1.00 91.31 330 LEU A N 1
ATOM 2519 C CA . LEU A 1 330 ? -3.962 -3.799 -5.951 1.00 91.31 330 LEU A CA 1
ATOM 2520 C C . LEU A 1 330 ? -3.655 -2.463 -6.637 1.00 91.31 330 LEU A C 1
ATOM 2522 O O . LEU A 1 330 ? -2.659 -1.822 -6.309 1.00 91.31 330 LEU A O 1
ATOM 2526 N N . VAL A 1 331 ? -4.503 -2.029 -7.568 1.00 88.88 331 VAL A N 1
ATOM 2527 C CA . VAL A 1 331 ? -4.353 -0.737 -8.262 1.00 88.88 331 VAL A CA 1
ATOM 2528 C C . VAL A 1 331 ? -5.500 0.179 -7.842 1.00 88.88 331 VAL A C 1
ATOM 2530 O O . VAL A 1 331 ? -6.672 -0.191 -7.948 1.00 88.88 331 VAL A O 1
ATOM 2533 N N . ARG A 1 332 ? -5.163 1.354 -7.307 1.00 85.25 332 ARG A N 1
ATOM 2534 C CA . ARG A 1 332 ? -6.110 2.424 -6.968 1.00 85.25 332 ARG A CA 1
ATOM 2535 C C . ARG A 1 332 ? -6.505 3.210 -8.228 1.00 85.25 332 ARG A C 1
ATOM 2537 O O . ARG A 1 332 ? -6.018 2.961 -9.325 1.00 85.25 332 ARG A O 1
ATOM 2544 N N . GLN A 1 333 ? -7.457 4.131 -8.091 1.00 76.81 333 GLN A N 1
ATOM 2545 C CA . GLN A 1 333 ? -8.024 4.864 -9.236 1.00 76.81 333 GLN A CA 1
ATOM 2546 C C . GLN A 1 333 ? -7.164 6.024 -9.742 1.00 76.81 333 GLN A C 1
ATOM 2548 O O . GLN A 1 333 ? -7.356 6.478 -10.862 1.00 76.81 333 GLN A O 1
ATOM 2553 N N . ASP A 1 334 ? -6.226 6.472 -8.918 1.00 80.75 334 ASP A N 1
ATOM 2554 C CA . ASP A 1 334 ? -5.121 7.379 -9.238 1.00 80.75 334 ASP A CA 1
ATOM 2555 C C . ASP A 1 334 ? -3.923 6.625 -9.858 1.00 80.75 334 ASP A C 1
ATOM 2557 O O . ASP A 1 334 ? -2.796 7.106 -9.828 1.00 80.75 334 ASP A O 1
ATOM 2561 N N . GLU A 1 335 ? -4.166 5.407 -10.356 1.00 83.12 335 GLU A N 1
ATOM 2562 C CA . GLU A 1 335 ? -3.189 4.436 -10.865 1.00 83.12 335 GLU A CA 1
ATOM 2563 C C . GLU A 1 335 ? -2.109 4.001 -9.851 1.00 83.12 335 GLU A C 1
ATOM 2565 O O . GLU A 1 335 ? -1.240 3.191 -10.188 1.00 83.12 335 GLU A O 1
ATOM 2570 N N . THR A 1 336 ? -2.190 4.438 -8.584 1.00 87.88 336 THR A N 1
ATOM 2571 C CA . THR A 1 336 ? -1.205 4.067 -7.560 1.00 87.88 336 THR A CA 1
ATOM 2572 C C . THR A 1 336 ? -1.324 2.596 -7.160 1.00 87.88 336 THR A C 1
ATOM 2574 O O . THR A 1 336 ? -2.410 2.042 -6.959 1.00 87.88 336 THR A O 1
ATOM 2577 N N . ILE A 1 337 ? -0.173 1.938 -7.050 1.00 90.31 337 ILE A N 1
ATOM 2578 C CA . ILE A 1 337 ? -0.055 0.505 -6.797 1.00 90.31 337 ILE A CA 1
ATOM 2579 C C . ILE A 1 337 ? 0.171 0.270 -5.305 1.00 90.31 337 ILE A C 1
ATOM 2581 O O . ILE A 1 337 ? 1.127 0.764 -4.707 1.00 90.31 337 ILE A O 1
ATOM 2585 N N . VAL A 1 338 ? -0.708 -0.533 -4.715 1.00 91.75 338 VAL A N 1
ATOM 2586 C CA . VAL A 1 338 ? -0.669 -0.957 -3.316 1.00 91.75 338 VAL A CA 1
ATOM 2587 C C . VAL A 1 338 ? -0.178 -2.401 -3.255 1.00 91.75 338 VAL A C 1
ATOM 2589 O O . VAL A 1 338 ? -0.788 -3.293 -3.847 1.00 91.75 338 VAL A O 1
ATOM 2592 N N . ILE A 1 339 ? 0.914 -2.651 -2.532 1.00 91.06 339 ILE A N 1
ATOM 2593 C CA . ILE A 1 339 ? 1.472 -4.003 -2.371 1.00 91.06 339 ILE A CA 1
ATOM 2594 C C . ILE A 1 339 ? 0.644 -4.771 -1.333 1.00 91.06 339 ILE A C 1
ATOM 2596 O O . ILE A 1 339 ? 0.631 -4.404 -0.158 1.00 91.06 339 ILE A O 1
ATOM 2600 N N . LEU A 1 340 ? -0.049 -5.834 -1.751 1.00 92.81 340 LEU A N 1
ATOM 2601 C CA . LEU A 1 340 ? -0.879 -6.663 -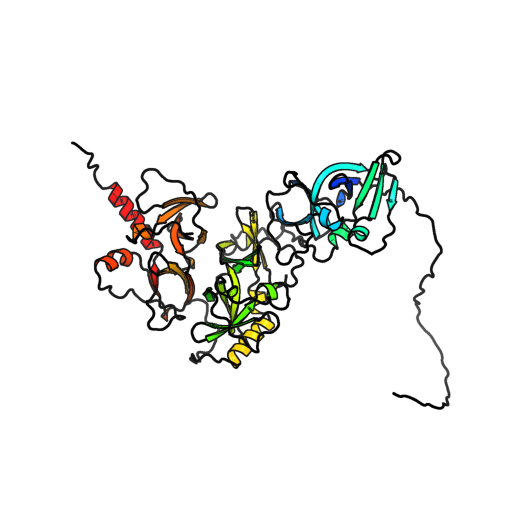0.876 1.00 92.81 340 LEU A CA 1
A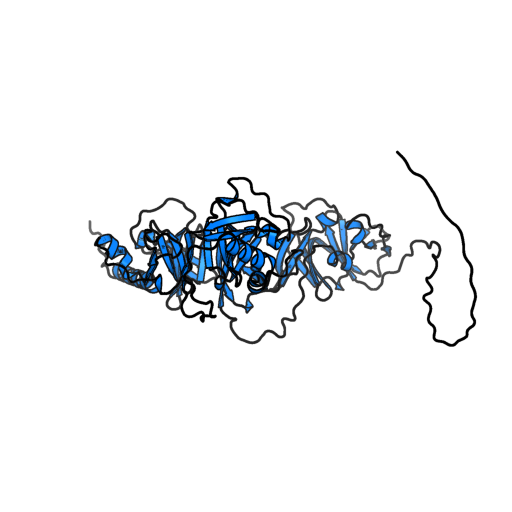TOM 2602 C C . LEU A 1 340 ? -0.034 -7.768 -0.230 1.00 92.81 340 LEU A C 1
ATOM 2604 O O . LEU A 1 340 ? 0.547 -8.610 -0.916 1.00 92.81 340 LEU A O 1
ATOM 2608 N N . LEU A 1 341 ? 0.016 -7.766 1.099 1.00 92.25 341 LEU A N 1
ATOM 2609 C CA . LEU A 1 341 ? 0.873 -8.645 1.887 1.00 92.25 341 LEU A CA 1
ATOM 2610 C C . LEU A 1 341 ? 0.223 -10.000 2.176 1.00 92.25 341 LEU A C 1
ATOM 2612 O O . LEU A 1 341 ? -0.955 -10.089 2.537 1.00 92.25 341 LEU A O 1
ATOM 2616 N N . ASP A 1 342 ? 1.036 -11.050 2.099 1.00 90.44 342 ASP A N 1
ATOM 2617 C CA . ASP A 1 342 ? 0.615 -12.415 2.380 1.00 90.44 342 ASP A CA 1
ATOM 2618 C C . ASP A 1 342 ? 0.570 -12.685 3.887 1.00 90.44 342 ASP A C 1
ATOM 2620 O O . ASP A 1 342 ? 1.552 -13.050 4.541 1.00 90.44 342 ASP A O 1
ATOM 2624 N N . HIS A 1 343 ? -0.625 -12.515 4.445 1.00 86.75 343 HIS A N 1
ATOM 2625 C CA . HIS A 1 343 ? -0.920 -12.832 5.835 1.00 86.75 343 HIS A CA 1
ATOM 2626 C C . HIS A 1 343 ? -0.667 -14.314 6.172 1.00 86.75 343 HIS A C 1
ATOM 2628 O O . HIS A 1 343 ? -0.297 -14.610 7.306 1.00 86.75 343 HIS A O 1
ATOM 2634 N N . HIS A 1 344 ? -0.807 -15.259 5.234 1.00 86.75 344 HIS A N 1
ATOM 2635 C CA . HIS A 1 344 ? -0.497 -16.666 5.493 1.00 86.75 344 HIS A CA 1
ATOM 2636 C C . HIS A 1 344 ? 1.011 -16.920 5.592 1.00 86.75 344 HIS A C 1
ATOM 2638 O O . HIS A 1 344 ? 1.401 -17.781 6.381 1.00 86.75 344 HIS A O 1
ATOM 2644 N N . SER A 1 345 ? 1.849 -16.201 4.843 1.00 89.81 345 SER A N 1
ATOM 2645 C CA . SER A 1 345 ? 3.308 -16.223 5.020 1.00 89.81 345 SER A CA 1
ATOM 2646 C C . SER A 1 345 ? 3.709 -15.578 6.348 1.00 89.81 345 SER A C 1
ATOM 2648 O O . SER A 1 345 ? 4.425 -16.198 7.132 1.00 89.81 345 SER A O 1
ATOM 2650 N N . LEU A 1 346 ? 3.167 -14.397 6.672 1.00 88.06 346 LEU A N 1
ATOM 2651 C CA . LEU A 1 346 ? 3.440 -13.703 7.942 1.00 88.06 346 LEU A CA 1
ATOM 2652 C C . LEU A 1 346 ? 3.042 -14.538 9.175 1.00 88.06 346 LEU A C 1
ATOM 2654 O O . LEU A 1 346 ? 3.787 -14.596 10.150 1.00 88.06 346 LEU A O 1
ATOM 2658 N N . LEU A 1 347 ? 1.906 -15.245 9.134 1.00 85.06 347 LEU A N 1
ATOM 2659 C CA . LEU A 1 347 ? 1.456 -16.127 10.224 1.00 85.06 347 LEU A CA 1
ATOM 2660 C C . LEU A 1 347 ? 2.308 -17.402 10.394 1.00 85.06 347 LEU A C 1
ATOM 2662 O O . LEU A 1 347 ? 2.213 -18.053 11.438 1.00 85.06 347 LEU A O 1
ATOM 2666 N N . LYS A 1 348 ? 3.095 -17.782 9.378 1.00 87.50 348 LYS A N 1
ATOM 2667 C CA . LYS A 1 348 ? 3.979 -18.964 9.375 1.00 87.50 348 LYS A CA 1
ATOM 2668 C C . LYS A 1 348 ? 5.444 -18.628 9.651 1.00 87.50 348 LYS A C 1
ATOM 2670 O O . LYS A 1 348 ? 6.236 -19.549 9.826 1.00 87.50 348 LYS A O 1
ATOM 2675 N N . ASP A 1 349 ? 5.805 -17.348 9.670 1.00 89.38 349 ASP A N 1
ATOM 2676 C CA . ASP A 1 349 ? 7.185 -16.907 9.823 1.00 89.38 349 ASP A CA 1
ATOM 2677 C C . ASP A 1 349 ? 7.800 -17.394 11.147 1.00 89.38 349 ASP A C 1
ATOM 2679 O O . ASP A 1 349 ? 7.288 -17.124 12.239 1.00 89.38 349 ASP A O 1
ATOM 2683 N N . GLU A 1 350 ? 8.914 -18.124 11.052 1.00 88.81 350 GLU A N 1
ATOM 2684 C CA . GLU A 1 350 ? 9.539 -18.761 12.213 1.00 88.81 350 GLU A CA 1
ATOM 2685 C C . GLU A 1 350 ? 10.106 -17.752 13.218 1.00 88.81 350 GLU A C 1
ATOM 2687 O O . GLU A 1 350 ? 10.067 -18.017 14.422 1.00 88.81 350 GLU A O 1
ATOM 2692 N N . MET A 1 351 ? 10.584 -16.595 12.751 1.00 86.12 351 MET A N 1
ATOM 2693 C CA . MET A 1 351 ? 11.170 -15.538 13.578 1.00 86.12 351 MET A CA 1
ATOM 2694 C C . MET A 1 351 ? 10.090 -14.705 14.272 1.00 86.12 351 MET A C 1
ATOM 2696 O O . MET A 1 351 ? 10.218 -14.435 15.467 1.00 86.12 351 MET A O 1
ATOM 2700 N N . LEU A 1 352 ? 8.993 -14.367 13.584 1.00 89.62 352 LEU A N 1
ATOM 2701 C CA . LEU A 1 352 ? 7.817 -13.751 14.212 1.00 89.62 352 LEU A CA 1
ATOM 2702 C C . LEU A 1 352 ? 7.201 -14.693 15.258 1.00 89.62 352 LEU A C 1
ATOM 2704 O O . LEU A 1 352 ? 6.900 -14.275 16.378 1.00 89.62 352 LEU A O 1
ATOM 2708 N N . ALA A 1 353 ? 7.078 -15.982 14.932 1.00 89.31 353 ALA A N 1
ATOM 2709 C CA . ALA A 1 353 ? 6.572 -16.992 15.853 1.00 89.31 353 ALA A CA 1
ATOM 2710 C C . ALA A 1 353 ? 7.523 -17.252 17.040 1.00 89.31 353 ALA A C 1
ATOM 2712 O O . ALA A 1 353 ? 7.057 -17.527 18.147 1.00 89.31 353 ALA A O 1
ATOM 2713 N N . LEU A 1 354 ? 8.843 -17.161 16.843 1.00 87.56 354 LEU A N 1
ATOM 2714 C CA . LEU A 1 354 ? 9.836 -17.249 17.918 1.00 87.56 354 LEU A CA 1
ATOM 2715 C C . LEU A 1 354 ? 9.762 -16.030 18.841 1.00 87.56 354 LEU A C 1
ATOM 2717 O O . LEU A 1 354 ? 9.662 -16.204 20.053 1.00 87.56 354 LEU A O 1
ATOM 2721 N N . ALA A 1 355 ? 9.732 -14.819 18.279 1.00 87.88 355 ALA A N 1
ATOM 2722 C CA . ALA A 1 355 ? 9.603 -13.578 19.037 1.00 87.88 355 ALA A CA 1
ATOM 2723 C C . ALA A 1 355 ? 8.327 -13.564 19.895 1.00 87.88 355 ALA A C 1
ATOM 2725 O O . ALA A 1 355 ? 8.386 -13.216 21.074 1.00 87.88 355 ALA A O 1
ATOM 2726 N N . ALA A 1 356 ? 7.195 -14.004 19.332 1.00 89.44 356 ALA A N 1
ATOM 2727 C CA . ALA A 1 356 ? 5.929 -14.142 20.051 1.00 89.44 356 ALA A CA 1
ATOM 2728 C C . ALA A 1 356 ? 6.036 -15.111 21.245 1.00 89.44 356 ALA A C 1
ATOM 2730 O O . ALA A 1 356 ? 5.709 -14.725 22.369 1.00 89.44 356 ALA A O 1
ATOM 2731 N N . ARG A 1 357 ? 6.556 -16.334 21.028 1.00 88.50 357 ARG A N 1
ATOM 2732 C CA . ARG A 1 357 ? 6.739 -17.340 22.094 1.00 88.50 357 ARG A CA 1
ATOM 2733 C C . ARG A 1 357 ? 7.664 -16.839 23.196 1.00 88.50 357 ARG A C 1
ATOM 2735 O O . ARG A 1 357 ? 7.257 -16.795 24.350 1.00 88.50 357 ARG A O 1
ATOM 2742 N N . SER A 1 358 ? 8.877 -16.412 22.849 1.00 85.81 358 SER A N 1
ATOM 2743 C CA . SER A 1 358 ? 9.868 -15.993 23.844 1.00 85.81 358 SER A CA 1
ATOM 2744 C C . SER A 1 358 ? 9.444 -14.729 24.597 1.00 85.81 358 SER A C 1
ATOM 2746 O O . SER A 1 358 ? 9.779 -14.577 25.770 1.00 85.81 358 SER A O 1
ATOM 2748 N N . CYS A 1 359 ? 8.653 -13.843 23.980 1.00 85.75 359 CYS A N 1
ATOM 2749 C CA . CYS A 1 359 ? 8.048 -12.725 24.701 1.00 85.75 359 CYS A CA 1
ATOM 2750 C C . CYS A 1 359 ? 6.991 -13.211 25.703 1.00 85.75 359 CYS A C 1
ATOM 2752 O O . CYS A 1 359 ? 7.006 -12.766 26.847 1.00 85.75 359 CYS A O 1
ATOM 2754 N N . GLN A 1 360 ? 6.124 -14.154 25.322 1.00 84.25 360 GLN A N 1
ATOM 2755 C CA . GLN A 1 360 ? 5.116 -14.724 26.224 1.00 84.25 360 GLN A CA 1
ATOM 2756 C C . GLN A 1 360 ? 5.727 -15.575 27.358 1.00 84.25 360 GLN A C 1
ATOM 2758 O O . GLN A 1 360 ? 5.170 -15.623 28.452 1.00 84.25 360 GLN A O 1
ATOM 2763 N N . GLU A 1 361 ? 6.868 -16.229 27.123 1.00 84.94 361 GLU A N 1
ATOM 2764 C CA . GLU A 1 361 ? 7.604 -17.013 28.127 1.00 84.94 361 GLU A CA 1
ATOM 2765 C C . GLU A 1 361 ? 8.300 -16.128 29.175 1.00 84.94 361 GLU A C 1
ATOM 2767 O O . GLU A 1 361 ? 8.290 -16.461 30.360 1.00 84.94 361 GLU A O 1
ATOM 2772 N N . ILE A 1 362 ? 8.887 -14.998 28.759 1.00 83.25 362 ILE A N 1
ATOM 2773 C CA . ILE A 1 362 ? 9.568 -14.049 29.661 1.00 83.25 362 ILE A CA 1
ATOM 2774 C C . ILE A 1 362 ? 8.565 -13.116 30.358 1.00 83.25 362 ILE A C 1
ATOM 2776 O O . ILE A 1 362 ? 8.759 -12.759 31.520 1.00 83.25 362 ILE A O 1
ATOM 2780 N N . TYR A 1 363 ? 7.487 -12.743 29.666 1.00 82.25 363 TYR A N 1
ATOM 2781 C CA . TYR A 1 363 ? 6.443 -11.836 30.142 1.00 82.25 363 TYR A CA 1
ATOM 2782 C C . TYR A 1 363 ? 5.062 -12.522 30.097 1.00 82.25 363 TYR A C 1
ATOM 2784 O O . TYR A 1 363 ? 4.203 -12.146 29.290 1.00 82.25 363 TYR A O 1
ATOM 2792 N N . PRO A 1 364 ? 4.821 -13.547 30.938 1.00 74.06 364 PRO A N 1
ATOM 2793 C CA . PRO A 1 364 ? 3.539 -14.237 30.980 1.00 74.06 364 PRO A CA 1
ATOM 2794 C C . PRO A 1 364 ? 2.428 -13.272 31.407 1.00 74.06 364 PRO A C 1
ATOM 2796 O O . PRO A 1 364 ? 2.464 -12.696 32.493 1.00 74.06 364 PRO A O 1
ATOM 2799 N N . SER A 1 365 ? 1.422 -13.106 30.547 1.00 65.44 365 SER A N 1
ATOM 2800 C CA . SER A 1 365 ? 0.276 -12.231 30.807 1.00 65.44 365 SER A CA 1
ATOM 2801 C C . SER A 1 365 ? -0.494 -12.673 32.052 1.00 65.44 365 SER A C 1
ATOM 2803 O O . SER A 1 365 ? -0.879 -13.840 32.150 1.00 65.44 365 SER A O 1
ATOM 2805 N N . THR A 1 366 ? -0.807 -11.729 32.939 1.00 54.78 366 THR A N 1
ATOM 2806 C CA . THR A 1 366 ? -1.545 -11.961 34.195 1.00 54.78 366 THR A CA 1
ATOM 2807 C C . THR A 1 366 ? -2.948 -12.552 33.983 1.00 54.78 366 THR A C 1
ATOM 2809 O O . THR A 1 366 ? -3.500 -13.171 34.890 1.00 54.78 366 THR A O 1
ATOM 2812 N N . ASP A 1 367 ? -3.501 -12.411 32.774 1.00 51.12 367 ASP A N 1
ATOM 2813 C CA . ASP A 1 367 ? -4.794 -12.944 32.326 1.00 51.12 367 ASP A CA 1
ATOM 2814 C C . ASP A 1 367 ? -4.784 -14.475 32.122 1.00 51.12 367 ASP A C 1
ATOM 2816 O O . ASP A 1 367 ? -5.078 -14.983 31.036 1.00 51.12 367 ASP A O 1
ATOM 2820 N N . VAL A 1 368 ? -4.457 -15.244 33.162 1.00 42.31 368 VAL A N 1
ATOM 2821 C CA . VAL A 1 368 ? -4.464 -16.718 33.120 1.00 42.31 368 VAL A CA 1
ATOM 2822 C C . VAL A 1 368 ? -5.887 -17.274 33.305 1.00 42.31 368 VAL A C 1
ATOM 2824 O O . VAL A 1 368 ? -6.152 -18.104 34.172 1.00 42.31 368 VAL A O 1
ATOM 2827 N N . GLU A 1 369 ? -6.822 -16.860 32.444 1.00 38.56 369 GLU A N 1
ATOM 2828 C CA . GLU A 1 369 ? -7.992 -17.692 32.143 1.00 38.56 369 GLU A CA 1
ATOM 2829 C C . GLU A 1 369 ? -7.598 -18.746 31.099 1.00 38.56 369 GLU A C 1
ATOM 2831 O O . GLU A 1 369 ? -7.673 -18.538 29.887 1.00 38.56 369 GLU A O 1
ATOM 2836 N N . THR A 1 370 ? -7.196 -19.924 31.575 1.00 37.91 370 THR A N 1
ATOM 2837 C CA . THR A 1 370 ? -6.857 -21.097 30.755 1.00 37.91 370 THR A CA 1
ATOM 2838 C C . THR A 1 370 ? -8.090 -21.767 30.134 1.00 37.91 370 THR A C 1
ATOM 2840 O O . THR A 1 370 ? -8.390 -22.938 30.365 1.00 37.91 370 THR A O 1
ATOM 2843 N N . LYS A 1 371 ? -8.795 -21.040 29.261 1.00 31.95 371 LYS A N 1
ATOM 2844 C CA . LYS A 1 371 ? -9.694 -21.645 28.267 1.00 31.95 371 LYS A CA 1
ATOM 2845 C C . LYS A 1 371 ? -8.828 -22.203 27.125 1.00 31.95 371 LYS A C 1
ATOM 2847 O O . LYS A 1 371 ? -8.062 -21.442 26.532 1.00 31.95 371 LYS A O 1
ATOM 2852 N N . PRO A 1 372 ? -8.895 -23.510 26.804 1.00 30.59 372 PRO A N 1
ATOM 2853 C CA . PRO A 1 372 ? -8.046 -24.092 25.768 1.00 30.59 372 PRO A CA 1
ATOM 2854 C C . PRO A 1 372 ? -8.331 -23.455 24.401 1.00 30.59 372 PRO A C 1
ATOM 2856 O O . PRO A 1 372 ? -9.497 -23.242 24.052 1.00 30.59 372 PRO A O 1
ATOM 2859 N N . LYS A 1 373 ? -7.274 -23.211 23.605 1.00 36.31 373 LYS A N 1
ATOM 2860 C CA . LYS A 1 373 ? -7.367 -22.834 22.180 1.00 36.31 373 LYS A CA 1
ATOM 2861 C C . LYS A 1 373 ? -7.890 -24.016 21.340 1.00 36.31 373 LYS A C 1
ATOM 2863 O O . LYS A 1 373 ? -7.210 -24.523 20.452 1.00 36.31 373 LYS A O 1
ATOM 2868 N N . ASN A 1 374 ? -9.133 -24.435 21.581 1.00 28.69 374 ASN A N 1
ATOM 2869 C CA . ASN A 1 374 ? -9.921 -25.046 20.517 1.00 28.69 374 ASN A CA 1
ATOM 2870 C C . ASN A 1 374 ? -10.004 -24.029 19.371 1.00 28.69 374 ASN A C 1
ATOM 2872 O O . ASN A 1 374 ? -10.187 -22.837 19.629 1.00 28.69 374 ASN A O 1
ATOM 2876 N N . PHE A 1 375 ? -9.946 -24.498 18.123 1.00 34.75 375 PHE A N 1
ATOM 2877 C CA . PHE A 1 375 ? -10.292 -23.694 16.948 1.00 34.75 375 PHE A CA 1
ATOM 2878 C C . PHE A 1 375 ? -11.800 -23.381 16.994 1.00 34.75 375 PHE A C 1
ATOM 2880 O O . PHE A 1 375 ? -12.630 -24.064 16.394 1.00 34.75 375 PHE A O 1
ATOM 2887 N N . ARG A 1 376 ? -12.179 -22.390 17.808 1.00 33.47 376 ARG A N 1
ATOM 2888 C CA . ARG A 1 376 ? -13.544 -21.872 17.875 1.00 33.47 376 ARG A CA 1
ATOM 2889 C C . ARG A 1 376 ? -13.816 -21.168 16.553 1.00 33.47 376 ARG A C 1
ATOM 2891 O O . ARG A 1 376 ? -13.129 -20.214 16.208 1.00 33.47 376 ARG A O 1
ATOM 2898 N N . THR A 1 377 ? -14.804 -21.681 15.827 1.00 32.50 377 THR A N 1
ATOM 2899 C CA . THR A 1 377 ? -15.305 -21.118 14.569 1.00 32.50 377 THR A CA 1
ATOM 2900 C C . THR A 1 377 ? -15.523 -19.612 14.679 1.00 32.50 377 THR A C 1
ATOM 2902 O O . THR A 1 377 ? -16.050 -19.156 15.690 1.00 32.50 377 THR A O 1
ATOM 2905 N N . GLU A 1 378 ? -15.223 -18.879 13.606 1.00 44.91 378 GLU A N 1
ATOM 2906 C CA . GLU A 1 378 ? -15.217 -17.404 13.497 1.00 44.91 378 GLU A CA 1
ATOM 2907 C C . GLU A 1 378 ? -16.541 -16.706 13.882 1.00 44.91 378 GLU A C 1
ATOM 2909 O O . GLU A 1 378 ? -16.598 -15.487 14.020 1.00 44.91 378 GLU A O 1
ATOM 2914 N N . ARG A 1 379 ? -17.618 -17.473 14.092 1.00 42.38 379 ARG A N 1
ATOM 2915 C CA . ARG A 1 379 ? -18.944 -17.004 14.508 1.00 42.38 379 ARG A CA 1
ATOM 2916 C C . ARG A 1 379 ? -18.936 -16.503 15.956 1.00 42.38 379 ARG A C 1
ATOM 2918 O O . ARG A 1 379 ? -19.320 -17.231 16.870 1.00 42.38 379 ARG A O 1
ATOM 2925 N N . GLY A 1 380 ? -18.531 -15.250 16.145 1.00 60.44 380 GLY A N 1
ATOM 2926 C CA . GLY A 1 380 ? -18.726 -14.527 17.401 1.00 60.44 380 GLY A CA 1
ATOM 2927 C C . GLY A 1 380 ? -17.876 -13.272 17.586 1.00 60.44 380 GLY A C 1
ATOM 2928 O O . GLY A 1 380 ? -18.265 -12.425 18.377 1.00 60.44 380 GLY A O 1
ATOM 2929 N N . ARG A 1 381 ? -16.743 -13.119 16.887 1.00 73.88 381 ARG A N 1
ATOM 2930 C CA . ARG A 1 381 ? -15.940 -11.888 16.987 1.00 73.88 381 ARG A CA 1
ATOM 2931 C C . ARG A 1 381 ? -16.451 -10.844 15.992 1.00 73.88 381 ARG A C 1
ATOM 2933 O O . ARG A 1 381 ? -16.588 -11.170 14.817 1.00 73.88 381 ARG A O 1
ATOM 2940 N N . SER A 1 382 ? -16.675 -9.618 16.460 1.00 82.31 382 SER A N 1
ATOM 2941 C CA . SER A 1 382 ? -16.894 -8.436 15.611 1.00 82.31 382 SER A CA 1
ATOM 2942 C C . SER A 1 382 ? -15.668 -7.532 15.671 1.00 82.31 382 SER A C 1
ATOM 2944 O O . SER A 1 382 ? -14.979 -7.467 16.692 1.00 82.31 382 SER A O 1
ATOM 2946 N N . THR A 1 383 ? -15.406 -6.823 14.579 1.00 85.44 383 THR A N 1
ATOM 2947 C CA . THR A 1 383 ? -14.339 -5.823 14.494 1.00 85.44 383 THR A CA 1
ATOM 2948 C C . THR A 1 383 ? -14.975 -4.453 14.346 1.00 85.44 383 THR A C 1
ATOM 2950 O O . THR A 1 383 ? -15.811 -4.247 13.469 1.00 85.44 383 THR A O 1
ATOM 2953 N N . PHE A 1 384 ? -14.570 -3.516 15.196 1.00 88.75 384 PHE A N 1
ATOM 2954 C CA . PHE A 1 384 ? -15.084 -2.154 15.226 1.00 88.75 384 PHE A CA 1
ATOM 2955 C C . PHE A 1 384 ? -13.985 -1.168 14.837 1.00 88.75 384 PHE A C 1
ATOM 2957 O O . PHE A 1 384 ? -12.838 -1.302 15.273 1.00 88.75 384 PHE A O 1
ATOM 2964 N N . ILE A 1 385 ? -14.346 -0.172 14.030 1.00 90.31 385 ILE A N 1
ATOM 2965 C CA . ILE A 1 385 ? -13.538 1.032 13.819 1.00 90.31 385 ILE A CA 1
ATOM 2966 C C . ILE A 1 385 ? -14.011 2.097 14.803 1.00 90.31 385 ILE A C 1
ATOM 2968 O O . ILE A 1 385 ? -15.210 2.375 14.866 1.00 90.31 385 ILE A O 1
ATOM 2972 N N . LEU A 1 386 ? -13.084 2.651 15.584 1.00 91.00 386 LEU A N 1
ATOM 2973 C CA . LEU A 1 386 ? -13.349 3.680 16.588 1.00 91.00 386 LEU A CA 1
ATOM 2974 C C . LEU A 1 386 ? -12.834 5.026 16.071 1.00 91.00 386 LEU A C 1
ATOM 2976 O O . LEU A 1 386 ? -11.756 5.104 15.474 1.00 91.00 386 LEU A O 1
ATOM 2980 N N . PHE A 1 387 ? -13.629 6.072 16.254 1.00 90.25 387 PHE A N 1
ATOM 2981 C CA . PHE A 1 387 ? -13.405 7.385 15.662 1.00 90.25 387 PHE A CA 1
ATOM 2982 C C . PHE A 1 387 ? -13.985 8.499 16.533 1.00 90.25 387 PHE A C 1
ATOM 2984 O O . PHE A 1 387 ? -14.932 8.287 17.293 1.00 90.25 387 PHE A O 1
ATOM 2991 N N . SER A 1 388 ? -13.459 9.707 16.370 1.00 87.75 388 SER A N 1
ATOM 2992 C CA . SER A 1 388 ? -13.845 10.876 17.156 1.00 87.75 388 SER A CA 1
ATOM 2993 C C . SER A 1 388 ? -14.756 11.822 16.372 1.00 87.75 388 SER A C 1
ATOM 2995 O O . SER A 1 388 ? -14.525 12.132 15.202 1.00 87.75 388 SER A O 1
ATOM 2997 N N . VAL A 1 389 ? -15.818 12.274 17.040 1.00 85.44 389 VAL A N 1
ATOM 2998 C CA . VAL A 1 389 ? -16.722 13.351 16.614 1.00 85.44 389 VAL A CA 1
ATOM 2999 C C . VAL A 1 389 ? -17.064 14.155 17.869 1.00 85.44 389 VAL A C 1
ATOM 3001 O O . VAL A 1 389 ? -18.148 14.020 18.431 1.00 85.44 389 VAL A O 1
ATOM 3004 N N . ASP A 1 390 ? -16.091 14.918 18.368 1.00 83.75 390 ASP A N 1
ATOM 3005 C CA . ASP A 1 390 ? -16.056 15.526 19.720 1.00 83.75 390 ASP A CA 1
ATOM 3006 C C . ASP A 1 390 ? -15.970 14.507 20.874 1.00 83.75 390 ASP A C 1
ATOM 3008 O O . ASP A 1 390 ? -15.109 14.614 21.747 1.00 83.75 390 ASP A O 1
ATOM 3012 N N . ILE A 1 391 ? -16.812 13.474 20.832 1.00 83.94 391 ILE A N 1
ATOM 3013 C CA . ILE A 1 391 ? -16.742 12.269 21.660 1.00 83.94 391 ILE A CA 1
ATOM 3014 C C . ILE A 1 391 ? -16.363 11.052 20.812 1.00 83.94 391 ILE A C 1
ATOM 3016 O O . ILE A 1 391 ? -16.489 11.057 19.587 1.00 83.94 391 ILE A O 1
ATOM 3020 N N . GLU A 1 392 ? -15.908 9.990 21.470 1.00 84.56 392 GLU A N 1
ATOM 3021 C CA . GLU A 1 392 ? -15.534 8.745 20.801 1.00 84.56 392 GLU A CA 1
ATOM 3022 C C . GLU A 1 392 ? -16.761 7.881 20.473 1.00 84.56 392 GLU A C 1
ATOM 3024 O O . GLU A 1 392 ? -17.605 7.586 21.328 1.00 84.56 392 GLU A O 1
ATOM 3029 N N . MET A 1 393 ? -16.831 7.446 19.220 1.00 89.69 393 MET A N 1
ATOM 3030 C CA . MET A 1 393 ? -17.875 6.604 18.650 1.00 89.69 393 MET A CA 1
ATOM 3031 C C . MET A 1 393 ? -17.248 5.441 17.869 1.00 89.69 393 MET A C 1
ATOM 3033 O O . MET A 1 393 ? -16.032 5.369 17.693 1.00 89.69 393 MET A O 1
ATOM 3037 N N . GLY A 1 394 ? -18.069 4.512 17.382 1.00 91.12 394 GLY A N 1
ATOM 3038 C CA . GLY A 1 394 ? -17.601 3.448 16.504 1.00 91.12 394 GLY A CA 1
ATOM 3039 C C . GLY A 1 394 ? -18.672 2.857 15.593 1.00 91.12 394 GLY A C 1
ATOM 3040 O O . GLY A 1 394 ? -19.872 3.004 15.822 1.00 91.12 394 GLY A O 1
ATOM 3041 N N . PHE A 1 395 ? -18.208 2.155 14.563 1.00 91.62 395 PHE A N 1
ATOM 3042 C CA . PHE A 1 395 ? -19.011 1.385 13.608 1.00 91.62 395 PHE A CA 1
ATOM 3043 C C . PHE A 1 395 ? -18.522 -0.068 13.579 1.00 91.62 395 PHE A C 1
ATOM 3045 O O . PHE A 1 395 ? -17.316 -0.309 13.669 1.00 91.62 395 PHE A O 1
ATOM 3052 N N . ASP A 1 396 ? -19.425 -1.036 13.373 1.00 88.69 396 ASP A N 1
ATOM 3053 C CA . ASP A 1 396 ? -19.008 -2.382 12.951 1.00 88.69 396 ASP A CA 1
ATOM 3054 C C . ASP A 1 396 ? -18.393 -2.284 11.545 1.00 88.69 396 ASP A C 1
ATOM 3056 O O . ASP A 1 396 ? -18.997 -1.750 10.606 1.00 88.69 396 ASP A O 1
ATOM 3060 N N . ILE A 1 397 ? -17.160 -2.772 11.412 1.00 87.06 397 ILE A N 1
ATOM 3061 C CA . ILE A 1 397 ? -16.319 -2.586 10.230 1.00 87.06 397 ILE A CA 1
ATOM 3062 C C . ILE A 1 397 ? -16.813 -3.392 9.021 1.00 87.06 397 ILE A C 1
ATOM 3064 O O . ILE A 1 397 ? -16.420 -3.102 7.893 1.00 87.06 397 ILE A O 1
ATOM 3068 N N . SER A 1 398 ? -17.690 -4.383 9.229 1.00 83.00 398 SER A N 1
ATOM 3069 C CA . SER A 1 398 ? -18.299 -5.167 8.146 1.00 83.00 398 SER A CA 1
ATOM 3070 C C . SER A 1 398 ? -19.291 -4.349 7.309 1.00 83.00 398 SER A C 1
ATOM 3072 O O . SER A 1 398 ? -19.426 -4.597 6.106 1.00 83.00 398 SER A O 1
ATOM 3074 N N . GLY A 1 399 ? -19.918 -3.334 7.919 1.00 83.81 399 GLY A N 1
ATOM 3075 C CA . GLY A 1 399 ? -20.743 -2.336 7.234 1.00 83.81 399 GLY A CA 1
ATOM 3076 C C . GLY A 1 399 ? -19.931 -1.264 6.498 1.00 83.81 399 GLY A C 1
ATOM 3077 O O . GLY A 1 399 ? -20.473 -0.574 5.638 1.00 83.81 399 GLY A O 1
ATOM 3078 N N . VAL A 1 400 ? -18.634 -1.126 6.795 1.00 88.38 400 VAL A N 1
ATOM 3079 C CA . VAL A 1 400 ? -17.755 -0.122 6.180 1.00 88.38 400 VAL A CA 1
ATOM 3080 C C . VAL A 1 400 ? -17.143 -0.676 4.887 1.00 88.38 400 VAL A C 1
ATOM 3082 O O . VAL A 1 400 ? -16.516 -1.739 4.856 1.00 88.38 400 VAL A O 1
ATOM 3085 N N . ASN A 1 401 ? -17.323 0.059 3.790 1.00 87.62 401 ASN A N 1
ATOM 3086 C CA . ASN A 1 401 ? -16.737 -0.247 2.485 1.00 87.62 401 ASN A CA 1
ATOM 3087 C C . ASN A 1 401 ? -15.340 0.366 2.327 1.00 87.62 401 ASN A C 1
ATOM 3089 O O . ASN A 1 401 ? -14.458 -0.253 1.727 1.00 87.62 401 ASN A O 1
ATOM 3093 N N . GLU A 1 402 ? -15.161 1.597 2.806 1.00 88.94 402 GLU A N 1
ATOM 3094 C CA . GLU A 1 402 ? -13.964 2.399 2.556 1.00 88.94 402 GLU A CA 1
ATOM 3095 C C . GLU A 1 402 ? -13.783 3.454 3.655 1.00 88.94 402 GLU A C 1
ATOM 3097 O O . GLU A 1 402 ? -14.764 3.929 4.228 1.00 88.94 402 GLU A O 1
ATOM 3102 N N . VAL A 1 403 ? -12.540 3.833 3.950 1.00 90.19 403 VAL A N 1
ATOM 3103 C CA . VAL A 1 403 ? -12.226 4.957 4.846 1.00 90.19 403 VAL A CA 1
ATOM 3104 C C . VAL A 1 403 ? -11.145 5.799 4.192 1.00 90.19 403 VAL A C 1
ATOM 3106 O O . VAL A 1 403 ? -10.063 5.281 3.924 1.00 90.19 403 VAL A O 1
ATOM 3109 N N . ILE A 1 404 ? -11.442 7.072 3.936 1.00 88.75 404 ILE A N 1
ATOM 3110 C CA . ILE A 1 404 ? -10.598 7.991 3.157 1.00 88.75 404 ILE A CA 1
ATOM 3111 C C . ILE A 1 404 ? -10.358 9.306 3.908 1.00 88.75 404 ILE A C 1
ATOM 3113 O O . ILE A 1 404 ? -11.047 9.616 4.879 1.00 88.75 404 ILE A O 1
ATOM 3117 N N . ASP A 1 405 ? -9.411 10.110 3.435 1.00 87.50 405 ASP A N 1
ATOM 3118 C CA . ASP A 1 405 ? -9.320 11.528 3.790 1.00 87.50 405 ASP A CA 1
ATOM 3119 C C . ASP A 1 405 ? -10.459 12.329 3.148 1.00 87.50 405 ASP A C 1
ATOM 3121 O O . ASP A 1 405 ? -10.855 12.072 2.008 1.00 87.50 405 ASP A O 1
ATOM 3125 N N . ARG A 1 406 ? -10.996 13.318 3.871 1.00 87.81 406 ARG A N 1
ATOM 3126 C CA . ARG A 1 406 ? -11.998 14.242 3.331 1.00 87.81 406 ARG A CA 1
ATOM 3127 C C . ARG A 1 406 ? -11.355 15.088 2.220 1.00 87.81 406 ARG A C 1
ATOM 3129 O O . ARG A 1 406 ? -10.421 15.839 2.508 1.00 87.81 406 ARG A O 1
ATOM 3136 N N . PRO A 1 407 ? -11.851 15.040 0.971 1.00 84.88 407 PRO A N 1
ATOM 3137 C CA . PRO A 1 407 ? -11.293 15.859 -0.095 1.00 84.88 407 PRO A CA 1
ATOM 3138 C C . PRO A 1 407 ? -11.598 17.345 0.122 1.00 84.88 407 PRO A C 1
ATOM 3140 O O . PRO A 1 407 ? -12.628 17.725 0.681 1.00 84.88 407 PRO A O 1
ATOM 3143 N N . SER A 1 408 ? -10.707 18.200 -0.380 1.00 80.81 408 SER A N 1
ATOM 3144 C CA . SER A 1 408 ? -10.781 19.663 -0.250 1.00 80.81 408 SER A CA 1
ATOM 3145 C C . SER A 1 408 ? -11.945 20.315 -1.009 1.00 80.81 408 SER A C 1
ATOM 3147 O O . SER A 1 408 ? -12.225 21.496 -0.808 1.00 80.81 408 SER A O 1
ATOM 3149 N N . SER A 1 409 ? -12.637 19.566 -1.872 1.00 85.06 409 SER A N 1
ATOM 3150 C CA . SER A 1 409 ? -13.833 20.017 -2.581 1.00 85.06 409 SER A CA 1
ATOM 3151 C C . SER A 1 409 ? -14.888 18.912 -2.654 1.00 85.06 409 SER A C 1
ATOM 3153 O O . SER A 1 409 ? -14.569 17.726 -2.719 1.00 85.06 409 SER A O 1
ATOM 3155 N N . LEU A 1 410 ? -16.156 19.325 -2.627 1.00 89.38 410 LEU A N 1
ATOM 3156 C CA . LEU A 1 410 ? -17.343 18.475 -2.713 1.00 89.38 410 LEU A CA 1
ATOM 3157 C C . LEU A 1 410 ? -18.350 19.141 -3.654 1.00 89.38 410 LEU A C 1
ATOM 3159 O O . LEU A 1 410 ? -18.436 20.372 -3.707 1.00 89.38 410 LEU A O 1
ATOM 3163 N N . LEU A 1 411 ? -19.150 18.344 -4.361 1.00 88.81 411 LEU A N 1
ATOM 3164 C CA . LEU A 1 411 ? -20.276 18.864 -5.132 1.00 88.81 411 LEU A CA 1
ATOM 3165 C C . LEU A 1 411 ? -21.360 19.315 -4.149 1.00 88.81 411 LEU A C 1
ATOM 3167 O O . LEU A 1 411 ? -21.874 18.505 -3.380 1.00 88.81 411 LEU A O 1
ATOM 3171 N N . LYS A 1 412 ? -21.722 20.600 -4.156 1.00 86.75 412 LYS A N 1
ATOM 3172 C CA . LYS A 1 412 ? -22.799 21.122 -3.304 1.00 86.75 412 LYS A CA 1
ATOM 3173 C C . LYS A 1 412 ? -24.137 21.027 -4.048 1.00 86.75 412 LYS A C 1
ATOM 3175 O O . LYS A 1 412 ? -24.310 21.763 -5.021 1.00 86.75 412 LYS A O 1
ATOM 3180 N N . PRO A 1 413 ? -25.073 20.143 -3.649 1.00 83.25 413 PRO A N 1
ATOM 3181 C CA . PRO A 1 413 ? -26.404 20.138 -4.240 1.00 83.25 413 PRO A CA 1
ATOM 3182 C C . PRO A 1 413 ? -27.170 21.409 -3.829 1.00 83.25 413 PRO A C 1
ATOM 3184 O O . PRO A 1 413 ? -26.954 21.925 -2.728 1.00 83.25 413 PRO A O 1
ATOM 3187 N N . PRO A 1 414 ? -28.071 21.932 -4.680 1.00 79.50 414 PRO A N 1
ATOM 3188 C CA . PRO A 1 414 ? -28.975 23.002 -4.277 1.00 79.50 414 PRO A CA 1
ATOM 3189 C C . PRO A 1 414 ? -29.916 22.491 -3.176 1.00 79.50 414 PRO A C 1
ATOM 3191 O O . PRO A 1 414 ? -30.338 21.336 -3.216 1.00 79.50 414 PRO A O 1
ATOM 3194 N N . TYR A 1 415 ? -30.247 23.354 -2.212 1.00 81.19 415 TYR A N 1
ATOM 3195 C CA . TYR A 1 415 ? -31.094 23.018 -1.056 1.00 81.19 415 TYR A CA 1
ATOM 3196 C C . TYR A 1 415 ? -30.556 21.839 -0.215 1.00 81.19 415 TYR A C 1
ATOM 3198 O O . TYR A 1 415 ? -31.313 20.995 0.260 1.00 81.19 415 TYR A O 1
ATOM 3206 N N . ALA A 1 416 ? -29.231 21.770 -0.039 1.00 82.12 416 ALA A N 1
ATOM 3207 C CA . ALA A 1 416 ? -28.609 20.861 0.920 1.00 82.12 416 ALA A CA 1
ATOM 3208 C C . ALA A 1 416 ? -29.088 21.165 2.352 1.00 82.12 416 ALA A C 1
ATOM 3210 O O . ALA A 1 416 ? -29.028 22.312 2.795 1.00 82.12 416 ALA A O 1
ATOM 3211 N N . LEU A 1 417 ? -29.518 20.124 3.068 1.00 87.38 417 LEU A N 1
ATOM 3212 C CA . LEU A 1 417 ? -29.839 20.177 4.499 1.00 87.38 417 LEU A CA 1
ATOM 3213 C C . LEU A 1 417 ? -28.568 20.512 5.293 1.00 87.38 417 LEU A C 1
ATOM 3215 O O . LEU A 1 417 ? -27.476 20.116 4.884 1.00 87.38 417 LEU A O 1
ATOM 3219 N N . ALA A 1 418 ? -28.689 21.173 6.446 1.00 86.31 418 ALA A N 1
ATOM 3220 C CA . ALA A 1 418 ? -27.527 21.681 7.190 1.00 86.31 418 ALA A CA 1
ATOM 3221 C C . ALA A 1 418 ? -26.482 20.601 7.549 1.00 86.31 418 ALA A C 1
ATOM 3223 O O . ALA A 1 418 ? -25.284 20.873 7.544 1.00 86.31 418 ALA A O 1
ATOM 3224 N N . PHE A 1 419 ? -26.918 19.363 7.812 1.00 88.19 419 PHE A N 1
ATOM 3225 C CA . PHE A 1 419 ? -26.036 18.232 8.122 1.00 88.19 419 PHE A CA 1
ATOM 3226 C C . PHE A 1 419 ? -25.410 17.548 6.889 1.00 88.19 419 PHE A C 1
ATOM 3228 O O . PHE A 1 419 ? -24.682 16.570 7.046 1.00 88.19 419 PHE A O 1
ATOM 3235 N N . VAL A 1 420 ? -25.680 18.010 5.664 1.00 91.00 420 VAL A N 1
ATOM 3236 C CA . VAL A 1 420 ? -25.098 17.457 4.430 1.00 91.00 420 VAL A CA 1
ATOM 3237 C C . VAL A 1 420 ? -23.904 18.309 4.001 1.00 91.00 420 VAL A C 1
ATOM 3239 O O . VAL A 1 420 ? -24.060 19.379 3.416 1.00 91.00 420 VAL A O 1
ATOM 3242 N N . ASP A 1 421 ? -22.693 17.795 4.230 1.00 88.69 421 ASP A N 1
ATOM 3243 C CA . ASP A 1 421 ? -21.432 18.425 3.802 1.00 88.69 421 ASP A CA 1
ATOM 3244 C C . ASP A 1 421 ? -21.365 18.638 2.278 1.00 88.69 421 ASP A C 1
ATOM 3246 O O . ASP A 1 421 ? -20.731 19.574 1.782 1.00 88.69 421 ASP A O 1
ATOM 3250 N N . GLY A 1 422 ? -22.001 17.732 1.532 1.00 90.62 422 GLY A N 1
ATOM 3251 C CA . GLY A 1 422 ? -22.078 17.743 0.079 1.00 90.62 422 GLY A CA 1
ATOM 3252 C C . GLY A 1 422 ? -22.196 16.335 -0.497 1.00 90.62 422 GLY A C 1
ATOM 3253 O O . GLY A 1 422 ? -22.548 15.374 0.188 1.00 90.62 422 GLY A O 1
ATOM 3254 N N . ILE A 1 423 ? -21.887 16.219 -1.783 1.00 91.81 423 ILE A N 1
ATOM 3255 C CA . ILE A 1 423 ? -21.815 14.961 -2.520 1.00 91.81 423 ILE A CA 1
ATOM 3256 C C . ILE A 1 423 ? -20.373 14.761 -2.985 1.00 91.81 423 ILE A C 1
ATOM 3258 O O . ILE A 1 423 ? -19.791 15.600 -3.676 1.00 91.81 423 ILE A O 1
ATOM 3262 N N . LEU A 1 424 ? -19.809 13.622 -2.610 1.00 92.00 424 LEU A N 1
ATOM 3263 C CA . LEU A 1 424 ? -18.544 13.111 -3.106 1.00 92.00 424 LEU A CA 1
ATOM 3264 C C . LEU A 1 424 ? -18.801 12.283 -4.371 1.00 92.00 424 LEU A C 1
ATOM 3266 O O . LEU A 1 424 ? -19.665 11.412 -4.367 1.00 92.00 424 LEU A O 1
ATOM 3270 N N . ASN A 1 425 ? -18.037 12.514 -5.438 1.00 88.12 425 ASN A N 1
ATOM 3271 C CA . ASN A 1 425 ? -17.918 11.544 -6.526 1.00 88.12 425 ASN A CA 1
ATOM 3272 C C . ASN A 1 425 ? -16.726 10.631 -6.218 1.00 88.12 425 ASN A C 1
ATOM 3274 O O . ASN A 1 425 ? -15.583 11.073 -6.312 1.00 88.12 425 ASN A O 1
ATOM 3278 N N . LEU A 1 426 ? -16.992 9.381 -5.841 1.00 84.50 426 LEU A N 1
ATOM 3279 C CA . LEU A 1 426 ? -15.967 8.370 -5.593 1.00 84.50 426 LEU A CA 1
ATOM 3280 C C . LEU A 1 426 ? -16.212 7.190 -6.530 1.00 84.50 426 LEU A C 1
ATOM 3282 O O . LEU A 1 426 ? -17.281 6.588 -6.525 1.00 84.50 426 LEU A O 1
ATOM 3286 N N . ARG A 1 427 ? -15.221 6.849 -7.355 1.00 79.44 427 ARG A N 1
ATOM 3287 C CA . ARG A 1 427 ? -15.299 5.754 -8.340 1.00 79.44 427 ARG A CA 1
ATOM 3288 C C . ARG A 1 427 ? -16.397 5.896 -9.406 1.00 79.44 427 ARG A C 1
ATOM 3290 O O . ARG A 1 427 ? -16.766 4.904 -10.028 1.00 79.44 427 ARG A O 1
ATOM 3297 N N . GLY A 1 428 ? -16.888 7.115 -9.647 1.00 78.12 428 GLY A N 1
ATOM 3298 C CA . GLY A 1 428 ? -18.041 7.386 -10.517 1.00 78.12 428 GLY A CA 1
ATOM 3299 C C . GLY A 1 428 ? -19.394 7.262 -9.805 1.00 78.12 428 GLY A C 1
ATOM 3300 O O . GLY A 1 428 ? -20.435 7.471 -10.425 1.00 78.12 428 GLY A O 1
ATOM 3301 N N . GLU A 1 429 ? -19.392 6.930 -8.513 1.00 85.12 429 GLU A N 1
ATOM 3302 C CA . GLU A 1 429 ? -20.571 6.813 -7.664 1.00 85.12 429 GLU A CA 1
ATOM 3303 C C . GLU A 1 429 ? -20.742 8.089 -6.826 1.00 85.12 429 GLU A C 1
ATOM 3305 O O . GLU A 1 429 ? -19.785 8.612 -6.252 1.00 85.12 429 GLU A O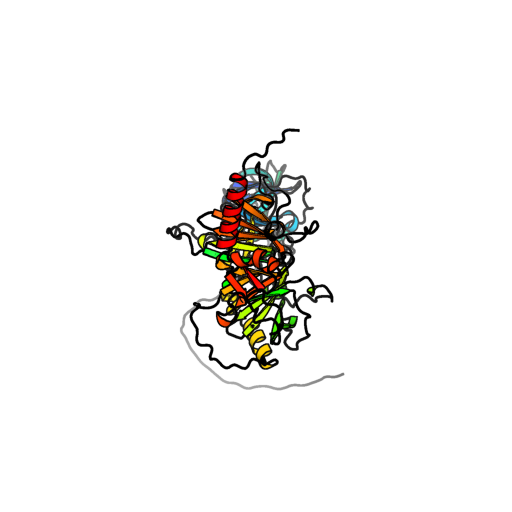 1
ATOM 3310 N N . LEU A 1 430 ? -21.971 8.608 -6.762 1.00 90.12 430 LEU A N 1
ATOM 3311 C CA . LEU A 1 430 ? -22.293 9.812 -5.995 1.00 90.12 430 LEU A CA 1
ATOM 3312 C C . LEU A 1 430 ? -22.687 9.435 -4.564 1.00 90.12 430 LEU A C 1
ATOM 3314 O O . LEU A 1 430 ? -23.757 8.873 -4.333 1.00 90.12 430 LEU A O 1
ATOM 3318 N N . ILE A 1 431 ? -21.821 9.774 -3.613 1.00 93.62 431 ILE A N 1
ATOM 3319 C CA . ILE A 1 431 ? -21.928 9.441 -2.192 1.00 93.62 431 ILE A CA 1
ATOM 3320 C C . ILE A 1 431 ? -22.269 10.714 -1.415 1.00 93.62 431 ILE A C 1
ATOM 3322 O O . ILE A 1 431 ? -21.509 11.683 -1.424 1.00 93.62 431 ILE A O 1
ATOM 3326 N N . THR A 1 432 ? -23.413 10.737 -0.730 1.00 92.75 432 THR A N 1
ATOM 3327 C CA . THR A 1 432 ? -23.779 11.859 0.150 1.00 92.75 432 THR A CA 1
ATOM 3328 C C . THR A 1 432 ? -22.926 11.825 1.415 1.00 92.75 432 THR A C 1
ATOM 3330 O O . THR A 1 432 ? -22.889 10.797 2.093 1.00 92.75 432 THR A O 1
ATOM 3333 N N . LEU A 1 433 ? -22.265 12.940 1.741 1.00 93.94 433 LEU A N 1
ATOM 3334 C CA . LEU A 1 433 ? -21.492 13.090 2.972 1.00 93.94 433 LEU A CA 1
ATOM 3335 C C . LEU A 1 433 ? -22.329 13.768 4.062 1.00 93.94 433 LEU A C 1
ATOM 3337 O O . LEU A 1 433 ? -22.895 14.842 3.852 1.00 93.94 433 LEU A O 1
ATOM 3341 N N . ILE A 1 434 ? -22.391 13.121 5.222 1.00 92.50 434 ILE A N 1
ATOM 3342 C CA . ILE A 1 434 ? -23.147 13.519 6.408 1.00 92.50 434 ILE A CA 1
ATOM 3343 C C . ILE A 1 434 ? -22.159 14.030 7.460 1.00 92.50 434 ILE A C 1
ATOM 3345 O O . ILE A 1 434 ? -21.233 13.323 7.862 1.00 92.50 434 ILE A O 1
ATOM 3349 N N . ASN A 1 435 ? -22.369 15.254 7.928 1.00 90.31 435 ASN A N 1
ATOM 3350 C CA . ASN A 1 435 ? -21.569 15.869 8.972 1.00 90.31 435 ASN A CA 1
ATOM 3351 C C . ASN A 1 435 ? -22.117 15.462 10.348 1.00 90.31 435 ASN A C 1
ATOM 3353 O O . ASN A 1 435 ? -23.160 15.963 10.773 1.00 90.31 435 ASN A O 1
ATOM 3357 N N . LEU A 1 436 ? -21.432 14.555 11.053 1.00 88.69 436 LEU A N 1
ATOM 3358 C CA . LEU A 1 436 ? -21.911 14.079 12.356 1.00 88.69 436 LEU A CA 1
ATOM 3359 C C . LEU A 1 436 ? -21.837 15.144 13.459 1.00 88.69 436 LEU A C 1
ATOM 3361 O O . LEU A 1 436 ? -22.643 15.084 14.387 1.00 88.69 436 LEU A O 1
ATOM 3365 N N . ARG A 1 437 ? -20.950 16.149 13.349 1.00 87.50 437 ARG A N 1
ATOM 3366 C CA . ARG A 1 437 ? -20.949 17.284 14.286 1.00 87.50 437 ARG A CA 1
ATOM 3367 C C . ARG A 1 437 ? -22.254 18.071 14.165 1.00 87.50 437 ARG A C 1
ATOM 3369 O O . ARG A 1 437 ? -22.930 18.267 15.169 1.00 87.50 437 ARG A O 1
ATOM 3376 N N . VAL A 1 438 ? -22.678 18.401 12.944 1.00 88.19 438 VAL A N 1
ATOM 3377 C CA . VAL A 1 438 ? -23.954 19.106 12.711 1.00 88.19 438 VAL A CA 1
ATOM 3378 C C . VAL A 1 438 ? -25.174 18.226 13.028 1.00 88.19 438 VAL A C 1
ATOM 3380 O O . VAL A 1 438 ? -26.107 18.707 13.665 1.00 88.19 438 VAL A O 1
ATOM 3383 N N . LEU A 1 439 ? -25.175 16.939 12.651 1.00 87.31 439 LEU A N 1
ATOM 3384 C CA . LEU A 1 439 ? -26.310 16.026 12.887 1.00 87.31 439 LEU A CA 1
ATOM 3385 C C . LEU A 1 439 ? -26.626 15.818 14.382 1.00 87.31 439 LEU A C 1
ATOM 3387 O O . LEU A 1 439 ? -27.791 15.644 14.752 1.00 87.31 439 LEU A O 1
ATOM 3391 N N . TYR A 1 440 ? -25.595 15.826 15.231 1.00 84.81 440 TYR A N 1
ATOM 3392 C CA . TYR A 1 440 ? -25.711 15.614 16.677 1.00 84.81 440 TYR A CA 1
ATOM 3393 C C . TYR A 1 440 ? -25.551 16.895 17.517 1.00 84.81 440 TYR A C 1
ATOM 3395 O O . TYR A 1 440 ? -25.683 16.831 18.736 1.00 84.81 440 TYR A O 1
ATOM 3403 N N . GLY A 1 441 ? -25.317 18.055 16.894 1.00 83.31 441 GLY A N 1
ATOM 3404 C CA . GLY A 1 441 ? -25.203 19.346 17.583 1.00 83.31 441 GLY A CA 1
ATOM 3405 C C . GLY A 1 441 ? -23.880 19.581 18.325 1.00 83.31 441 GLY A C 1
ATOM 3406 O O . GLY A 1 441 ? -23.835 20.413 19.232 1.00 83.31 441 GLY A O 1
ATOM 3407 N N . PHE A 1 442 ? -22.809 18.869 17.966 1.00 85.56 442 PHE A N 1
ATOM 3408 C CA . PHE A 1 442 ? -21.468 19.126 18.501 1.00 85.56 442 PHE A CA 1
ATOM 3409 C C . PHE A 1 442 ? -20.875 20.432 17.932 1.00 85.56 442 PHE A C 1
ATOM 3411 O O . PHE A 1 442 ? -21.249 20.844 16.831 1.00 85.56 442 PHE A O 1
ATOM 3418 N N . PRO A 1 443 ? -19.922 21.081 18.633 1.00 81.25 443 PRO A N 1
ATOM 3419 C CA . PRO A 1 443 ? -19.286 22.309 18.153 1.00 81.25 443 PRO A CA 1
ATOM 3420 C C . PRO A 1 443 ? -18.622 22.140 16.780 1.00 81.25 443 PRO A C 1
ATOM 3422 O O . PRO A 1 443 ? -18.107 21.067 16.462 1.00 81.25 443 PRO A O 1
ATOM 3425 N N . GLU A 1 444 ? -18.543 23.203 15.980 1.00 74.50 444 GLU A N 1
ATOM 3426 C CA . GLU A 1 444 ? -17.651 23.198 14.816 1.00 74.50 444 GLU A CA 1
ATOM 3427 C C . GLU A 1 444 ? -16.185 23.187 15.275 1.00 74.50 444 GLU A C 1
ATOM 3429 O O . GLU A 1 444 ? -15.782 23.952 16.153 1.00 74.50 444 GLU A O 1
ATOM 3434 N N . THR A 1 445 ? -15.377 22.327 14.656 1.00 68.94 445 THR A N 1
ATOM 3435 C CA . THR A 1 445 ? -13.916 22.337 14.804 1.00 68.94 445 THR A CA 1
ATOM 3436 C C . THR A 1 445 ? -13.295 23.085 13.623 1.00 68.94 445 THR A C 1
ATOM 3438 O O . THR A 1 445 ? -13.860 23.124 12.532 1.00 68.94 445 THR A O 1
ATOM 3441 N N . GLY A 1 446 ? -12.139 23.720 13.845 1.00 62.47 446 GLY A N 1
ATOM 3442 C CA . GLY A 1 446 ? -11.386 24.396 12.783 1.00 62.47 446 GLY A CA 1
ATOM 3443 C C . GLY A 1 446 ? -10.849 23.428 11.718 1.00 62.47 446 GLY A C 1
ATOM 3444 O O . GLY A 1 446 ? -11.105 22.232 11.768 1.00 62.47 446 GLY A O 1
ATOM 3445 N N . ALA A 1 447 ? -10.062 23.940 10.768 1.00 53.59 447 ALA A N 1
ATOM 3446 C CA . ALA A 1 447 ? -9.557 23.181 9.617 1.00 53.59 447 ALA A CA 1
ATOM 3447 C C . ALA A 1 447 ? -8.572 22.044 9.989 1.00 53.59 447 ALA A C 1
ATOM 3449 O O . ALA A 1 447 ? -7.358 22.172 9.822 1.00 53.59 447 ALA A O 1
ATOM 3450 N N . GLN A 1 448 ? -9.104 20.927 10.487 1.00 59.56 448 GLN A N 1
ATOM 3451 C CA . GLN A 1 448 ? -8.405 19.662 10.695 1.00 59.56 448 GLN A CA 1
ATOM 3452 C C . GLN A 1 448 ? -8.539 18.746 9.468 1.00 59.56 448 GLN A C 1
ATOM 3454 O O . GLN A 1 448 ? -9.414 18.919 8.616 1.00 59.56 448 GLN A O 1
ATOM 3459 N N . ALA A 1 449 ? -7.653 17.753 9.377 1.00 62.41 449 ALA A N 1
ATOM 3460 C CA . ALA A 1 449 ? -7.665 16.739 8.326 1.00 62.41 449 ALA A CA 1
ATOM 3461 C C . ALA A 1 449 ? -8.697 15.640 8.640 1.00 62.41 449 ALA A C 1
ATOM 3463 O O . ALA A 1 449 ? -8.340 14.528 9.020 1.00 62.41 449 ALA A O 1
ATOM 3464 N N . HIS A 1 450 ? -9.979 15.986 8.505 1.00 84.00 450 HIS A N 1
ATOM 3465 C CA . HIS A 1 450 ? -11.100 15.073 8.730 1.00 84.00 450 HIS A CA 1
ATOM 3466 C C . HIS A 1 450 ? -11.008 13.806 7.866 1.00 84.00 450 HIS A C 1
ATOM 3468 O O . HIS A 1 450 ? -10.658 13.865 6.682 1.00 84.00 450 HIS A O 1
ATOM 3474 N N . LYS A 1 451 ? -11.421 12.669 8.429 1.00 88.94 451 LYS A N 1
ATOM 3475 C CA . LYS A 1 451 ? -11.614 11.408 7.695 1.00 88.94 451 LYS A CA 1
ATOM 3476 C C . LYS A 1 451 ? -13.087 11.236 7.302 1.00 88.94 451 LYS A C 1
ATOM 3478 O O . LYS A 1 451 ? -13.980 11.860 7.876 1.00 88.94 451 LYS A O 1
ATOM 3483 N N . VAL A 1 452 ? -13.345 10.377 6.318 1.00 92.69 452 VAL A N 1
ATOM 3484 C CA . VAL A 1 452 ? -14.693 9.979 5.890 1.00 92.69 452 VAL A CA 1
ATOM 3485 C C . VAL A 1 452 ? -14.805 8.458 5.929 1.00 92.69 452 VAL A C 1
ATOM 3487 O O . VAL A 1 452 ? -14.064 7.775 5.221 1.00 92.69 452 VAL A O 1
ATOM 3490 N N . LEU A 1 453 ? -15.739 7.921 6.723 1.00 93.06 453 LEU A N 1
ATOM 3491 C CA . LEU A 1 453 ? -16.097 6.497 6.684 1.00 93.06 453 LEU A CA 1
ATOM 3492 C C . LEU A 1 453 ? -17.264 6.312 5.719 1.00 93.06 453 LEU A C 1
ATOM 3494 O O . LEU A 1 453 ? -18.297 6.965 5.867 1.00 93.06 453 LEU A O 1
ATOM 3498 N N . ILE A 1 454 ? -17.112 5.406 4.760 1.00 92.88 454 ILE A N 1
ATOM 3499 C CA . ILE A 1 454 ? -18.079 5.145 3.694 1.00 92.88 454 ILE A CA 1
ATOM 3500 C C . ILE A 1 454 ? -18.688 3.762 3.895 1.00 92.88 454 ILE A C 1
ATOM 3502 O O . ILE A 1 454 ? -17.971 2.770 4.043 1.00 92.88 454 ILE A O 1
ATOM 3506 N N . PHE A 1 455 ? -20.015 3.700 3.880 1.00 92.00 455 PHE A N 1
ATOM 3507 C CA . PHE A 1 455 ? -20.807 2.501 4.141 1.00 92.00 455 PHE A CA 1
ATOM 3508 C C . PHE A 1 455 ? -22.013 2.423 3.199 1.00 92.00 455 PHE A C 1
ATOM 3510 O O . PHE A 1 455 ? -22.461 3.432 2.651 1.00 92.00 455 PHE A O 1
ATOM 3517 N N . GLU A 1 456 ? -22.563 1.224 3.025 1.00 88.88 456 GLU A N 1
ATOM 3518 C CA . GLU A 1 456 ? -23.715 0.972 2.162 1.00 88.88 456 GLU A CA 1
ATOM 3519 C C . GLU A 1 456 ? -24.975 0.715 2.997 1.00 88.88 456 GLU A C 1
ATOM 3521 O O . GLU A 1 456 ? -24.976 -0.106 3.912 1.00 88.88 456 GLU A O 1
ATOM 3526 N N . ASN A 1 457 ? -26.077 1.385 2.657 1.00 87.88 457 ASN A N 1
ATOM 3527 C CA . ASN A 1 457 ? -27.396 1.107 3.215 1.00 87.88 457 ASN A CA 1
ATOM 3528 C C . ASN A 1 457 ? -28.453 1.122 2.100 1.00 87.88 457 ASN A C 1
ATOM 3530 O O . ASN A 1 457 ? -28.549 2.075 1.328 1.00 87.88 457 ASN A O 1
ATOM 3534 N N . GLY A 1 458 ? -29.255 0.058 2.004 1.00 83.31 458 GLY A N 1
ATOM 3535 C CA . GLY A 1 458 ? -30.345 -0.042 1.027 1.00 83.31 458 GLY A CA 1
ATOM 3536 C C . GLY A 1 458 ? -29.910 0.019 -0.446 1.00 83.31 458 GLY A C 1
ATOM 3537 O O . GLY A 1 458 ? -30.674 0.514 -1.273 1.00 83.31 458 GLY A O 1
ATOM 3538 N N . GLY A 1 459 ? -28.699 -0.446 -0.779 1.00 83.69 459 GLY A N 1
ATOM 3539 C CA . GLY A 1 459 ? -28.154 -0.387 -2.143 1.00 83.69 459 GLY A CA 1
ATOM 3540 C C . GLY A 1 459 ? -27.652 1.000 -2.561 1.00 83.69 459 GLY A C 1
ATOM 3541 O O . GLY A 1 459 ? -27.647 1.319 -3.750 1.00 83.69 459 GLY A O 1
ATOM 3542 N N . ARG A 1 460 ? -27.291 1.854 -1.594 1.00 86.94 460 ARG A N 1
ATOM 3543 C CA . ARG A 1 460 ? -26.699 3.184 -1.804 1.00 86.94 460 ARG A CA 1
ATOM 3544 C C . ARG A 1 460 ? -25.577 3.423 -0.805 1.00 86.94 460 ARG A C 1
ATOM 3546 O O . ARG A 1 460 ? -25.719 3.060 0.362 1.00 86.94 460 ARG A O 1
ATOM 3553 N N . LYS A 1 461 ? -24.502 4.084 -1.235 1.00 91.56 461 LYS A N 1
ATOM 3554 C CA . LYS A 1 461 ? -23.432 4.510 -0.330 1.00 91.56 461 LYS A CA 1
ATOM 3555 C C . LYS A 1 461 ? -23.702 5.868 0.300 1.00 91.56 461 LYS A C 1
ATOM 3557 O O . LYS A 1 461 ? -24.179 6.802 -0.345 1.00 91.56 461 LYS A O 1
ATOM 3562 N N . TYR A 1 462 ? -23.311 5.961 1.560 1.00 94.44 462 TYR A N 1
ATOM 3563 C CA . TYR A 1 462 ? -23.295 7.162 2.378 1.00 94.44 462 TYR A CA 1
ATOM 3564 C C . TYR A 1 462 ? -21.900 7.300 2.988 1.00 94.44 462 TYR A C 1
ATOM 3566 O O . TYR A 1 462 ? -21.224 6.299 3.232 1.00 94.44 462 TYR A O 1
ATOM 3574 N N . GLY A 1 463 ? -21.461 8.531 3.225 1.00 94.12 463 GLY A N 1
ATOM 3575 C CA . GLY A 1 463 ? -20.256 8.811 3.996 1.00 94.12 463 GLY A CA 1
ATOM 3576 C C . GLY A 1 463 ? -20.596 9.607 5.248 1.00 94.12 463 GLY A C 1
ATOM 3577 O O . GLY A 1 463 ? -21.459 10.480 5.195 1.00 94.12 463 GLY A O 1
ATOM 3578 N N . ILE A 1 464 ? -19.911 9.341 6.357 1.00 94.06 464 ILE A N 1
ATOM 3579 C CA . ILE A 1 464 ? -19.894 10.231 7.526 1.00 94.06 464 ILE A CA 1
ATOM 3580 C C . ILE A 1 464 ? -18.537 10.916 7.645 1.00 94.06 464 ILE A C 1
ATOM 3582 O O . ILE A 1 464 ? -17.502 10.265 7.511 1.00 94.06 464 ILE A O 1
ATOM 3586 N N . THR A 1 465 ? -18.545 12.215 7.922 1.00 92.50 465 THR A N 1
ATOM 3587 C CA . THR A 1 465 ? -17.340 12.982 8.259 1.00 92.50 465 THR A CA 1
ATOM 3588 C C . THR A 1 465 ? -17.045 12.853 9.750 1.00 92.50 465 THR A C 1
ATOM 3590 O O . THR A 1 465 ? -17.944 13.046 10.572 1.00 92.50 465 THR A O 1
ATOM 3593 N N . VAL A 1 466 ? -15.787 12.565 10.086 1.00 90.69 466 VAL A N 1
ATOM 3594 C CA . VAL A 1 466 ? -15.275 12.428 11.461 1.00 90.69 466 VAL A CA 1
ATOM 3595 C C . VAL A 1 466 ? -13.969 13.209 11.632 1.00 90.69 466 VAL A C 1
ATOM 3597 O O . VAL A 1 466 ? -13.348 13.610 10.645 1.00 90.69 466 VAL A O 1
ATOM 3600 N N . ASP A 1 467 ? -13.539 13.434 12.871 1.00 86.88 467 ASP A N 1
ATOM 3601 C CA . ASP A 1 467 ? -12.306 14.164 13.177 1.00 86.88 467 ASP A CA 1
ATOM 3602 C C . ASP A 1 467 ? -11.075 13.287 12.885 1.00 86.88 467 ASP A C 1
ATOM 3604 O O . ASP A 1 467 ? -10.311 13.589 11.966 1.00 86.88 467 ASP A O 1
ATOM 3608 N N . SER A 1 468 ? -10.938 12.142 13.564 1.00 85.12 468 SER A N 1
ATOM 3609 C CA . SER A 1 468 ? -9.933 11.114 13.252 1.00 85.12 468 SER A CA 1
ATOM 3610 C C . SER A 1 468 ? -10.460 9.682 13.389 1.00 85.12 468 SER A C 1
ATOM 3612 O O . SER A 1 468 ? -11.501 9.431 13.993 1.00 85.12 468 SER A O 1
ATOM 3614 N N . ILE A 1 469 ? -9.728 8.731 12.792 1.00 87.25 469 ILE A N 1
ATOM 3615 C CA . ILE A 1 469 ? -9.810 7.313 13.163 1.00 87.25 469 ILE A CA 1
ATOM 3616 C C . ILE A 1 469 ? -8.798 7.083 14.279 1.00 87.25 469 ILE A C 1
ATOM 3618 O O . ILE A 1 469 ? -7.598 7.298 14.081 1.00 87.25 469 ILE A O 1
ATOM 3622 N N . ASP A 1 470 ? -9.287 6.628 15.423 1.00 83.94 470 ASP A N 1
ATOM 3623 C CA . ASP A 1 470 ? -8.514 6.601 16.661 1.00 83.94 470 ASP A CA 1
ATOM 3624 C C . ASP A 1 470 ? -7.960 5.189 16.915 1.00 83.94 470 ASP A C 1
ATOM 3626 O O . ASP A 1 470 ? -6.776 5.015 17.210 1.00 83.94 470 ASP A O 1
ATOM 3630 N N . GLU A 1 471 ? -8.797 4.164 16.718 1.00 85.25 471 GLU A N 1
ATOM 3631 C CA . GLU A 1 471 ? -8.465 2.758 16.965 1.00 85.25 471 GLU A CA 1
ATOM 3632 C C . GLU A 1 471 ? -9.217 1.825 15.994 1.00 85.25 471 GLU A C 1
ATOM 3634 O O . GLU A 1 471 ? -10.286 2.156 15.480 1.00 85.25 471 GLU A O 1
ATOM 3639 N N . ILE A 1 472 ? -8.702 0.613 15.785 1.00 88.62 472 ILE A N 1
ATOM 3640 C CA . ILE A 1 472 ? -9.496 -0.522 15.282 1.00 88.62 472 ILE A CA 1
ATOM 3641 C C . ILE A 1 472 ? -9.338 -1.657 16.287 1.00 88.62 472 ILE A C 1
ATOM 3643 O O . ILE A 1 472 ? -8.219 -1.910 16.729 1.00 88.62 472 ILE A O 1
ATOM 3647 N N . VAL A 1 473 ? -10.423 -2.350 16.646 1.00 87.44 473 VAL A N 1
ATOM 3648 C CA . VAL A 1 473 ? -10.386 -3.421 17.654 1.00 87.44 473 VAL A CA 1
ATOM 3649 C C . VAL A 1 473 ? -11.334 -4.576 17.327 1.00 87.44 473 VAL A C 1
ATOM 3651 O O . VAL A 1 473 ? -12.486 -4.368 16.954 1.00 87.44 473 VAL A O 1
ATOM 3654 N N . THR A 1 474 ? -10.861 -5.814 17.501 1.00 85.75 474 THR A N 1
ATOM 3655 C CA . THR A 1 474 ? -11.669 -7.038 17.341 1.00 85.75 474 THR A CA 1
ATOM 3656 C C . THR A 1 474 ? -12.053 -7.636 18.700 1.00 85.75 474 THR A C 1
ATOM 3658 O O . THR A 1 474 ? -11.182 -8.130 19.426 1.00 85.75 474 THR A O 1
ATOM 3661 N N . THR A 1 475 ? -13.342 -7.623 19.046 1.00 84.00 475 THR A N 1
ATOM 3662 C CA . THR A 1 475 ? -13.887 -7.956 20.382 1.00 84.00 475 THR A CA 1
ATOM 3663 C C . THR A 1 475 ? -14.742 -9.232 20.380 1.00 84.00 475 THR A C 1
ATOM 3665 O O . THR A 1 475 ? -14.957 -9.842 19.331 1.00 84.00 475 THR A O 1
ATOM 3668 N N . GLY A 1 476 ? -15.193 -9.683 21.557 1.00 82.88 476 GLY A N 1
ATOM 3669 C CA . GLY A 1 476 ? -16.198 -10.744 21.700 1.00 82.88 476 GLY A CA 1
ATOM 3670 C C . GLY A 1 476 ? -17.628 -10.198 21.858 1.00 82.88 476 GLY A C 1
ATOM 3671 O O . GLY A 1 476 ? -17.814 -8.984 21.979 1.00 82.88 476 GLY A O 1
ATOM 3672 N N . PRO A 1 477 ? -18.654 -11.073 21.889 1.00 77.75 477 PRO A N 1
ATOM 3673 C CA . PRO A 1 477 ? -20.024 -10.678 22.223 1.00 77.75 477 PRO A CA 1
ATOM 3674 C C . PRO A 1 477 ? -20.171 -10.230 23.688 1.00 77.75 477 PRO A C 1
ATOM 3676 O O . PRO A 1 477 ? -21.093 -9.492 24.003 1.00 77.75 477 PRO A O 1
ATOM 3679 N N . GLU A 1 478 ? -19.267 -10.642 24.583 1.00 77.12 478 GLU A N 1
ATOM 3680 C CA . GLU A 1 478 ? -19.212 -10.224 25.994 1.00 77.12 478 GLU A CA 1
ATOM 3681 C C . GLU A 1 478 ? -18.794 -8.756 26.222 1.00 77.12 478 GLU A C 1
ATOM 3683 O O . GLU A 1 478 ? -18.813 -8.272 27.360 1.00 77.12 478 GLU A O 1
ATOM 3688 N N . ASP A 1 479 ? -18.405 -8.057 25.154 1.00 81.75 479 ASP A N 1
ATOM 3689 C CA . ASP A 1 479 ? -17.861 -6.696 25.186 1.00 81.75 479 ASP A CA 1
ATOM 3690 C C . ASP A 1 479 ? -18.832 -5.638 24.647 1.00 81.75 479 ASP A C 1
ATOM 3692 O O . ASP A 1 479 ? -18.683 -4.451 24.950 1.00 81.75 479 ASP A O 1
ATOM 3696 N N . LEU A 1 480 ? -19.841 -6.067 23.882 1.00 78.69 480 LEU A N 1
ATOM 3697 C CA . LEU A 1 480 ? -20.939 -5.237 23.399 1.00 78.69 480 LEU A CA 1
ATOM 3698 C C . LEU A 1 480 ? -22.135 -5.384 24.349 1.00 78.69 480 LEU A C 1
ATOM 3700 O O . LEU A 1 480 ? -22.559 -6.496 24.658 1.00 78.69 480 LEU A O 1
ATOM 3704 N N . PHE A 1 481 ? -22.695 -4.269 24.808 1.00 78.88 481 PHE A N 1
ATOM 3705 C CA . PHE A 1 481 ? -23.831 -4.258 25.728 1.00 78.88 481 PHE A CA 1
ATOM 3706 C C . PHE A 1 481 ? -24.861 -3.186 25.358 1.00 78.88 481 PHE A C 1
ATOM 3708 O O . PHE A 1 481 ? -24.563 -2.229 24.642 1.00 78.88 481 PHE A O 1
ATOM 3715 N N . GLU A 1 482 ? -26.097 -3.361 25.829 1.00 66.31 482 GLU A N 1
ATOM 3716 C CA . GLU A 1 482 ? -27.186 -2.413 25.582 1.00 66.31 482 GLU A CA 1
ATOM 3717 C C . GLU A 1 482 ? -26.877 -1.034 26.183 1.00 66.31 482 GLU A C 1
ATOM 3719 O O . GLU A 1 482 ? -26.254 -0.922 27.242 1.00 66.31 482 GLU A O 1
ATOM 3724 N N . VAL A 1 483 ? -27.332 0.024 25.506 1.00 65.19 483 VAL A N 1
ATOM 3725 C CA . VAL A 1 483 ? -27.087 1.409 25.923 1.00 65.19 483 VAL A CA 1
ATOM 3726 C C . VAL A 1 483 ? -27.674 1.635 27.326 1.00 65.19 483 VAL A C 1
ATOM 3728 O O . VAL A 1 483 ? -28.891 1.512 27.499 1.00 65.19 483 VAL A O 1
ATOM 3731 N N . PRO A 1 484 ? -26.862 1.984 28.343 1.00 55.09 484 PRO A N 1
ATOM 3732 C CA . PRO A 1 484 ? -27.379 2.254 29.679 1.00 55.09 484 PRO A CA 1
ATOM 3733 C C . PRO A 1 484 ? -28.296 3.478 29.629 1.00 55.09 484 PRO A C 1
ATOM 3735 O O . PRO A 1 484 ? -27.995 4.442 28.931 1.00 55.09 484 PRO A O 1
ATOM 3738 N N . THR A 1 485 ? -29.406 3.468 30.373 1.00 51.94 485 THR A N 1
ATOM 3739 C CA . THR A 1 485 ? -30.409 4.546 30.325 1.00 51.94 485 THR A CA 1
ATOM 3740 C C . THR A 1 485 ? -29.793 5.896 30.715 1.00 51.94 485 THR A C 1
ATOM 3742 O O . THR A 1 485 ? -29.605 6.194 31.899 1.00 51.94 485 THR A O 1
ATOM 3745 N N . ILE A 1 486 ? -29.454 6.701 29.703 1.00 52.12 486 ILE A N 1
ATOM 3746 C CA . ILE A 1 486 ? -28.741 7.972 29.850 1.00 52.12 486 ILE A CA 1
ATOM 3747 C C . ILE A 1 486 ? -29.604 8.927 30.685 1.00 52.12 486 ILE A C 1
ATOM 3749 O O . ILE A 1 486 ? -30.775 9.155 30.389 1.00 52.12 486 ILE A O 1
ATOM 3753 N N . ARG A 1 487 ? -29.026 9.458 31.770 1.00 39.88 487 ARG A N 1
ATOM 3754 C CA . ARG A 1 487 ? -29.742 10.293 32.756 1.00 39.88 487 ARG A CA 1
ATOM 3755 C C . ARG A 1 487 ? -29.911 11.757 32.342 1.00 39.88 487 ARG A C 1
ATOM 3757 O O . ARG A 1 487 ? -30.667 12.469 32.996 1.00 39.88 487 ARG A O 1
ATOM 3764 N N . ASP A 1 488 ? -29.212 12.190 31.299 1.00 50.03 488 ASP A N 1
ATOM 3765 C CA . ASP A 1 488 ? -29.325 13.520 30.699 1.00 50.03 488 ASP A CA 1
ATOM 3766 C C . ASP A 1 488 ? -30.334 13.479 29.533 1.00 50.03 488 ASP A C 1
ATOM 3768 O O . ASP A 1 488 ? -30.065 12.791 28.545 1.00 50.03 488 ASP A O 1
ATOM 3772 N N . PRO A 1 489 ? -31.489 14.170 29.613 1.00 50.03 489 PRO A N 1
ATOM 3773 C CA . PRO A 1 489 ? -32.524 14.092 28.583 1.00 50.03 489 PRO A CA 1
ATOM 3774 C C . PRO A 1 489 ? -32.127 14.630 27.202 1.00 50.03 489 PRO A C 1
ATOM 3776 O O . PRO A 1 489 ? -32.719 14.191 26.215 1.00 50.03 489 PRO A O 1
ATOM 3779 N N . GLU A 1 490 ? -31.185 15.572 27.103 1.00 46.81 490 GLU A N 1
ATOM 3780 C CA . GLU A 1 490 ? -30.828 16.198 25.822 1.00 46.81 490 GLU A CA 1
ATOM 3781 C C . GLU A 1 490 ? -29.730 15.401 25.118 1.00 46.81 490 GLU A C 1
ATOM 3783 O O . GLU A 1 490 ? -29.922 14.971 23.978 1.00 46.81 490 GLU A O 1
ATOM 3788 N N . ALA A 1 491 ? -28.650 15.069 25.832 1.00 43.78 491 ALA A N 1
ATOM 3789 C CA . ALA A 1 491 ? -27.604 14.189 25.308 1.00 43.78 491 ALA A CA 1
ATOM 3790 C C . ALA A 1 491 ? -28.141 12.781 24.976 1.00 43.78 491 ALA A C 1
ATOM 3792 O O . ALA A 1 491 ? -27.745 12.193 23.969 1.00 43.78 491 ALA A O 1
ATOM 3793 N N . ALA A 1 492 ? -29.096 12.257 25.761 1.00 48.91 492 ALA A N 1
ATOM 3794 C CA . ALA A 1 492 ? -29.790 11.013 25.424 1.00 48.91 492 ALA A CA 1
ATOM 3795 C C . ALA A 1 492 ? -30.510 11.118 24.074 1.00 48.91 492 ALA A C 1
ATOM 3797 O O . ALA A 1 492 ? -30.293 10.290 23.193 1.00 48.91 492 ALA A O 1
ATOM 3798 N N . ARG A 1 493 ? -31.340 12.155 23.895 1.00 51.28 493 ARG A N 1
ATOM 3799 C CA . ARG A 1 493 ? -32.146 12.349 22.681 1.00 51.28 493 ARG A CA 1
ATOM 3800 C C . ARG A 1 493 ? -31.311 12.493 21.415 1.00 51.28 493 ARG A C 1
ATOM 3802 O O . ARG A 1 493 ? -31.756 12.042 20.364 1.00 51.28 493 ARG A O 1
ATOM 3809 N N . LEU A 1 494 ? -30.138 13.117 21.507 1.00 56.97 494 LEU A N 1
ATOM 3810 C CA . LEU A 1 494 ? -29.323 13.431 20.336 1.00 56.97 494 LEU A CA 1
ATOM 3811 C C . LEU A 1 494 ? -28.642 12.216 19.703 1.00 56.97 494 LEU A C 1
ATOM 3813 O O . LEU A 1 494 ? -28.372 12.289 18.509 1.00 56.97 494 LEU A O 1
ATOM 3817 N N . VAL A 1 495 ? -28.415 11.112 20.428 1.00 62.31 495 VAL A N 1
ATOM 3818 C CA . VAL A 1 495 ? -27.714 9.927 19.880 1.00 62.31 495 VAL A CA 1
ATOM 3819 C C . VAL A 1 495 ? -28.473 8.604 20.090 1.00 62.31 495 VAL A C 1
ATOM 3821 O O . VAL A 1 495 ? -28.277 7.668 19.322 1.00 62.31 495 VAL A O 1
ATOM 3824 N N . SER A 1 496 ? -29.385 8.478 21.066 1.00 64.00 496 SER A N 1
ATOM 3825 C CA . SER A 1 496 ? -29.930 7.159 21.457 1.00 64.00 496 SER A CA 1
ATOM 3826 C C . SER A 1 496 ? -30.728 6.415 20.379 1.00 64.00 496 SER A C 1
ATOM 3828 O O . SER A 1 496 ? -30.825 5.195 20.448 1.00 64.00 496 SER A O 1
ATOM 3830 N N . GLY A 1 497 ? -31.321 7.119 19.407 1.00 72.06 497 GLY A N 1
ATOM 3831 C CA . GLY A 1 497 ? -32.020 6.488 18.275 1.00 72.06 497 GLY A CA 1
ATOM 3832 C C . GLY A 1 497 ? -31.080 5.847 17.245 1.00 72.06 497 GLY A C 1
ATOM 3833 O O . GLY A 1 497 ? -31.505 4.992 16.465 1.00 72.06 497 GLY A O 1
ATOM 3834 N N . ASP A 1 498 ? -29.805 6.240 17.275 1.00 83.88 498 ASP A N 1
ATOM 3835 C CA . ASP A 1 498 ? -28.785 5.889 16.292 1.00 83.88 498 ASP A CA 1
ATOM 3836 C C . ASP A 1 498 ? -27.744 4.890 16.819 1.00 83.88 498 ASP A C 1
ATOM 3838 O O . ASP A 1 498 ? -26.840 4.503 16.084 1.00 83.88 498 ASP A O 1
ATOM 3842 N N . LEU A 1 499 ? -27.882 4.424 18.065 1.00 83.56 499 LEU A N 1
ATOM 3843 C CA . LEU A 1 499 ? -26.972 3.458 18.687 1.00 83.56 499 LEU A CA 1
ATOM 3844 C C . LEU A 1 499 ? -27.375 2.003 18.414 1.00 83.56 499 LEU A C 1
ATOM 3846 O O . LEU A 1 499 ? -28.509 1.598 18.667 1.00 83.56 499 LEU A O 1
ATOM 3850 N N . ALA A 1 500 ? -26.397 1.194 18.008 1.00 82.19 500 ALA A N 1
ATOM 3851 C CA . ALA A 1 500 ? -26.450 -0.265 18.080 1.00 82.19 500 ALA A CA 1
ATOM 3852 C C . ALA A 1 500 ? -26.147 -0.780 19.503 1.00 82.19 500 ALA A C 1
ATOM 3854 O O . ALA A 1 500 ? -26.611 -1.852 19.886 1.00 82.19 500 ALA A O 1
ATOM 3855 N N . GLY A 1 501 ? -25.368 -0.027 20.290 1.00 84.19 501 GLY A N 1
ATOM 3856 C CA . GLY A 1 501 ? -25.012 -0.386 21.663 1.00 84.19 501 GLY A CA 1
ATOM 3857 C C . GLY A 1 501 ? -23.831 0.411 22.214 1.00 84.19 501 GLY A C 1
ATOM 3858 O O . GLY A 1 501 ? -23.412 1.427 21.658 1.00 84.19 501 GLY A O 1
ATOM 3859 N N . CYS A 1 502 ? -23.271 -0.080 23.314 1.00 83.75 502 CYS A N 1
ATOM 3860 C CA . CYS A 1 502 ? -22.035 0.404 23.913 1.00 83.75 502 CYS A CA 1
ATOM 3861 C C . CYS A 1 502 ? -20.966 -0.692 23.855 1.00 83.75 502 CYS A C 1
ATOM 3863 O O . CYS A 1 502 ? -21.228 -1.839 24.213 1.00 83.75 502 CYS A O 1
ATOM 3865 N N . LEU A 1 503 ? -19.754 -0.335 23.430 1.00 84.25 503 LEU A N 1
ATOM 3866 C CA . LEU A 1 503 ? -18.605 -1.233 23.381 1.00 84.25 503 LEU A CA 1
ATOM 3867 C C . LEU A 1 503 ? -17.662 -0.929 24.544 1.00 84.25 503 LEU A C 1
ATOM 3869 O O . LEU A 1 503 ? -17.073 0.153 24.619 1.00 84.25 503 LEU A O 1
ATOM 3873 N N . ARG A 1 504 ? -17.443 -1.903 25.429 1.00 80.00 504 ARG A N 1
ATOM 3874 C CA . ARG A 1 504 ? -16.257 -1.885 26.287 1.00 80.00 504 ARG A CA 1
ATOM 3875 C C . ARG A 1 504 ? -15.103 -2.434 25.464 1.00 80.00 504 ARG A C 1
ATOM 3877 O O . ARG A 1 504 ? -15.002 -3.640 25.278 1.00 80.00 504 ARG A O 1
ATOM 3884 N N . VAL A 1 505 ? -14.211 -1.556 25.014 1.00 78.81 505 VAL A N 1
ATOM 3885 C CA . VAL A 1 505 ? -12.936 -1.972 24.417 1.00 78.81 505 VAL A CA 1
ATOM 3886 C C . VAL A 1 505 ? -12.212 -2.865 25.447 1.00 78.81 505 VAL A C 1
ATOM 3888 O O . VAL A 1 505 ? -11.844 -2.352 26.505 1.00 78.81 505 VAL A O 1
ATOM 3891 N N . PRO A 1 506 ? -12.018 -4.180 25.205 1.00 65.06 506 PRO A N 1
ATOM 3892 C CA . PRO A 1 506 ? -11.532 -5.130 26.230 1.00 65.06 506 PRO A CA 1
ATOM 3893 C C . PRO A 1 506 ? -10.119 -4.787 26.688 1.00 65.06 506 PRO A C 1
ATOM 3895 O O . PRO A 1 506 ? -9.681 -5.083 27.794 1.00 65.06 506 PRO A O 1
ATOM 3898 N N . SER A 1 507 ? -9.420 -4.154 25.759 1.00 60.47 507 SER A N 1
ATOM 3899 C CA . SER A 1 507 ? -8.064 -3.673 25.795 1.00 60.47 507 SER A CA 1
ATOM 3900 C C . SER A 1 507 ? -7.916 -2.360 26.597 1.00 60.47 507 SER A C 1
ATOM 3902 O O . SER A 1 507 ? -6.809 -1.847 26.723 1.00 60.47 507 SER A O 1
ATOM 3904 N N . ARG A 1 508 ? -8.994 -1.774 27.138 1.00 68.75 508 ARG A N 1
ATOM 3905 C CA . ARG A 1 508 ? -8.951 -0.567 27.987 1.00 68.75 508 ARG A CA 1
ATOM 3906 C C . ARG A 1 508 ? -9.311 -0.905 29.445 1.00 68.75 508 ARG A C 1
ATOM 3908 O O . ARG A 1 508 ? -9.995 -1.898 29.683 1.00 68.75 508 ARG A O 1
ATOM 3915 N N . PRO A 1 509 ? -8.854 -0.118 30.443 1.00 61.75 509 PRO A N 1
ATOM 3916 C CA . PRO A 1 509 ? -9.137 -0.404 31.850 1.00 61.75 509 PRO A CA 1
ATOM 3917 C C . PRO A 1 509 ? -10.641 -0.461 32.134 1.00 61.75 509 PRO A C 1
ATOM 3919 O O . PRO A 1 509 ? -11.390 0.349 31.603 1.00 61.75 509 PRO A O 1
ATOM 3922 N N . SER A 1 510 ? -11.085 -1.314 33.061 1.00 56.31 510 SER A N 1
ATOM 3923 C CA . SER A 1 510 ? -12.511 -1.520 33.402 1.00 56.31 510 SER A CA 1
ATOM 3924 C C . SER A 1 510 ? -13.286 -0.276 33.882 1.00 56.31 510 SER A C 1
ATOM 3926 O O . SER A 1 510 ? -14.487 -0.365 34.129 1.00 56.31 510 SER A O 1
ATOM 3928 N N . HIS A 1 511 ? -12.607 0.862 34.046 1.00 58.34 511 HIS A N 1
ATOM 3929 C CA . HIS A 1 511 ? -13.162 2.165 34.420 1.00 58.34 511 HIS A CA 1
ATOM 3930 C C . HIS A 1 511 ? -13.114 3.208 33.286 1.00 58.34 511 HIS A C 1
ATOM 3932 O O . HIS A 1 511 ? -13.505 4.350 33.513 1.00 58.34 511 HIS A O 1
ATOM 3938 N N . SER A 1 512 ? -12.631 2.865 32.084 1.00 65.06 512 SER A N 1
ATOM 3939 C CA . SER A 1 512 ? -12.747 3.748 30.919 1.00 65.06 512 SER A CA 1
ATOM 3940 C C . SER A 1 512 ? -14.206 3.865 30.486 1.00 65.06 512 SER A C 1
ATOM 3942 O O . SER A 1 512 ? -14.935 2.871 30.517 1.00 65.06 512 SER A O 1
ATOM 3944 N N . ASN A 1 513 ? -14.611 5.045 30.012 1.00 70.88 513 ASN A N 1
ATOM 3945 C CA . ASN A 1 513 ? -15.920 5.213 29.385 1.00 70.88 513 ASN A CA 1
ATOM 3946 C C . ASN A 1 513 ? -16.074 4.223 28.210 1.00 70.88 513 ASN A C 1
ATOM 3948 O O . ASN A 1 513 ? -15.117 4.034 27.454 1.00 70.88 513 ASN A O 1
ATOM 3952 N N . PRO A 1 514 ? -17.241 3.573 28.056 1.00 79.81 514 PRO A N 1
ATOM 3953 C CA . PRO A 1 514 ? -17.509 2.720 26.908 1.00 79.81 514 PRO A CA 1
ATOM 3954 C C . PRO A 1 514 ? -17.721 3.567 25.653 1.00 79.81 514 PRO A C 1
ATOM 3956 O O . PRO A 1 514 ? -18.252 4.676 25.724 1.00 79.81 514 PRO A O 1
ATOM 3959 N N . VAL A 1 515 ? -17.340 3.020 24.503 1.00 85.94 515 VAL A N 1
ATOM 3960 C CA . VAL A 1 515 ? -17.467 3.697 23.210 1.00 85.94 515 VAL A CA 1
ATOM 3961 C C . VAL A 1 515 ? -18.880 3.505 22.664 1.00 85.94 515 VAL A C 1
ATOM 3963 O O . VAL A 1 515 ? -19.466 2.425 22.780 1.00 85.94 515 VAL A O 1
ATOM 3966 N N . LEU A 1 516 ? -19.446 4.562 22.086 1.00 87.50 516 LEU A N 1
ATOM 3967 C CA . LEU A 1 516 ? -20.794 4.555 21.522 1.00 87.50 516 LEU A CA 1
ATOM 3968 C C . LEU A 1 516 ? -20.792 3.914 20.128 1.00 87.50 516 LEU A C 1
ATOM 3970 O O . LEU A 1 516 ? -20.259 4.493 19.185 1.00 87.50 516 LEU A O 1
ATOM 3974 N N . VAL A 1 517 ? -21.392 2.730 19.978 1.00 88.94 517 VAL A N 1
ATOM 3975 C CA . VAL A 1 517 ? -21.491 2.059 18.672 1.00 88.94 517 VAL A CA 1
ATOM 3976 C C . VAL A 1 517 ? -22.753 2.528 17.966 1.00 88.94 517 VAL A C 1
ATOM 3978 O O . VAL A 1 517 ? -23.860 2.273 18.442 1.00 88.94 517 VAL A O 1
ATOM 3981 N N . LEU A 1 518 ? -22.591 3.184 16.821 1.00 90.38 518 LEU A N 1
ATOM 3982 C CA . LEU A 1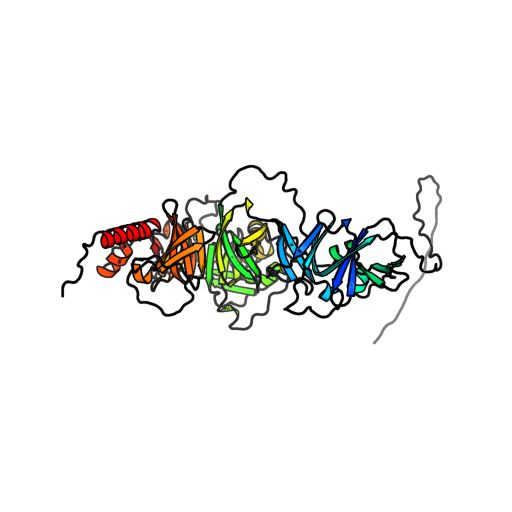 518 ? -23.689 3.636 15.972 1.00 90.38 518 LEU A CA 1
ATOM 3983 C C . LEU A 1 518 ? -24.149 2.523 15.014 1.00 90.38 518 LEU A C 1
ATOM 3985 O O . LEU A 1 518 ? -23.326 1.818 14.431 1.00 90.38 518 LEU A O 1
ATOM 3989 N N . ASP A 1 519 ? -25.461 2.410 14.803 1.00 89.25 519 ASP A N 1
ATOM 3990 C CA . ASP A 1 519 ? -26.050 1.647 13.697 1.00 89.25 519 ASP A CA 1
ATOM 3991 C C . ASP A 1 519 ? -26.075 2.517 12.433 1.00 89.25 519 ASP A C 1
ATOM 3993 O O . ASP A 1 519 ? -26.825 3.497 12.349 1.00 89.25 519 ASP A O 1
ATOM 3997 N N . GLN A 1 520 ? -25.306 2.124 11.413 1.00 90.88 520 GLN A N 1
ATOM 3998 C CA . GLN A 1 520 ? -25.277 2.799 10.113 1.00 90.88 520 GLN A CA 1
ATOM 3999 C C . GLN A 1 520 ? -26.678 2.950 9.490 1.00 90.88 520 GLN A C 1
ATOM 4001 O O . GLN A 1 520 ? -26.960 3.936 8.798 1.00 90.88 520 GLN A O 1
ATOM 4006 N N . ALA A 1 521 ? -27.577 1.987 9.728 1.00 88.69 521 ALA A N 1
ATOM 4007 C CA . ALA A 1 521 ? -28.923 2.023 9.180 1.00 88.69 521 ALA A CA 1
ATOM 4008 C C . ALA A 1 521 ? -29.836 3.024 9.908 1.00 88.69 521 ALA A C 1
ATOM 4010 O O . ALA A 1 521 ? -30.695 3.620 9.252 1.00 88.69 521 ALA A O 1
ATOM 4011 N N . SER A 1 522 ? -29.669 3.238 11.219 1.00 88.81 522 SER A N 1
ATOM 4012 C CA . SER A 1 522 ? -30.399 4.267 11.975 1.00 88.81 522 SER A CA 1
ATOM 4013 C C . SER A 1 522 ? -29.978 5.669 11.563 1.00 88.81 522 SER A C 1
ATOM 4015 O O . SER A 1 522 ? -30.860 6.439 11.188 1.00 88.81 522 SER A O 1
ATOM 4017 N N . VAL A 1 523 ? -28.671 5.951 11.488 1.00 88.50 523 VAL A N 1
ATOM 4018 C CA . VAL A 1 523 ? -28.152 7.277 11.091 1.00 88.50 523 VAL A CA 1
ATOM 4019 C C . VAL A 1 523 ? -28.772 7.731 9.762 1.00 88.50 523 VAL A C 1
ATOM 4021 O O . VAL A 1 523 ? -29.298 8.837 9.644 1.00 88.50 523 VAL A O 1
ATOM 4024 N N . VAL A 1 524 ? -28.815 6.842 8.764 1.00 89.25 524 VAL A N 1
ATOM 4025 C CA . VAL A 1 524 ? -29.448 7.134 7.466 1.00 89.25 524 VAL A CA 1
ATOM 4026 C C . VAL A 1 524 ? -30.978 7.223 7.563 1.00 89.25 524 VAL A C 1
ATOM 4028 O O . VAL A 1 524 ? -31.574 8.081 6.909 1.00 89.25 524 VAL A O 1
ATOM 4031 N N . ARG A 1 525 ? -31.641 6.385 8.376 1.00 88.25 525 ARG A N 1
ATOM 4032 C CA . ARG A 1 525 ? -33.095 6.488 8.625 1.00 88.25 525 ARG A CA 1
ATOM 4033 C C . ARG A 1 525 ? -33.468 7.844 9.235 1.00 88.25 525 ARG A C 1
ATOM 4035 O O . ARG A 1 525 ? -34.469 8.418 8.807 1.00 88.25 525 ARG A O 1
ATOM 4042 N N . ARG A 1 526 ? -32.661 8.364 10.164 1.00 87.56 526 ARG A N 1
ATOM 4043 C CA . ARG A 1 526 ? -32.803 9.698 10.760 1.00 87.56 526 ARG A CA 1
ATOM 4044 C C . ARG A 1 526 ? -32.618 10.800 9.726 1.00 87.56 526 ARG A C 1
ATOM 4046 O O . ARG A 1 526 ? -33.551 11.565 9.514 1.00 87.56 526 ARG A O 1
ATOM 4053 N N . CYS A 1 527 ? -31.508 10.807 8.983 1.00 86.44 527 CYS A N 1
ATOM 4054 C CA . CYS A 1 527 ? -31.285 11.791 7.918 1.00 86.44 527 CYS A CA 1
ATOM 4055 C C . CYS A 1 527 ? -32.436 11.835 6.891 1.00 86.44 527 CYS A C 1
ATOM 4057 O O . CYS A 1 527 ? -32.794 12.905 6.408 1.00 86.44 527 CYS A O 1
ATOM 4059 N N . ILE A 1 528 ? -33.054 10.689 6.571 1.00 83.94 528 ILE A N 1
ATOM 4060 C CA . ILE A 1 528 ? -34.229 10.609 5.682 1.00 83.94 528 ILE A CA 1
ATOM 4061 C C . ILE A 1 528 ? -35.517 11.117 6.359 1.00 83.94 528 ILE A C 1
ATOM 4063 O O . ILE A 1 528 ? -36.403 11.623 5.667 1.00 83.94 528 ILE A O 1
ATOM 4067 N N . ALA A 1 529 ? -35.656 10.982 7.679 1.00 82.12 529 ALA A N 1
ATOM 4068 C CA . ALA A 1 529 ? -36.782 11.530 8.434 1.00 82.12 529 ALA A CA 1
ATOM 4069 C C . ALA A 1 529 ? -36.689 13.060 8.545 1.00 82.12 529 ALA A C 1
ATOM 4071 O O . ALA A 1 529 ? -37.655 13.744 8.212 1.00 82.12 529 ALA A O 1
ATOM 4072 N N . ASP A 1 530 ? -35.518 13.585 8.903 1.00 78.19 530 ASP A N 1
ATOM 4073 C CA . ASP A 1 530 ? -35.261 15.023 9.042 1.00 78.19 530 ASP A CA 1
ATOM 4074 C C . ASP A 1 530 ? -35.432 15.738 7.686 1.00 78.19 530 ASP A C 1
ATOM 4076 O O . ASP A 1 530 ? -36.161 16.725 7.584 1.00 78.19 530 ASP A O 1
ATOM 4080 N N . ALA A 1 531 ? -34.913 15.144 6.600 1.00 74.62 531 ALA A N 1
ATOM 4081 C CA . ALA A 1 531 ? -35.138 15.599 5.222 1.00 74.62 531 ALA A CA 1
ATOM 4082 C C . ALA A 1 531 ? -36.626 15.710 4.838 1.00 74.62 531 ALA A C 1
ATOM 4084 O O . ALA A 1 531 ? -37.018 16.588 4.070 1.00 74.62 531 ALA A O 1
ATOM 4085 N N . ARG A 1 532 ? -37.468 14.799 5.345 1.00 71.69 532 ARG A N 1
ATOM 4086 C CA . ARG A 1 532 ? -38.922 14.816 5.112 1.00 71.69 532 ARG A CA 1
ATOM 4087 C C . ARG A 1 532 ? -39.648 15.809 6.010 1.00 71.69 532 ARG A C 1
ATOM 4089 O O . ARG A 1 532 ? -40.739 16.226 5.642 1.00 71.69 532 ARG A O 1
ATOM 4096 N N . PHE A 1 533 ? -39.079 16.156 7.162 1.00 64.56 533 PHE A N 1
ATOM 4097 C CA . PHE A 1 533 ? -39.648 17.147 8.066 1.00 64.56 533 PHE A CA 1
ATOM 4098 C C . PHE A 1 533 ? -39.420 18.565 7.532 1.00 64.56 533 PHE A C 1
ATOM 4100 O O . PHE A 1 533 ? -40.385 19.317 7.418 1.00 64.56 533 PHE A O 1
ATOM 4107 N N . GLU A 1 534 ? -38.199 18.900 7.096 1.00 61.75 534 GLU A N 1
ATOM 4108 C CA . GLU A 1 534 ? -37.928 20.181 6.421 1.00 61.75 534 GLU A CA 1
ATOM 4109 C C . GLU A 1 534 ? -38.756 20.325 5.133 1.00 61.75 534 GLU A C 1
ATOM 4111 O O . GLU A 1 534 ? -39.422 21.339 4.944 1.00 61.75 534 GLU A O 1
ATOM 4116 N N . ALA A 1 535 ? -38.840 19.279 4.301 1.00 60.12 535 ALA A N 1
ATOM 4117 C CA . ALA A 1 535 ? -39.675 19.281 3.092 1.00 60.12 535 ALA A CA 1
ATOM 4118 C C . ALA A 1 535 ? -41.203 19.283 3.352 1.00 60.12 535 ALA A C 1
ATOM 4120 O O . ALA A 1 535 ? -41.982 19.354 2.400 1.00 60.12 535 ALA A O 1
ATOM 4121 N N . ALA A 1 536 ? -41.639 19.174 4.612 1.00 51.94 536 ALA A N 1
ATOM 4122 C CA . ALA A 1 536 ? -43.040 19.266 5.031 1.00 51.94 536 ALA A CA 1
ATOM 4123 C C . ALA A 1 536 ? -43.344 20.532 5.854 1.00 51.94 536 ALA A C 1
ATOM 4125 O O . ALA A 1 536 ? -44.506 20.768 6.197 1.00 51.94 536 ALA A O 1
ATOM 4126 N N . ALA A 1 537 ? -42.336 21.356 6.159 1.00 46.69 537 ALA A N 1
ATOM 4127 C CA . ALA A 1 537 ? -42.556 22.683 6.708 1.00 46.69 537 ALA A CA 1
ATOM 4128 C C . ALA A 1 537 ? -43.229 23.559 5.630 1.00 46.69 537 ALA A C 1
ATOM 4130 O O . ALA A 1 537 ? -42.740 23.615 4.501 1.00 46.69 537 ALA A O 1
ATOM 4131 N N . PRO A 1 538 ? -44.361 24.226 5.923 1.00 41.75 538 PRO A N 1
ATOM 4132 C CA . PRO A 1 538 ? -44.972 25.135 4.963 1.00 41.75 538 PRO A CA 1
ATOM 4133 C C . PRO A 1 538 ? -44.062 26.347 4.737 1.00 41.75 538 PRO A C 1
ATOM 4135 O O . PRO A 1 538 ? -43.460 26.849 5.687 1.00 41.75 538 PRO A O 1
ATOM 4138 N N . ASP A 1 539 ? -44.018 26.847 3.500 1.00 44.38 539 ASP A N 1
ATOM 4139 C CA . ASP A 1 539 ? -43.338 28.098 3.146 1.00 44.38 539 ASP A CA 1
ATOM 4140 C C . ASP A 1 539 ? -43.934 29.266 3.952 1.00 44.38 539 ASP A C 1
ATOM 4142 O O . ASP A 1 539 ? -44.938 29.872 3.569 1.00 44.38 539 ASP A O 1
ATOM 4146 N N . VAL A 1 540 ? -43.305 29.612 5.080 1.00 44.38 540 VAL A N 1
ATOM 4147 C CA . VAL A 1 540 ? -43.558 30.872 5.797 1.00 44.38 540 VAL A CA 1
ATOM 4148 C C . VAL A 1 540 ? -42.781 31.975 5.078 1.00 44.38 540 VAL A C 1
ATOM 4150 O O . VAL A 1 540 ? -41.844 32.575 5.604 1.00 44.38 540 VAL A O 1
ATOM 4153 N N . ALA A 1 541 ? -43.158 32.192 3.817 1.00 40.34 541 ALA A N 1
ATOM 4154 C CA . ALA A 1 541 ? -42.619 33.248 2.984 1.00 40.34 541 ALA A CA 1
ATOM 4155 C C . ALA A 1 541 ? -42.982 34.607 3.598 1.00 40.34 541 ALA A C 1
ATOM 4157 O O . ALA A 1 541 ? -44.145 34.916 3.851 1.00 40.34 541 ALA A O 1
ATOM 4158 N N . THR A 1 542 ? -41.952 35.404 3.855 1.00 42.69 542 THR A N 1
ATOM 4159 C CA . THR A 1 542 ? -42.009 36.712 4.509 1.00 42.69 542 THR A CA 1
ATOM 4160 C C . THR A 1 542 ? -42.954 37.703 3.819 1.00 42.69 542 THR A C 1
ATOM 4162 O O . THR A 1 542 ? -42.625 38.220 2.751 1.00 42.69 542 THR A O 1
ATOM 4165 N N . GLU A 1 543 ? -44.048 38.070 4.490 1.00 40.22 543 GLU A N 1
ATOM 4166 C CA . GLU A 1 543 ? -44.689 39.383 4.338 1.00 40.22 543 GLU A CA 1
ATOM 4167 C C . GLU A 1 543 ? -44.341 40.271 5.545 1.00 40.22 543 GLU A C 1
ATOM 4169 O O . GLU A 1 543 ? -45.003 40.181 6.576 1.00 40.22 543 GLU A O 1
ATOM 4174 N N . THR A 1 544 ? -43.289 41.092 5.407 1.00 36.72 544 THR A N 1
ATOM 4175 C CA . THR A 1 544 ? -43.179 42.526 5.796 1.00 36.72 544 THR A CA 1
ATOM 4176 C C . THR A 1 544 ? -41.775 43.032 5.487 1.00 36.72 544 THR A C 1
ATOM 4178 O O . THR A 1 544 ? -40.823 42.357 5.937 1.00 36.72 544 THR A O 1
#

Secondary structure (DSSP, 8-state):
----------------------------PPPPPPP------PPPS-EEEEEEETTEEEEEEGGGEEEEEEPPS--BPPTT--TTEEEEEEETTEEEEEEEHHHHHTPPPPPTT---EEEEEEETTEEEEEEESEEEEEEEGGGSEEEEPP---SSHHHHHEEEEEEEGGGTEEEEEE-HHHHHHSTT--B-----TTS--------EEEEEEEEETTEEEEEEGGGEEEEEE---PBP-TT--TTEEEEEEETTEEEEEEEHHHHHHTPPPP-PPTTTTTT-EEEEEEETTEEEEEEES-EEEEEEEEGGG-BPPPB-S-TTGGGEEEEEE-TTS-EEEEE-HHHHTT-HHHHHHHHHHHHHS--S-----------STT-EEEEEEEESEEEEEETTSEEEEEEPPS--B--TT--TTEEEEEEETTEEEEEEEHHHHHTPPPP-S---EEEEEEETTEEEEEEES-EEEEEEE-GGGEEPPP--S-HHHHHHHTTSEEEEE--TTS-TTSPPEEEE-HHHHHHHHHHHHHHHTTS-------